Protein AF-0000000066258026 (afdb_homodimer)

Solvent-accessible surface area (backbone atoms only — not comparable to full-atom values): 32951 Å² total; per-residue (Å²): 127,83,75,47,35,45,45,51,45,41,36,28,50,53,69,73,43,85,79,54,66,68,37,47,35,41,23,44,43,34,43,47,69,53,72,54,52,56,29,54,51,23,18,41,41,31,28,38,39,44,68,56,76,50,34,69,56,48,38,34,44,19,55,42,50,44,67,63,24,54,70,44,91,62,90,72,83,29,31,25,46,28,41,42,50,78,59,93,63,43,44,46,59,45,51,56,52,14,42,42,30,30,13,36,54,69,40,45,25,52,34,43,39,40,70,48,66,80,76,39,44,23,54,45,44,28,41,42,69,67,54,32,52,62,87,57,47,69,67,16,35,51,48,12,30,71,74,25,17,29,27,69,42,41,41,72,81,29,39,59,36,46,69,56,46,47,65,57,45,61,67,51,64,54,81,36,69,70,47,61,32,56,58,62,40,46,46,58,62,48,28,22,33,38,30,13,27,55,44,73,83,45,36,60,38,49,37,52,22,40,40,74,72,61,30,61,20,30,37,22,22,20,9,72,82,60,37,36,35,63,34,33,58,37,48,16,45,34,30,37,26,29,79,85,46,78,46,80,51,72,46,40,26,61,70,36,75,40,75,72,40,66,69,77,68,41,56,40,36,52,38,70,57,34,35,50,52,47,52,41,34,29,69,46,46,81,55,63,59,40,50,34,23,27,53,44,20,3,48,45,35,28,52,66,66,74,31,91,39,43,42,57,14,26,51,44,30,47,48,14,23,66,71,37,39,17,40,50,24,50,51,43,26,25,50,35,36,59,65,56,90,127,83,75,49,35,44,45,50,45,40,35,29,50,54,68,73,43,84,78,52,68,68,38,46,35,41,22,44,44,35,44,48,69,54,71,52,52,56,30,54,51,24,18,41,42,32,26,39,40,45,68,55,76,50,34,68,56,49,38,34,43,18,54,42,50,46,69,63,25,53,70,43,93,62,91,76,82,28,31,24,46,27,39,42,49,77,58,94,61,44,44,46,58,45,51,57,52,14,41,42,30,30,13,36,53,69,40,44,26,50,36,42,38,40,72,48,68,82,77,38,43,23,53,44,43,29,40,42,69,68,54,33,51,61,88,58,49,67,66,18,36,51,47,12,30,70,74,25,17,29,25,70,43,42,40,72,80,30,40,59,35,47,68,58,45,48,66,56,46,61,67,51,63,53,81,36,68,69,48,62,32,57,58,62,40,46,46,60,62,50,28,22,33,38,31,12,28,50,44,71,82,43,34,60,36,51,33,50,23,41,39,74,73,61,31,60,19,28,36,24,22,21,8,72,86,56,37,37,36,63,33,33,58,39,49,15,46,34,28,39,27,30,77,85,46,76,47,79,49,73,48,40,26,62,72,38,75,39,74,72,39,66,69,76,68,41,56,40,36,52,36,68,56,34,36,50,52,48,53,42,34,29,71,46,46,80,54,62,60,42,50,34,24,27,54,44,21,4,49,44,34,27,51,68,66,74,30,90,38,42,43,56,13,24,52,46,31,46,48,13,22,67,71,37,40,18,41,49,22,52,52,44,25,26,50,36,36,59,65,56,92

Structure (mmCIF, N/CA/C/O backbone):
data_AF-0000000066258026-model_v1
#
loop_
_entity.id
_entity.type
_entity.pdbx_description
1 polymer 'Anthranilate phosphoribosyltransferase'
#
loop_
_atom_site.group_PDB
_atom_site.id
_atom_site.type_symbol
_atom_site.label_atom_id
_atom_site.label_alt_id
_atom_site.label_comp_id
_atom_site.label_asym_id
_atom_site.label_entity_id
_atom_site.label_seq_id
_atom_site.pdbx_PDB_ins_code
_atom_site.Cartn_x
_atom_site.Cartn_y
_atom_site.Cartn_z
_atom_site.occupancy
_atom_site.B_iso_or_equiv
_atom_site.auth_seq_id
_atom_site.auth_comp_id
_atom_site.auth_asym_id
_atom_site.auth_atom_id
_atom_site.pdbx_PDB_model_num
ATOM 1 N N . MET A 1 1 ? 5.965 3.125 -23.891 1 42.94 1 MET A N 1
ATOM 2 C CA . MET A 1 1 ? 5.695 4.453 -23.359 1 42.94 1 MET A CA 1
ATOM 3 C C . MET A 1 1 ? 6.422 4.66 -22.031 1 42.94 1 MET A C 1
ATOM 5 O O . MET A 1 1 ? 6.609 3.711 -21.266 1 42.94 1 MET A O 1
ATOM 9 N N . SER A 1 2 ? 7.102 5.648 -21.922 1 58.78 2 SER A N 1
ATOM 10 C CA . SER A 1 2 ? 7.949 5.922 -20.766 1 58.78 2 SER A CA 1
ATOM 11 C C . SER A 1 2 ? 7.156 5.836 -19.469 1 58.78 2 SER A C 1
ATOM 13 O O 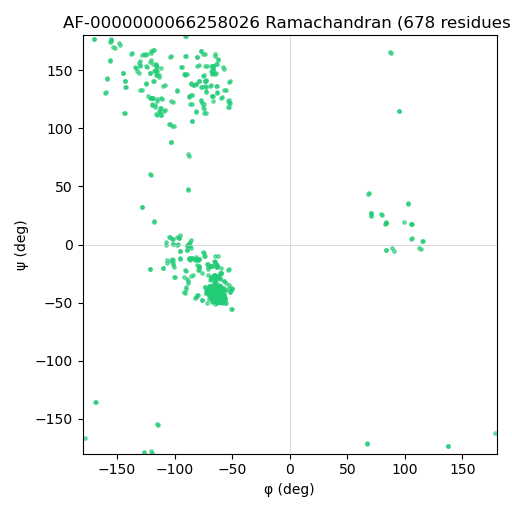. SER A 1 2 ? 6.051 6.375 -19.375 1 58.78 2 SER A O 1
ATOM 15 N N . GLU A 1 3 ? 7.504 4.949 -18.609 1 79.62 3 GLU A N 1
ATOM 16 C CA . GLU A 1 3 ? 6.859 4.746 -17.312 1 79.62 3 GLU A CA 1
ATOM 17 C C . GLU A 1 3 ? 6.773 6.055 -16.531 1 79.62 3 GLU A C 1
ATOM 19 O O . GLU A 1 3 ? 7.742 6.816 -16.484 1 79.62 3 GLU A O 1
ATOM 24 N N . SER A 1 4 ? 5.59 6.387 -16.219 1 91.75 4 SER A N 1
ATOM 25 C CA . SER A 1 4 ? 5.387 7.602 -15.438 1 91.75 4 SER A CA 1
ATOM 26 C C . SER A 1 4 ? 6.148 7.543 -14.117 1 91.75 4 SER A C 1
ATOM 28 O O . SER A 1 4 ? 6.535 6.461 -13.664 1 91.75 4 SER A O 1
ATOM 30 N N . ALA A 1 5 ? 6.508 8.656 -13.602 1 97 5 ALA A N 1
ATOM 31 C CA . ALA A 1 5 ? 7.176 8.734 -12.305 1 97 5 ALA A CA 1
ATOM 32 C C . ALA A 1 5 ? 6.375 7.992 -11.234 1 97 5 ALA A C 1
ATOM 34 O O . ALA A 1 5 ? 6.953 7.324 -10.375 1 97 5 ALA A O 1
ATOM 35 N N . LEU A 1 6 ? 5.062 8.117 -11.352 1 98.25 6 LEU A N 1
ATOM 36 C CA . LEU A 1 6 ? 4.191 7.457 -10.383 1 98.25 6 LEU A CA 1
ATOM 37 C C . LEU A 1 6 ? 4.324 5.938 -10.492 1 98.25 6 LEU A C 1
ATOM 39 O O . LEU A 1 6 ? 4.461 5.254 -9.477 1 98.25 6 LEU A O 1
ATOM 43 N N . ASN A 1 7 ? 4.289 5.418 -11.68 1 97.81 7 ASN A N 1
ATOM 44 C CA . ASN A 1 7 ? 4.457 3.982 -11.883 1 97.81 7 ASN A CA 1
ATOM 45 C C . ASN A 1 7 ? 5.824 3.504 -11.406 1 97.81 7 ASN A C 1
ATOM 47 O O . ASN A 1 7 ? 5.926 2.469 -10.742 1 97.81 7 ASN A O 1
ATOM 51 N N . THR A 1 8 ? 6.824 4.258 -11.727 1 97.88 8 THR A N 1
ATOM 52 C CA . THR A 1 8 ? 8.172 3.941 -11.266 1 97.88 8 THR A CA 1
ATOM 53 C C . THR A 1 8 ? 8.227 3.885 -9.742 1 97.88 8 THR A C 1
ATOM 55 O O . THR A 1 8 ? 8.852 2.99 -9.172 1 97.88 8 THR A O 1
ATOM 58 N N . ALA A 1 9 ? 7.586 4.809 -9.086 1 98.62 9 ALA A N 1
ATOM 59 C CA . ALA A 1 9 ? 7.547 4.848 -7.621 1 98.62 9 ALA A CA 1
ATOM 60 C C . ALA A 1 9 ? 6.844 3.615 -7.062 1 98.62 9 ALA A C 1
ATOM 62 O O . ALA A 1 9 ? 7.328 2.994 -6.113 1 98.62 9 ALA A O 1
ATOM 63 N N . ILE A 1 10 ? 5.695 3.264 -7.668 1 98.69 10 ILE A N 1
ATOM 64 C CA . ILE A 1 10 ? 4.934 2.104 -7.215 1 98.69 10 ILE A CA 1
ATOM 65 C C . ILE A 1 10 ? 5.797 0.849 -7.316 1 98.69 10 ILE A C 1
ATOM 67 O O . ILE A 1 10 ? 5.852 0.049 -6.379 1 98.69 10 ILE A O 1
ATOM 71 N N . GLN A 1 11 ? 6.5 0.714 -8.398 1 98.06 11 GLN A N 1
ATOM 72 C CA . GLN A 1 11 ? 7.336 -0.461 -8.617 1 98.06 11 GLN A CA 1
ATOM 73 C C . GLN A 1 11 ? 8.492 -0.508 -7.617 1 98.06 11 GLN A C 1
ATOM 75 O O . GLN A 1 11 ? 8.812 -1.571 -7.086 1 98.06 11 GLN A O 1
ATOM 80 N N . ALA A 1 12 ? 9.094 0.605 -7.375 1 97.88 12 ALA A N 1
ATOM 81 C CA . ALA A 1 12 ? 10.188 0.679 -6.41 1 97.88 12 ALA A CA 1
ATOM 82 C C . ALA A 1 12 ? 9.703 0.333 -5.004 1 97.88 12 ALA A C 1
ATOM 84 O O . ALA A 1 12 ? 10.359 -0.417 -4.281 1 97.88 12 ALA A O 1
ATOM 85 N N . ILE A 1 13 ? 8.539 0.869 -4.598 1 98.25 13 ILE A N 1
ATOM 86 C CA . ILE A 1 13 ? 7.965 0.603 -3.283 1 98.25 13 ILE A CA 1
ATOM 87 C C . ILE A 1 13 ? 7.684 -0.891 -3.137 1 98.25 13 ILE A C 1
ATOM 89 O O . ILE A 1 13 ? 8.016 -1.494 -2.113 1 98.25 13 ILE A O 1
ATOM 93 N N . ALA A 1 14 ? 7.121 -1.499 -4.176 1 97.62 14 ALA A N 1
ATOM 94 C CA . ALA A 1 14 ? 6.762 -2.914 -4.168 1 97.62 14 ALA A CA 1
ATOM 95 C C . ALA A 1 14 ? 8 -3.793 -4 1 97.62 14 ALA A C 1
ATOM 97 O O . ALA A 1 14 ? 7.922 -4.887 -3.432 1 97.62 14 ALA A O 1
ATOM 98 N N . ARG A 1 15 ? 9.148 -3.273 -4.441 1 95.19 15 ARG A N 1
ATOM 99 C CA . ARG A 1 15 ? 10.383 -4.059 -4.418 1 95.19 15 ARG A CA 1
ATOM 100 C C . ARG A 1 15 ? 11.258 -3.666 -3.236 1 95.19 15 ARG A C 1
ATOM 102 O O . ARG A 1 15 ? 12.375 -4.168 -3.094 1 95.19 15 ARG A O 1
ATOM 109 N N . GLY A 1 16 ? 10.828 -2.711 -2.395 1 95.38 16 GLY A N 1
ATOM 110 C CA . GLY A 1 16 ? 11.594 -2.252 -1.243 1 95.38 16 GLY A CA 1
ATOM 111 C C . GLY A 1 16 ? 12.82 -1.443 -1.623 1 95.38 16 GLY A C 1
ATOM 112 O O . GLY A 1 16 ? 13.82 -1.458 -0.909 1 95.38 16 GLY A O 1
ATOM 113 N N . LEU A 1 17 ? 12.75 -0.812 -2.752 1 94.81 17 LEU A N 1
ATOM 114 C CA . LEU A 1 17 ? 13.875 -0.021 -3.244 1 94.81 17 LEU A CA 1
ATOM 115 C C . LEU A 1 17 ? 13.719 1.442 -2.844 1 94.81 17 LEU A C 1
ATOM 117 O O . LEU A 1 17 ? 12.602 1.93 -2.662 1 94.81 17 LEU A O 1
ATOM 121 N N . PRO A 1 18 ? 14.828 2.123 -2.719 1 93.19 18 PRO A N 1
ATOM 122 C CA . PRO A 1 18 ? 14.742 3.553 -2.406 1 93.19 18 PRO A CA 1
ATOM 123 C C . PRO A 1 18 ? 14.133 4.371 -3.543 1 93.19 18 PRO A C 1
ATOM 125 O O . PRO A 1 18 ? 14.211 3.969 -4.707 1 93.19 18 PRO A O 1
ATOM 128 N N . LEU A 1 19 ? 13.516 5.434 -3.139 1 95.31 19 LEU A N 1
ATOM 129 C CA . LEU A 1 19 ? 12.938 6.34 -4.121 1 95.31 19 LEU A CA 1
ATOM 130 C C . LEU A 1 19 ? 13.805 7.578 -4.309 1 95.31 19 LEU A C 1
ATOM 132 O O . LEU A 1 19 ? 14.109 8.281 -3.344 1 95.31 19 LEU A O 1
ATOM 136 N N . GLU A 1 20 ? 14.203 7.809 -5.586 1 95.44 20 GLU A N 1
ATOM 137 C CA . GLU A 1 20 ? 14.914 9.047 -5.898 1 95.44 20 GLU A CA 1
ATOM 138 C C . GLU A 1 20 ? 13.992 10.258 -5.758 1 95.44 20 GLU A C 1
ATOM 140 O O . GLU A 1 20 ? 12.789 10.156 -6 1 95.44 20 GLU A O 1
ATOM 145 N N . GLU A 1 21 ? 14.656 11.398 -5.48 1 96.06 21 GLU A N 1
ATOM 146 C CA . GLU A 1 21 ? 13.891 12.617 -5.246 1 96.06 21 GLU A CA 1
ATOM 147 C C . GLU A 1 21 ? 13.078 13.008 -6.477 1 96.06 21 GLU A C 1
ATOM 149 O O . GLU A 1 21 ? 11.914 13.398 -6.359 1 96.06 21 GLU A O 1
ATOM 154 N N . SER A 1 22 ? 13.656 12.898 -7.617 1 96.88 22 SER A N 1
ATOM 155 C CA . SER A 1 22 ? 12.969 13.289 -8.844 1 96.88 22 SER A CA 1
ATOM 156 C C . SER A 1 22 ? 11.766 12.391 -9.109 1 96.88 22 SER A C 1
ATOM 158 O O . SER A 1 22 ? 10.727 12.867 -9.586 1 96.88 22 SER A O 1
ATOM 160 N N . VAL A 1 23 ? 11.906 11.125 -8.82 1 97.69 23 VAL A N 1
ATOM 161 C CA . VAL A 1 23 ? 10.805 10.172 -8.984 1 97.69 23 VAL A CA 1
ATOM 162 C C . VAL A 1 23 ? 9.68 10.508 -8.016 1 97.69 23 VAL A C 1
ATOM 164 O O . VAL A 1 23 ? 8.508 10.523 -8.398 1 97.69 23 VAL A O 1
ATOM 167 N N . LEU A 1 24 ? 10.086 10.867 -6.82 1 97.88 24 LEU A N 1
ATOM 168 C CA . LEU A 1 24 ? 9.102 11.188 -5.789 1 97.88 24 LEU A CA 1
ATOM 169 C C . LEU A 1 24 ? 8.328 12.453 -6.152 1 97.88 24 LEU A C 1
ATOM 171 O O . LEU A 1 24 ? 7.102 12.477 -6.078 1 97.88 24 LEU A O 1
ATOM 175 N N . GLU A 1 25 ? 9.055 13.461 -6.523 1 98.06 25 GLU A N 1
ATOM 176 C CA . GLU A 1 25 ? 8.406 14.711 -6.895 1 98.06 25 GLU A CA 1
ATOM 177 C C . GLU A 1 25 ? 7.484 14.523 -8.094 1 98.06 25 GLU A C 1
ATOM 179 O O . GLU A 1 25 ? 6.371 15.055 -8.117 1 98.06 25 GLU A O 1
ATOM 184 N N . GLY A 1 26 ? 7.992 13.773 -9.078 1 98.38 26 GLY A N 1
ATOM 185 C CA . GLY A 1 26 ? 7.156 13.469 -10.234 1 98.38 26 GLY A CA 1
ATOM 186 C C . GLY A 1 26 ? 5.898 12.703 -9.875 1 98.38 26 GLY A C 1
ATOM 187 O O . GLY A 1 26 ? 4.836 12.938 -10.445 1 98.38 26 GLY A O 1
ATOM 188 N N . ALA A 1 27 ? 6.023 11.758 -8.938 1 98.62 27 ALA A N 1
ATOM 189 C CA . ALA A 1 27 ? 4.871 10.977 -8.5 1 98.62 27 ALA A CA 1
ATOM 190 C C . ALA A 1 27 ? 3.812 11.867 -7.855 1 98.62 27 ALA A C 1
ATOM 192 O O . ALA A 1 27 ? 2.639 11.82 -8.227 1 98.62 27 ALA A O 1
ATOM 193 N N . PHE A 1 28 ? 4.219 12.727 -6.938 1 98.75 28 PHE A N 1
ATOM 194 C CA . PHE A 1 28 ? 3.279 13.617 -6.27 1 98.75 28 PHE A CA 1
ATOM 195 C C . PHE A 1 28 ? 2.674 14.609 -7.258 1 98.75 28 PHE A C 1
ATOM 197 O O . PHE A 1 28 ? 1.494 14.945 -7.156 1 98.75 28 PHE A O 1
ATOM 204 N N . ASP A 1 29 ? 3.514 15.07 -8.164 1 98.69 29 ASP A N 1
ATOM 205 C CA . ASP A 1 29 ? 3.006 15.969 -9.195 1 98.69 29 ASP A CA 1
ATOM 206 C C . ASP A 1 29 ? 1.907 15.297 -10.016 1 98.69 29 ASP A C 1
ATOM 208 O O . ASP A 1 29 ? 0.889 15.922 -10.328 1 98.69 29 ASP A O 1
ATOM 212 N N . THR A 1 30 ? 2.086 14.023 -10.367 1 98.56 30 THR A N 1
ATOM 213 C CA . THR A 1 30 ? 1.105 13.258 -11.125 1 98.56 30 THR A CA 1
ATOM 214 C C . THR A 1 30 ? -0.199 13.117 -10.352 1 98.56 30 THR A C 1
ATOM 216 O O . THR A 1 30 ? -1.285 13.234 -10.922 1 98.56 30 THR A O 1
ATOM 219 N N . LEU A 1 31 ? -0.129 12.859 -9.031 1 98.62 31 LEU A N 1
ATOM 220 C CA . LEU A 1 31 ? -1.311 12.742 -8.188 1 98.62 31 LEU A CA 1
ATOM 221 C C . LEU A 1 31 ? -2.098 14.055 -8.164 1 98.62 31 LEU A C 1
ATOM 223 O O . LEU A 1 31 ? -3.307 14.055 -8.398 1 98.62 31 LEU A O 1
ATOM 227 N N . LEU A 1 32 ? -1.367 15.133 -7.969 1 98.5 32 LEU A N 1
ATOM 228 C CA . LEU A 1 32 ? -2.025 16.406 -7.664 1 98.5 32 LEU A CA 1
ATOM 229 C C . LEU A 1 32 ? -2.408 17.141 -8.945 1 98.5 32 LEU A C 1
ATOM 231 O O . LEU A 1 32 ? -3.195 18.094 -8.906 1 98.5 32 LEU A O 1
ATOM 235 N N . SER A 1 33 ? -1.911 16.703 -10.109 1 97.94 33 SER A N 1
ATOM 236 C CA . SER A 1 33 ? -2.332 17.25 -11.391 1 97.94 33 SER A CA 1
ATOM 237 C C . SER A 1 33 ? -3.598 16.562 -11.898 1 97.94 33 SER A C 1
ATOM 239 O O . SER A 1 33 ? -4.207 17.016 -12.867 1 97.94 33 SER A O 1
ATOM 241 N N . GLY A 1 34 ? -3.945 15.477 -11.266 1 97.44 34 GLY A N 1
ATOM 242 C CA . GLY A 1 34 ? -5.141 14.758 -11.68 1 97.44 34 GLY A CA 1
ATOM 243 C C . GLY A 1 34 ? -4.898 13.812 -12.844 1 97.44 34 GLY A C 1
ATOM 244 O O . GLY A 1 34 ? -5.844 13.336 -13.469 1 97.44 34 GLY A O 1
ATOM 245 N N . GLU A 1 35 ? -3.68 13.469 -13.094 1 97.44 35 GLU A N 1
ATOM 246 C CA . GLU A 1 35 ? -3.318 12.648 -14.25 1 97.44 35 GLU A CA 1
ATOM 247 C C . GLU A 1 35 ? -3.225 11.172 -13.875 1 97.44 35 GLU A C 1
ATOM 249 O O . GLU A 1 35 ? -3.121 10.312 -14.75 1 97.44 35 GLU A O 1
ATOM 254 N N . ALA A 1 36 ? -3.23 10.883 -12.602 1 97.88 36 ALA A N 1
ATOM 255 C CA . ALA A 1 36 ? -3.025 9.516 -12.148 1 97.88 36 ALA A CA 1
ATOM 256 C C . ALA A 1 36 ? -4.32 8.711 -12.227 1 97.88 36 ALA A C 1
ATOM 258 O O . ALA A 1 36 ? -5.398 9.219 -11.914 1 97.88 36 ALA A O 1
ATOM 259 N N . ALA A 1 37 ? -4.242 7.469 -12.688 1 97.88 37 ALA A N 1
ATOM 260 C CA . ALA A 1 37 ? -5.383 6.555 -12.602 1 97.88 37 ALA A CA 1
ATOM 261 C C . ALA A 1 37 ? -5.68 6.184 -11.156 1 97.88 37 ALA A C 1
ATOM 263 O O . ALA A 1 37 ? -4.762 6.059 -10.336 1 97.88 37 ALA A O 1
ATOM 264 N N . PRO A 1 38 ? -7.012 5.957 -10.836 1 98.38 38 PRO A N 1
ATOM 265 C CA . PRO A 1 38 ? -7.379 5.672 -9.445 1 98.38 38 PRO A CA 1
ATOM 266 C C . PRO A 1 38 ? -6.621 4.477 -8.867 1 98.38 38 PRO A C 1
ATOM 268 O O . PRO A 1 38 ? -6.215 4.504 -7.699 1 98.38 38 PRO A O 1
ATOM 271 N N . GLU A 1 39 ? -6.41 3.406 -9.664 1 98.62 39 GLU A N 1
ATOM 272 C CA . GLU A 1 39 ? -5.73 2.209 -9.18 1 98.62 39 GLU A CA 1
ATOM 273 C C . GLU A 1 39 ? -4.277 2.502 -8.828 1 98.62 39 GLU A C 1
ATOM 275 O O . GLU A 1 39 ? -3.719 1.897 -7.906 1 98.62 39 GLU A O 1
ATOM 280 N N . GLU A 1 40 ? -3.656 3.453 -9.555 1 98.69 40 GLU A N 1
ATOM 281 C CA . GLU A 1 40 ? -2.285 3.848 -9.25 1 98.69 40 GLU A CA 1
ATOM 282 C C . GLU A 1 40 ? -2.221 4.668 -7.965 1 98.69 40 GLU A C 1
ATOM 284 O O . GLU A 1 40 ? -1.304 4.504 -7.16 1 98.69 40 GLU A O 1
ATOM 289 N N . VAL A 1 41 ? -3.221 5.598 -7.805 1 98.75 41 VAL A N 1
ATOM 290 C CA . VAL A 1 41 ? -3.273 6.41 -6.594 1 98.75 41 VAL A CA 1
ATOM 291 C C . VAL A 1 41 ? -3.438 5.508 -5.375 1 98.75 41 VAL A C 1
ATOM 293 O O . VAL A 1 41 ? -2.697 5.633 -4.395 1 98.75 41 VAL A O 1
ATOM 296 N N . GLY A 1 42 ? -4.387 4.559 -5.484 1 98.81 42 GLY A N 1
ATOM 297 C CA . GLY A 1 42 ? -4.598 3.617 -4.395 1 98.81 42 GLY A CA 1
ATOM 298 C C . GLY A 1 42 ? -3.357 2.811 -4.055 1 98.81 42 GLY A C 1
ATOM 299 O O . GLY A 1 42 ? -3 2.676 -2.883 1 98.81 42 GLY A O 1
ATOM 300 N N . ALA A 1 43 ? -2.678 2.324 -5.086 1 98.88 43 ALA A N 1
ATOM 301 C CA . ALA A 1 43 ? -1.484 1.503 -4.898 1 98.88 43 ALA A CA 1
ATOM 302 C C . ALA A 1 43 ? -0.363 2.305 -4.246 1 98.88 43 ALA A C 1
ATOM 304 O O . ALA A 1 43 ? 0.295 1.824 -3.318 1 98.88 43 ALA A O 1
ATOM 305 N N . PHE A 1 44 ? -0.163 3.514 -4.738 1 98.81 44 PHE A N 1
ATOM 306 C CA . PHE A 1 44 ? 0.91 4.367 -4.246 1 98.81 44 PHE A CA 1
ATOM 307 C C . PHE A 1 44 ? 0.688 4.723 -2.779 1 98.81 44 PHE A C 1
ATOM 309 O O . PHE A 1 44 ? 1.581 4.547 -1.95 1 98.81 44 PHE A O 1
ATOM 316 N N . LEU A 1 45 ? -0.498 5.145 -2.434 1 98.81 45 LEU A N 1
ATOM 317 C CA . LEU A 1 45 ? -0.802 5.578 -1.074 1 98.81 45 LEU A CA 1
ATOM 318 C C . LEU A 1 45 ? -0.761 4.402 -0.106 1 98.81 45 LEU A C 1
ATOM 320 O O . LEU A 1 45 ? -0.146 4.488 0.959 1 98.81 45 LEU A O 1
ATOM 324 N N . ALA A 1 46 ? -1.39 3.277 -0.484 1 98.81 46 ALA A N 1
ATOM 325 C CA . ALA A 1 46 ? -1.376 2.1 0.378 1 98.81 46 ALA A CA 1
ATOM 326 C C . ALA A 1 46 ? 0.04 1.555 0.542 1 98.81 46 ALA A C 1
ATOM 328 O O . ALA A 1 46 ? 0.437 1.159 1.64 1 98.81 46 ALA A O 1
ATOM 329 N N . GLY A 1 47 ? 0.79 1.529 -0.597 1 98.69 47 GLY A N 1
ATOM 330 C CA . GLY A 1 47 ? 2.164 1.059 -0.533 1 98.69 47 GLY A CA 1
ATOM 331 C C . GLY A 1 47 ? 3.018 1.838 0.449 1 98.69 47 GLY A C 1
ATOM 332 O O . GLY A 1 47 ? 3.736 1.249 1.26 1 98.69 47 GLY A O 1
ATOM 333 N N . LEU A 1 48 ? 2.93 3.156 0.406 1 98.56 48 LEU A N 1
ATOM 334 C CA . LEU A 1 48 ? 3.689 4 1.32 1 98.56 48 LEU A CA 1
ATOM 335 C C . LEU A 1 48 ? 3.281 3.742 2.768 1 98.56 48 LEU A C 1
ATOM 337 O O . LEU A 1 48 ? 4.137 3.629 3.648 1 98.56 48 LEU A O 1
ATOM 341 N N . THR A 1 49 ? 1.993 3.668 2.973 1 98.44 49 THR A N 1
ATOM 342 C CA . THR A 1 49 ? 1.46 3.49 4.32 1 98.44 49 THR A CA 1
ATOM 343 C C . THR A 1 49 ? 1.943 2.174 4.922 1 98.44 49 THR A C 1
ATOM 345 O O . THR A 1 49 ? 2.402 2.141 6.066 1 98.44 49 THR A O 1
ATOM 348 N N . VAL A 1 50 ? 1.881 1.11 4.18 1 98.25 50 VAL A N 1
ATOM 349 C CA . VAL A 1 50 ? 2.238 -0.217 4.668 1 98.25 50 VAL A CA 1
ATOM 350 C C . VAL A 1 50 ? 3.744 -0.29 4.91 1 98.25 50 VAL A C 1
ATOM 352 O O . VAL A 1 50 ? 4.191 -0.862 5.91 1 98.25 50 VAL A O 1
ATOM 355 N N . ARG A 1 51 ? 4.535 0.259 4.012 1 96.94 51 ARG A N 1
ATOM 356 C CA . ARG A 1 51 ? 5.988 0.232 4.125 1 96.94 51 ARG A CA 1
ATOM 357 C C . ARG A 1 51 ? 6.465 1.101 5.285 1 96.94 51 ARG A C 1
ATOM 359 O O . ARG A 1 51 ? 7.461 0.785 5.938 1 96.94 51 ARG A O 1
ATOM 366 N N . GLY A 1 52 ? 5.641 2.209 5.594 1 96.25 52 GLY A N 1
ATOM 367 C CA . GLY A 1 52 ? 6.082 3.273 6.477 1 96.25 52 GLY A CA 1
ATOM 368 C C . GLY A 1 52 ? 6.688 4.453 5.738 1 96.25 52 GLY A C 1
ATOM 369 O O . GLY A 1 52 ? 7.742 4.328 5.113 1 96.25 52 GLY A O 1
ATOM 370 N N . GLU A 1 53 ? 6.07 5.637 5.777 1 97.25 53 GLU A N 1
ATOM 371 C CA . GLU A 1 53 ? 6.512 6.836 5.07 1 97.25 53 GLU A CA 1
ATOM 372 C C . GLU A 1 53 ? 7.84 7.344 5.621 1 97.25 53 GLU A C 1
ATOM 374 O O . GLU A 1 53 ? 8.164 7.117 6.789 1 97.25 53 GLU A O 1
ATOM 379 N N . THR A 1 54 ? 8.602 8.031 4.812 1 97.19 54 THR A N 1
ATOM 380 C CA . THR A 1 54 ? 9.922 8.523 5.207 1 97.19 54 THR A CA 1
ATOM 381 C C . THR A 1 54 ? 9.961 10.047 5.141 1 97.19 54 THR A C 1
ATOM 383 O O . THR A 1 54 ? 9.086 10.68 4.543 1 97.19 54 THR A O 1
ATOM 386 N N . ALA A 1 55 ? 11.031 10.641 5.734 1 97.94 55 ALA A N 1
ATOM 387 C CA . ALA A 1 55 ? 11.234 12.094 5.711 1 97.94 55 ALA A CA 1
ATOM 388 C C . ALA A 1 55 ? 11.375 12.602 4.281 1 97.94 55 ALA A C 1
ATOM 390 O O . ALA A 1 55 ? 10.82 13.641 3.928 1 97.94 55 ALA A O 1
ATOM 391 N N . ASN A 1 56 ? 12.094 11.836 3.434 1 97.88 56 ASN A N 1
ATOM 392 C CA . ASN A 1 56 ? 12.289 12.234 2.045 1 97.88 56 ASN A CA 1
ATOM 393 C C . ASN A 1 56 ? 10.961 12.312 1.295 1 97.88 56 ASN A C 1
ATOM 395 O O . ASN A 1 56 ? 10.766 13.211 0.47 1 97.88 56 ASN A O 1
ATOM 399 N N . GLU A 1 57 ? 10.141 11.367 1.569 1 98.44 57 GLU A N 1
ATOM 400 C CA . GLU A 1 57 ? 8.82 11.367 0.932 1 98.44 57 GLU A CA 1
ATOM 401 C C . GLU A 1 57 ? 7.965 12.523 1.437 1 98.44 57 GLU A C 1
ATOM 403 O O . GLU A 1 57 ? 7.238 13.141 0.661 1 98.44 57 GLU A O 1
ATOM 408 N N . LEU A 1 58 ? 8.055 12.844 2.752 1 98.5 58 LEU A N 1
ATOM 409 C CA . LEU A 1 58 ? 7.344 13.984 3.322 1 98.5 58 LEU A CA 1
ATOM 410 C C . LEU A 1 58 ? 7.832 15.289 2.703 1 98.5 58 LEU A C 1
ATOM 412 O O . LEU A 1 58 ? 7.027 16.156 2.354 1 98.5 58 LEU A O 1
ATOM 416 N N . ILE A 1 59 ? 9.172 15.438 2.555 1 98.5 59 ILE A N 1
ATOM 417 C CA . ILE A 1 59 ? 9.773 16.641 1.983 1 98.5 59 ILE A CA 1
ATOM 418 C C . ILE A 1 59 ? 9.281 16.828 0.55 1 98.5 59 ILE A C 1
ATOM 420 O O . ILE A 1 59 ? 8.781 17.906 0.198 1 98.5 59 ILE A O 1
ATOM 424 N N . ALA A 1 60 ? 9.352 15.766 -0.265 1 98.56 60 ALA A N 1
ATOM 425 C CA . ALA A 1 60 ? 8.922 15.836 -1.659 1 98.56 60 ALA A CA 1
ATOM 426 C C . ALA A 1 60 ? 7.434 16.141 -1.761 1 98.56 60 ALA A C 1
ATOM 428 O O . ALA A 1 60 ? 7.016 17 -2.529 1 98.56 60 ALA A O 1
ATOM 429 N N . GLY A 1 61 ? 6.652 15.438 -0.97 1 98.56 61 GLY A N 1
ATOM 430 C CA . GLY A 1 61 ? 5.215 15.648 -0.975 1 98.56 61 GLY A CA 1
ATOM 431 C C . GLY A 1 61 ? 4.82 17.062 -0.582 1 98.56 61 GLY A C 1
ATOM 432 O O . GLY A 1 61 ? 3.965 17.672 -1.223 1 98.56 61 GLY A O 1
ATOM 433 N N . ALA A 1 62 ? 5.461 17.562 0.437 1 98.44 62 ALA A N 1
ATOM 434 C CA . ALA A 1 62 ? 5.168 18.922 0.908 1 98.44 62 ALA A CA 1
ATOM 435 C C . ALA A 1 62 ? 5.523 19.953 -0.151 1 98.44 62 ALA A C 1
ATOM 437 O O . ALA A 1 62 ? 4.746 20.875 -0.41 1 98.44 62 ALA A O 1
ATOM 438 N N . ARG A 1 63 ? 6.719 19.828 -0.753 1 98.31 63 ARG A N 1
ATOM 439 C CA . ARG A 1 63 ? 7.148 20.766 -1.79 1 98.31 63 ARG A CA 1
ATOM 440 C C . ARG A 1 63 ? 6.148 20.797 -2.943 1 98.31 63 ARG A C 1
ATOM 442 O O . ARG A 1 63 ? 5.766 21.875 -3.408 1 98.31 63 ARG A O 1
ATOM 449 N N . ILE A 1 64 ? 5.684 19.625 -3.383 1 98.75 64 ILE A N 1
ATOM 450 C CA . ILE A 1 64 ? 4.789 19.547 -4.531 1 98.75 64 ILE A CA 1
ATOM 451 C C . ILE A 1 64 ? 3.398 20.031 -4.137 1 98.75 64 ILE A C 1
ATOM 453 O O . ILE A 1 64 ? 2.721 20.703 -4.922 1 98.75 64 ILE A O 1
ATOM 457 N N . MET A 1 65 ? 2.973 19.734 -2.914 1 98.25 65 MET A N 1
ATOM 458 C CA . MET A 1 65 ? 1.684 20.234 -2.441 1 98.25 65 MET A CA 1
ATOM 459 C C . MET A 1 65 ? 1.679 21.75 -2.371 1 98.25 65 MET A C 1
ATOM 461 O O . MET A 1 65 ? 0.701 22.391 -2.76 1 98.25 65 MET A O 1
ATOM 465 N N . ARG A 1 66 ? 2.793 22.359 -1.897 1 97.94 66 ARG A N 1
ATOM 466 C CA . ARG A 1 66 ? 2.922 23.812 -1.864 1 97.94 66 ARG A CA 1
ATOM 467 C C . ARG A 1 66 ? 2.881 24.406 -3.271 1 97.94 66 ARG A C 1
ATOM 469 O O . ARG A 1 66 ? 2.281 25.453 -3.496 1 97.94 66 ARG A O 1
ATOM 476 N N . ARG A 1 67 ? 3.459 23.688 -4.211 1 97.88 67 ARG A N 1
ATOM 477 C CA . ARG A 1 67 ? 3.512 24.156 -5.59 1 97.88 67 ARG A CA 1
ATOM 478 C C . ARG A 1 67 ? 2.125 24.141 -6.227 1 97.88 67 ARG A C 1
ATOM 480 O O . ARG A 1 67 ? 1.803 25 -7.051 1 97.88 67 ARG A O 1
ATOM 487 N N . HIS A 1 68 ? 1.345 23.188 -5.875 1 98.19 68 HIS A N 1
ATOM 488 C CA . HIS A 1 68 ? 0.021 23.047 -6.473 1 98.19 68 HIS A CA 1
ATOM 489 C C . HIS A 1 68 ? -1.015 23.875 -5.723 1 98.19 68 HIS A C 1
ATOM 491 O O . HIS A 1 68 ? -2.152 24.016 -6.176 1 98.19 68 HIS A O 1
ATOM 497 N N . GLY A 1 69 ? -0.662 24.391 -4.496 1 97.56 69 GLY A N 1
ATOM 498 C CA . GLY A 1 69 ? -1.569 25.203 -3.693 1 97.56 69 GLY A CA 1
ATOM 499 C C . GLY A 1 69 ? -1.453 26.688 -3.973 1 97.56 69 GLY A C 1
ATOM 500 O O . GLY A 1 69 ? -0.49 27.125 -4.602 1 97.56 69 GLY A O 1
ATOM 501 N N . ARG A 1 70 ? -2.498 27.422 -3.541 1 96.56 70 ARG A N 1
ATOM 502 C CA . ARG A 1 70 ? -2.408 28.875 -3.525 1 96.56 70 ARG A CA 1
ATOM 503 C C . ARG A 1 70 ? -1.62 29.359 -2.314 1 96.56 70 ARG A C 1
ATOM 505 O O . ARG A 1 70 ? -1.764 28.828 -1.216 1 96.56 70 ARG A O 1
ATOM 512 N N . SER A 1 71 ? -0.836 30.344 -2.516 1 97 71 SER A N 1
ATOM 513 C CA . SER A 1 71 ? -0.089 30.938 -1.41 1 97 71 SER A CA 1
ATOM 514 C C . SER A 1 71 ? -0.503 32.375 -1.173 1 97 71 SER A C 1
ATOM 516 O O . SER A 1 71 ? -1.082 33.031 -2.055 1 97 71 SER A O 1
ATOM 518 N N . VAL A 1 72 ? -0.305 32.781 0.019 1 97.12 72 VAL A N 1
ATOM 519 C CA . VAL A 1 72 ? -0.512 34.188 0.369 1 97.12 72 VAL A CA 1
ATOM 520 C C . VAL A 1 72 ? 0.773 34.75 0.956 1 97.12 72 VAL A C 1
ATOM 522 O O . VAL A 1 72 ? 1.358 34.188 1.876 1 97.12 72 VAL A O 1
ATOM 525 N N . SER A 1 73 ? 1.185 35.844 0.396 1 95.75 73 SER A N 1
ATOM 526 C CA . SER A 1 73 ? 2.406 36.5 0.858 1 95.75 73 SER A CA 1
ATOM 527 C C . SER A 1 73 ? 2.125 37.438 2.018 1 95.75 73 SER A C 1
ATOM 529 O O . SER A 1 73 ? 1.278 38.344 1.905 1 95.75 73 SER A O 1
ATOM 531 N N . VAL A 1 74 ? 2.738 37.188 3.076 1 95.94 74 VAL A N 1
ATOM 532 C CA . VAL A 1 74 ? 2.607 38.031 4.266 1 95.94 74 VAL A CA 1
ATOM 533 C C . VAL A 1 74 ? 3.988 38.5 4.723 1 95.94 74 VAL A C 1
ATOM 535 O O . VAL A 1 74 ? 4.957 37.719 4.664 1 95.94 74 VAL A O 1
ATOM 538 N N . GLU A 1 75 ? 4.039 39.75 5.105 1 93.88 75 GLU A N 1
ATOM 539 C CA . GLU A 1 75 ? 5.301 40.281 5.613 1 93.88 75 GLU A CA 1
ATOM 540 C C . GLU A 1 75 ? 5.555 39.812 7.043 1 93.88 75 GLU A C 1
ATOM 542 O O . GLU A 1 75 ? 4.648 39.844 7.879 1 93.88 75 GLU A O 1
ATOM 547 N N . GLY A 1 76 ? 6.855 39.375 7.332 1 94.12 76 GLY A N 1
ATOM 548 C CA . GLY A 1 76 ? 7.258 39 8.68 1 94.12 76 GLY A CA 1
ATOM 549 C C . GLY A 1 76 ? 6.969 37.531 8.992 1 94.12 76 GLY A C 1
ATOM 550 O O . GLY A 1 76 ? 6.207 36.875 8.281 1 94.12 76 GLY A O 1
ATOM 551 N N . PRO A 1 77 ? 7.578 37.031 10.078 1 95.5 77 PRO A N 1
ATOM 552 C CA . PRO A 1 77 ? 7.434 35.594 10.438 1 95.5 77 PRO A CA 1
ATOM 553 C C . PRO A 1 77 ? 6.07 35.281 11.039 1 95.5 77 PRO A C 1
ATOM 555 O O . PRO A 1 77 ? 5.469 36.125 11.703 1 95.5 77 PRO A O 1
ATOM 558 N N . LEU A 1 78 ? 5.59 34.125 10.742 1 98.56 78 LEU A N 1
ATOM 559 C CA . LEU A 1 78 ? 4.293 33.656 11.219 1 98.56 78 LEU A CA 1
ATOM 560 C C . LEU A 1 78 ? 4.438 32.312 11.969 1 98.56 78 LEU A C 1
ATOM 562 O O . LEU A 1 78 ? 5.395 31.578 11.742 1 98.56 78 LEU A O 1
ATOM 566 N N . LEU A 1 79 ? 3.531 32.125 12.852 1 98.75 79 LEU A N 1
ATOM 567 C CA . LEU A 1 79 ? 3.424 30.859 13.594 1 98.75 79 LEU A CA 1
ATOM 568 C C . LEU A 1 79 ? 2.203 30.062 13.141 1 98.75 79 LEU A C 1
ATOM 570 O O . LEU A 1 79 ? 1.136 30.641 12.906 1 98.75 79 LEU A O 1
ATOM 574 N N . ASP A 1 80 ? 2.387 28.781 12.977 1 98.62 80 ASP A N 1
ATOM 575 C CA . ASP A 1 80 ? 1.266 27.859 12.773 1 98.62 80 ASP A CA 1
ATOM 576 C C . ASP A 1 80 ? 1.123 26.891 13.945 1 98.62 80 ASP A C 1
ATOM 578 O O . ASP A 1 80 ? 2.121 26.453 14.523 1 98.62 80 ASP A O 1
ATOM 582 N N . THR A 1 81 ? -0.057 26.516 14.32 1 96.94 81 THR A N 1
ATOM 583 C CA . THR A 1 81 ? -0.329 25.562 15.391 1 96.94 81 THR A CA 1
ATOM 584 C C . THR A 1 81 ? -1.042 24.328 14.852 1 96.94 81 THR A C 1
ATOM 586 O O . THR A 1 81 ? -1.713 23.625 15.602 1 96.94 81 THR A O 1
ATOM 589 N N . CYS A 1 82 ? -0.947 24.094 13.617 1 90.94 82 CYS A N 1
ATOM 590 C CA . CYS A 1 82 ? -1.637 22.984 12.953 1 90.94 82 CYS A CA 1
ATOM 591 C C . CYS A 1 82 ? -0.993 21.656 13.297 1 90.94 82 CYS A C 1
ATOM 593 O O . CYS A 1 82 ? 0.234 21.547 13.344 1 90.94 82 CYS A O 1
ATOM 595 N N . GLY A 1 83 ? -1.776 20.656 13.492 1 93.88 83 GLY A N 1
ATOM 596 C CA . GLY A 1 83 ? -1.344 19.281 13.711 1 93.88 83 GLY A CA 1
ATOM 597 C C . GLY A 1 83 ? -1.867 18.312 12.656 1 93.88 83 GLY A C 1
ATOM 598 O O . GLY A 1 83 ? -2.525 18.734 11.703 1 93.88 83 GLY A O 1
ATOM 599 N N . THR A 1 84 ? -1.501 17.078 12.828 1 93.88 84 THR A N 1
ATOM 600 C CA . THR A 1 84 ? -1.91 16.047 11.875 1 93.88 84 THR A CA 1
ATOM 601 C C . THR A 1 84 ? -3.354 15.625 12.125 1 93.88 84 THR A C 1
ATOM 603 O O . THR A 1 84 ? -3.982 15.016 11.266 1 93.88 84 THR A O 1
ATOM 606 N N . GLY A 1 85 ? -3.807 15.938 13.281 1 89.5 85 GLY A N 1
ATOM 607 C CA . GLY A 1 85 ? -5.094 15.391 13.672 1 89.5 85 GLY A CA 1
ATOM 608 C C . GLY A 1 85 ? -5.07 13.883 13.867 1 89.5 85 GLY A C 1
ATOM 609 O O . GLY A 1 85 ? -4.012 13.305 14.109 1 89.5 85 GLY A O 1
ATOM 610 N N . GLY A 1 86 ? -6.336 13.305 14.047 1 78.25 86 GLY A N 1
ATOM 611 C CA . GLY A 1 86 ? -6.477 11.852 14.031 1 78.25 86 GLY A CA 1
ATOM 612 C C . GLY A 1 86 ? -6.684 11.266 15.406 1 78.25 86 GLY A C 1
ATOM 613 O O . GLY A 1 86 ? -6.418 10.078 15.633 1 78.25 86 GLY A O 1
ATOM 614 N N . LEU A 1 87 ? -7.055 12.141 16.297 1 83.81 87 LEU A N 1
ATOM 615 C CA . LEU A 1 87 ? -7.406 11.578 17.594 1 83.81 87 LEU A CA 1
ATOM 616 C C . LEU A 1 87 ? -8.625 10.672 17.484 1 83.81 87 LEU A C 1
ATOM 618 O O . LEU A 1 87 ? -9.57 10.984 16.75 1 83.81 87 LEU A O 1
ATOM 622 N N . PRO A 1 88 ? -8.578 9.57 18.109 1 80.62 88 PRO A N 1
ATOM 623 C CA . PRO A 1 88 ? -9.688 8.617 17.969 1 80.62 88 PRO A CA 1
ATOM 624 C C . PRO A 1 88 ? -10.93 9.055 18.75 1 80.62 88 PRO A C 1
ATOM 626 O O . PRO A 1 88 ? -11.977 8.406 18.656 1 80.62 88 PRO A O 1
ATOM 629 N N . TRP A 1 89 ? -10.789 10.125 19.625 1 86.31 89 TRP A N 1
ATOM 630 C CA . TRP A 1 89 ? -11.93 10.609 20.391 1 86.31 89 TRP A CA 1
ATOM 631 C C . TRP A 1 89 ? -12.219 12.078 20.062 1 86.31 89 TRP A C 1
ATOM 633 O O . TRP A 1 89 ? -11.445 12.727 19.359 1 86.31 89 TRP A O 1
ATOM 643 N N . LYS A 1 90 ? -13.469 12.453 20.5 1 93 90 LYS A N 1
ATOM 644 C CA . LYS A 1 90 ? -13.867 13.844 20.328 1 93 90 LYS A CA 1
ATOM 645 C C . LYS A 1 90 ? -13.156 14.75 21.328 1 93 90 LYS A C 1
ATOM 647 O O . LYS A 1 90 ? -13.312 14.602 22.531 1 93 90 LYS A O 1
ATOM 652 N N . SER A 1 91 ? -12.344 15.664 20.781 1 93.81 91 SER A N 1
ATOM 653 C CA . SER A 1 91 ? -11.602 16.547 21.672 1 93.81 91 SER A CA 1
ATOM 654 C C . SER A 1 91 ? -12.016 18 21.484 1 93.81 91 SER A C 1
ATOM 656 O O . SER A 1 91 ? -12.547 18.375 20.438 1 93.81 91 SER A O 1
ATOM 658 N N . LEU A 1 92 ? -11.836 18.781 22.484 1 96.94 92 LEU A N 1
ATOM 659 C CA . LEU A 1 92 ? -11.906 20.234 22.359 1 96.94 92 LEU A CA 1
ATOM 660 C C . LEU A 1 92 ? -10.805 20.75 21.438 1 96.94 92 LEU A C 1
ATOM 662 O O . LEU A 1 92 ? -9.789 20.078 21.234 1 96.94 92 LEU A O 1
ATOM 666 N N . ASN A 1 93 ? -11.016 21.875 20.859 1 97.19 93 ASN A N 1
ATOM 667 C CA . ASN A 1 93 ? -10.102 22.406 19.859 1 97.19 93 ASN A CA 1
ATOM 668 C C . ASN A 1 93 ? -8.992 23.234 20.5 1 97.19 93 ASN A C 1
ATOM 670 O O . ASN A 1 93 ? -8.953 24.453 20.344 1 97.19 93 ASN A O 1
ATOM 674 N N . THR A 1 94 ? -8.102 22.531 21.016 1 97.31 94 THR A N 1
ATOM 675 C CA . THR A 1 94 ? -7 23.109 21.797 1 97.31 94 THR A CA 1
ATOM 676 C C . THR A 1 94 ? -6.129 23.984 20.906 1 97.31 94 THR A C 1
ATOM 678 O O . THR A 1 94 ? -5.82 25.125 21.266 1 97.31 94 THR A O 1
ATOM 681 N N . SER A 1 95 ? -5.676 23.5 19.766 1 97.75 95 SER A N 1
ATOM 682 C CA . SER A 1 95 ? -4.754 24.25 18.922 1 97.75 95 SER A CA 1
ATOM 683 C C . SER A 1 95 ? -5.398 25.531 18.406 1 97.75 95 SER A C 1
ATOM 685 O O . SER A 1 95 ? -4.723 26.547 18.234 1 97.75 95 SER A O 1
ATOM 687 N N . THR A 1 96 ? -6.699 25.484 18.125 1 98.38 96 THR A N 1
ATOM 688 C CA . THR A 1 96 ? -7.426 26.656 17.672 1 98.38 96 THR A CA 1
ATOM 689 C C . THR A 1 96 ? -7.496 27.719 18.781 1 98.38 96 THR A C 1
ATOM 691 O O . THR A 1 96 ? -7.223 28.891 18.531 1 98.38 96 THR A O 1
ATOM 694 N N . ALA A 1 97 ? -7.875 27.281 19.984 1 98.81 97 ALA A N 1
ATOM 695 C CA . ALA A 1 97 ? -7.91 28.188 21.125 1 98.81 97 ALA A CA 1
ATOM 696 C C . ALA A 1 97 ? -6.523 28.766 21.406 1 98.81 97 ALA A C 1
ATOM 698 O O . ALA A 1 97 ? -6.391 29.969 21.688 1 98.81 97 ALA A O 1
ATOM 699 N N . SER A 1 98 ? -5.531 27.875 21.344 1 98.88 98 SER A N 1
ATOM 700 C CA . SER A 1 98 ? -4.16 28.328 21.562 1 98.88 98 SER A CA 1
ATOM 701 C C . SER A 1 98 ? -3.748 29.391 20.562 1 98.88 98 SER A C 1
ATOM 703 O O . SER A 1 98 ? -3.031 30.344 20.906 1 98.88 98 SER A O 1
ATOM 705 N N . ALA A 1 99 ? -4.141 29.266 19.328 1 98.88 99 ALA A N 1
ATOM 706 C CA . ALA A 1 99 ? -3.828 30.25 18.297 1 98.88 99 ALA A CA 1
ATOM 707 C C . ALA A 1 99 ? -4.355 31.641 18.672 1 98.88 99 ALA A C 1
ATOM 709 O O . ALA A 1 99 ? -3.65 32.625 18.531 1 98.88 99 ALA A O 1
ATOM 710 N N . ILE A 1 100 ? -5.586 31.688 19.156 1 98.94 100 ILE A N 1
ATOM 711 C CA . ILE A 1 100 ? -6.227 32.938 19.547 1 98.94 100 ILE A CA 1
ATOM 712 C C . ILE A 1 100 ? -5.477 33.531 20.734 1 98.94 100 ILE A C 1
ATOM 714 O O . ILE A 1 100 ? -5.188 34.75 20.75 1 98.94 100 ILE A O 1
ATOM 718 N N . VAL A 1 101 ? -5.133 32.719 21.703 1 98.94 101 VAL A N 1
ATOM 719 C CA . VAL A 1 101 ? -4.457 33.156 22.922 1 98.94 101 VAL A CA 1
ATOM 720 C C . VAL A 1 101 ? -3.055 33.656 22.578 1 98.94 101 VAL A C 1
ATOM 722 O O . VAL A 1 101 ? -2.605 34.688 23.109 1 98.94 101 VAL A O 1
ATOM 725 N N . ILE A 1 102 ? -2.334 32.969 21.719 1 98.94 102 ILE A N 1
ATOM 726 C CA . ILE A 1 102 ? -0.999 33.375 21.297 1 98.94 102 ILE A CA 1
ATOM 727 C C . ILE A 1 102 ? -1.064 34.75 20.641 1 98.94 102 ILE A C 1
ATOM 729 O O . ILE A 1 102 ? -0.248 35.625 20.938 1 98.94 102 ILE A O 1
ATOM 733 N N . ALA A 1 103 ? -2.035 34.938 19.75 1 98.94 103 ALA A N 1
ATOM 734 C CA . ALA A 1 103 ? -2.209 36.219 19.078 1 98.94 103 ALA A CA 1
ATOM 735 C C . ALA A 1 103 ? -2.471 37.344 20.094 1 98.94 103 ALA A C 1
ATOM 737 O O . ALA A 1 103 ? -1.876 38.438 20.016 1 98.94 103 ALA A O 1
ATOM 738 N N . ALA A 1 104 ? -3.346 37.094 21.047 1 98.88 104 ALA A N 1
ATOM 739 C CA . ALA A 1 104 ? -3.676 38.031 22.094 1 98.88 104 ALA A CA 1
ATOM 740 C C . ALA A 1 104 ? -2.449 38.375 22.938 1 98.88 104 ALA A C 1
ATOM 742 O O . ALA A 1 104 ? -2.359 39.469 23.5 1 98.88 104 ALA A O 1
ATOM 743 N N . ALA A 1 105 ? -1.554 37.469 23.016 1 98.81 105 ALA A N 1
ATOM 744 C CA . ALA A 1 105 ? -0.336 37.625 23.812 1 98.81 105 ALA A CA 1
ATOM 745 C C . ALA A 1 105 ? 0.76 38.312 22.984 1 98.81 105 ALA A C 1
ATOM 747 O O . ALA A 1 105 ? 1.896 38.438 23.438 1 98.81 105 ALA A O 1
ATOM 748 N N . GLY A 1 106 ? 0.469 38.625 21.766 1 98.31 106 GLY A N 1
ATOM 749 C CA . GLY A 1 106 ? 1.401 39.406 20.969 1 98.31 106 GLY A CA 1
ATOM 750 C C . GLY A 1 106 ? 1.979 38.656 19.797 1 98.31 106 GLY A C 1
ATOM 751 O O . GLY A 1 106 ? 2.766 39.188 19.016 1 98.31 106 GLY A O 1
ATOM 752 N N . GLY A 1 107 ? 1.66 37.406 19.656 1 98.44 107 GLY A N 1
ATOM 753 C CA . GLY A 1 107 ? 2.139 36.625 18.547 1 98.44 107 GLY A CA 1
ATOM 754 C C . GLY A 1 107 ? 1.416 36.906 17.25 1 98.44 107 GLY A C 1
ATOM 755 O O . GLY A 1 107 ? 0.395 37.594 17.234 1 98.44 107 GLY A O 1
ATOM 756 N N . ARG A 1 108 ? 1.922 36.469 16.125 1 98.56 108 ARG A N 1
ATOM 757 C CA . ARG A 1 108 ? 1.315 36.5 14.797 1 98.56 108 ARG A CA 1
ATOM 758 C C . ARG A 1 108 ? 1.054 35.094 14.273 1 98.56 108 ARG A C 1
ATOM 760 O O . ARG A 1 108 ? 1.99 34.375 13.938 1 98.56 108 ARG A O 1
ATOM 767 N N . VAL A 1 109 ? -0.203 34.75 14.164 1 98.88 109 VAL A N 1
ATOM 768 C CA . VAL A 1 109 ? -0.534 33.344 13.93 1 98.88 109 VAL A CA 1
ATOM 769 C C . VAL A 1 109 ? -1.291 33.219 12.609 1 98.88 109 VAL A C 1
ATOM 771 O O . VAL A 1 109 ? -2.307 33.875 12.398 1 98.88 109 VAL A O 1
ATOM 774 N N . ALA A 1 110 ? -0.801 32.469 11.656 1 98.75 110 ALA A N 1
ATOM 775 C CA . ALA A 1 110 ? -1.514 31.984 10.477 1 98.75 110 ALA A CA 1
ATOM 776 C C . ALA A 1 110 ? -1.898 30.516 10.633 1 98.75 110 ALA A C 1
ATOM 778 O O . ALA A 1 110 ? -1.157 29.625 10.211 1 98.75 110 ALA A O 1
ATOM 779 N N . LYS A 1 111 ? -3.045 30.234 11.211 1 98.5 111 LYS A N 1
ATOM 780 C CA . LYS A 1 111 ? -3.438 28.859 11.523 1 98.5 111 LYS A CA 1
ATOM 781 C C . LYS A 1 111 ? -4.012 28.156 10.297 1 98.5 111 LYS A C 1
ATOM 783 O O . LYS A 1 111 ? -5.02 28.594 9.742 1 98.5 111 LYS A O 1
ATOM 788 N N . HIS A 1 112 ? -3.318 27.203 9.883 1 98.25 112 HIS A N 1
ATOM 789 C CA . HIS A 1 112 ? -3.805 26.328 8.828 1 98.25 112 HIS A CA 1
ATOM 790 C C . HIS A 1 112 ? -4.719 25.234 9.391 1 98.25 112 HIS A C 1
ATOM 792 O O . HIS A 1 112 ? -4.473 24.719 10.477 1 98.25 112 HIS A O 1
ATOM 798 N N . GLY A 1 113 ? -5.82 24.953 8.719 1 97.06 113 GLY A N 1
ATOM 799 C CA . GLY A 1 113 ? -6.707 23.938 9.258 1 97.06 113 GLY A CA 1
ATOM 800 C C . GLY A 1 113 ? -7.805 23.531 8.289 1 97.06 113 GLY A C 1
ATOM 801 O O . GLY A 1 113 ? -7.879 24.047 7.172 1 97.06 113 GLY A O 1
ATOM 802 N N . ASN A 1 114 ? -8.594 22.562 8.719 1 95.88 114 ASN A N 1
ATOM 803 C CA . ASN A 1 114 ? -9.633 21.969 7.895 1 95.88 114 ASN A CA 1
ATOM 804 C C . ASN A 1 114 ? -10.828 21.516 8.734 1 95.88 114 ASN A C 1
ATOM 806 O O . ASN A 1 114 ? -10.828 21.688 9.953 1 95.88 114 ASN A O 1
ATOM 810 N N . ARG A 1 115 ? -11.828 21.109 8.031 1 94.88 115 ARG A N 1
ATOM 811 C CA . ARG A 1 115 ? -12.953 20.453 8.68 1 94.88 115 ARG A CA 1
ATOM 812 C C . ARG A 1 115 ? -12.586 19.031 9.117 1 94.88 115 ARG A C 1
ATOM 814 O O . ARG A 1 115 ? -11.617 18.453 8.609 1 94.88 115 ARG A O 1
ATOM 821 N N . SER A 1 116 ? -13.273 18.547 10.148 1 92.12 116 SER A N 1
ATOM 822 C CA . SER A 1 116 ? -13.125 17.141 10.539 1 92.12 116 SER A CA 1
ATOM 823 C C . SER A 1 116 ? -14.32 16.312 10.086 1 92.12 116 SER A C 1
ATOM 825 O O . SER A 1 116 ? -15.359 16.859 9.703 1 92.12 116 SER A O 1
ATOM 827 N N . VAL A 1 117 ? -14.117 15.031 10.047 1 84.62 117 VAL A N 1
ATOM 828 C CA . VAL A 1 117 ? -15.227 14.125 9.734 1 84.62 117 VAL A CA 1
ATOM 829 C C . VAL A 1 117 ? -16.125 13.977 10.961 1 84.62 117 VAL A C 1
ATOM 831 O O . VAL A 1 117 ? -15.656 13.625 12.047 1 84.62 117 VAL A O 1
ATOM 834 N N . PRO A 1 118 ? -17.422 14.297 10.703 1 86.69 118 PRO A N 1
ATOM 835 C CA . PRO A 1 118 ? -18.312 14.062 11.836 1 86.69 118 PRO A CA 1
ATOM 836 C C . PRO A 1 118 ? -18.203 12.641 12.391 1 86.69 118 PRO A C 1
ATOM 838 O O . PRO A 1 118 ? -17.984 11.695 11.625 1 86.69 118 PRO A O 1
ATOM 841 N N . PRO A 1 119 ? -18.25 12.602 13.773 1 87.31 119 PRO A N 1
ATOM 842 C CA . PRO A 1 119 ? -18.766 13.531 14.781 1 87.31 119 PRO A CA 1
ATOM 843 C C . PRO A 1 119 ? -17.672 14.414 15.383 1 87.31 119 PRO A C 1
ATOM 845 O O . PRO A 1 119 ? -17.938 15.18 16.312 1 87.31 119 PRO A O 1
ATOM 848 N N . LYS A 1 120 ? -16.516 14.391 14.922 1 92.19 120 LYS A N 1
ATOM 849 C CA . LYS A 1 120 ? -15.445 15.234 15.445 1 92.19 120 LYS A CA 1
ATOM 850 C C . LYS A 1 120 ? -15.555 16.656 14.922 1 92.19 120 LYS A C 1
ATOM 852 O O . LYS A 1 120 ? -16.125 16.891 13.859 1 92.19 120 LYS A O 1
ATOM 857 N N . THR A 1 121 ? -15.055 17.547 15.633 1 96.12 121 THR A N 1
ATOM 858 C CA . THR A 1 121 ? -15.078 18.969 15.289 1 96.12 121 THR A CA 1
ATOM 859 C C . THR A 1 121 ? -13.672 19.469 14.984 1 96.12 121 THR A C 1
ATOM 861 O O . THR A 1 121 ? -12.797 19.438 15.852 1 96.12 121 THR A O 1
ATOM 864 N N . GLY A 1 122 ? -13.484 19.922 13.742 1 96.12 122 GLY A N 1
ATOM 865 C CA . GLY A 1 122 ? -12.195 20.469 13.359 1 96.12 122 GLY A CA 1
ATOM 866 C C . GLY A 1 122 ? -12.086 21.953 13.594 1 96.12 122 GLY A C 1
ATOM 867 O O . GLY A 1 122 ? -13.008 22.578 14.125 1 96.12 122 GLY A O 1
ATOM 868 N N . SER A 1 123 ? -10.945 22.5 13.273 1 97.38 123 SER A N 1
ATOM 869 C CA . SER A 1 123 ? -10.695 23.938 13.484 1 97.38 123 SER A CA 1
ATOM 870 C C . SER A 1 123 ? -11.648 24.781 12.656 1 97.38 123 SER A C 1
ATOM 872 O O . SER A 1 123 ? -12.18 25.781 13.148 1 97.38 123 SER A O 1
ATOM 874 N N . ALA A 1 124 ? -11.891 24.344 11.383 1 97.88 124 ALA A N 1
ATOM 875 C CA . ALA A 1 124 ? -12.812 25.094 10.531 1 97.88 124 ALA A CA 1
ATOM 876 C C . ALA A 1 124 ? -14.234 25.062 11.094 1 97.88 124 ALA A C 1
ATOM 878 O O . ALA A 1 124 ? -14.945 26.062 11.062 1 97.88 124 ALA A O 1
ATOM 879 N N . ASP A 1 125 ? -14.664 23.938 11.609 1 98 125 ASP A N 1
ATOM 880 C CA . ASP A 1 125 ? -16.016 23.766 12.148 1 98 125 ASP A CA 1
ATOM 881 C C . ASP A 1 125 ? -16.234 24.688 13.344 1 98 125 ASP A C 1
ATOM 883 O O . ASP A 1 125 ? -17.25 25.391 13.414 1 98 125 ASP A O 1
ATOM 887 N N . VAL A 1 126 ? -15.328 24.688 14.258 1 98.31 126 VAL A N 1
ATOM 888 C CA . VAL A 1 126 ? -15.508 25.438 15.492 1 98.31 126 VAL A CA 1
ATOM 889 C C . VAL A 1 126 ? -15.375 26.938 15.211 1 98.31 126 VAL A C 1
ATOM 891 O O . VAL A 1 126 ? -16.094 27.75 15.797 1 98.31 126 VAL A O 1
ATOM 894 N N . LEU A 1 127 ? -14.422 27.312 14.32 1 98.62 127 LEU A N 1
ATOM 895 C CA . LEU A 1 127 ? -14.25 28.734 13.992 1 98.62 127 LEU A CA 1
ATOM 896 C C . LEU A 1 127 ? -15.477 29.266 13.258 1 98.62 127 LEU A C 1
ATOM 898 O O . LEU A 1 127 ? -15.898 30.406 13.508 1 98.62 127 LEU A O 1
ATOM 902 N N . GLU A 1 128 ? -15.984 28.453 12.344 1 98.44 128 GLU A N 1
ATOM 903 C CA . GLU A 1 128 ? -17.219 28.844 11.672 1 98.44 128 GLU A CA 1
ATOM 904 C C . GLU A 1 128 ? -18.359 29.016 12.68 1 98.44 128 GLU A C 1
ATOM 906 O O . GLU A 1 128 ? -19.125 29.984 12.586 1 98.44 128 GLU A O 1
ATOM 911 N N . ALA A 1 129 ? -18.5 28.141 13.617 1 98.31 129 ALA A N 1
ATOM 912 C CA . ALA A 1 129 ? -19.531 28.203 14.648 1 98.31 129 ALA A CA 1
ATOM 913 C C . ALA A 1 129 ? -19.328 29.422 15.547 1 98.31 129 ALA A C 1
ATOM 915 O O . ALA A 1 129 ? -20.281 29.953 16.109 1 98.31 129 ALA A O 1
ATOM 916 N N . LEU A 1 130 ? -18.078 29.875 15.695 1 98.56 130 LEU A N 1
ATOM 917 C CA . LEU A 1 130 ? -17.75 31.047 16.484 1 98.56 130 LEU A CA 1
ATOM 918 C C . LEU A 1 130 ? -18.047 32.312 15.703 1 98.56 130 LEU A C 1
ATOM 920 O O . LEU A 1 130 ? -17.953 33.438 16.25 1 98.56 130 LEU A O 1
ATOM 924 N N . GLY A 1 131 ? -18.297 32.156 14.406 1 97.81 131 GLY A N 1
ATOM 925 C CA . GLY A 1 131 ? -18.734 33.281 13.609 1 97.81 131 GLY A CA 1
ATOM 926 C C . GLY A 1 131 ? -17.734 33.688 12.531 1 97.81 131 GLY A C 1
ATOM 927 O O . GLY A 1 131 ? -17.984 34.625 11.773 1 97.81 131 GLY A O 1
ATOM 928 N N . LEU A 1 132 ? -16.703 32.969 12.422 1 98.31 132 LEU A N 1
ATOM 929 C CA . LEU A 1 132 ? -15.656 33.312 11.461 1 98.31 132 LEU A CA 1
ATOM 930 C C . LEU A 1 132 ? -16.109 33 10.039 1 98.31 132 LEU A C 1
ATOM 932 O O . LEU A 1 132 ? -16.703 31.938 9.789 1 98.31 132 LEU A O 1
ATOM 936 N N . GLN A 1 133 ? -15.852 33.906 9.094 1 97.69 133 GLN A N 1
ATOM 937 C CA . GLN A 1 133 ? -15.93 33.562 7.676 1 97.69 133 GLN A CA 1
ATOM 938 C C . GLN A 1 133 ? -14.719 32.75 7.238 1 97.69 133 GLN A C 1
ATOM 940 O O . GLN A 1 133 ? -13.578 33.188 7.355 1 97.69 133 GLN A O 1
ATOM 945 N N . LEU A 1 134 ? -14.922 31.562 6.73 1 96.69 134 LEU A N 1
ATOM 946 C CA . LEU A 1 134 ? -13.836 30.641 6.43 1 96.69 134 LEU A CA 1
ATOM 947 C C . LEU A 1 134 ? -13.164 31 5.109 1 96.69 134 LEU A C 1
ATOM 949 O O . LEU A 1 134 ? -11.93 30.969 5.004 1 96.69 134 LEU A O 1
ATOM 953 N N . GLU A 1 135 ? -13.992 31.312 4.133 1 95.94 135 GLU A N 1
ATOM 954 C CA . GLU A 1 135 ? -13.453 31.656 2.824 1 95.94 135 GLU A CA 1
ATOM 955 C C . GLU A 1 135 ? -13.078 33.125 2.75 1 95.94 135 GLU A C 1
ATOM 957 O O . GLU A 1 135 ? -13.953 34 2.602 1 95.94 135 GLU A O 1
ATOM 962 N N . LEU A 1 136 ? -11.836 33.375 2.771 1 95.69 136 LEU A N 1
ATOM 963 C CA . LEU A 1 136 ? -11.32 34.75 2.783 1 95.69 136 LEU A CA 1
ATOM 964 C C . LEU A 1 136 ? -10.477 35 1.542 1 95.69 136 LEU A C 1
ATOM 966 O O . LEU A 1 136 ? -9.734 34.156 1.087 1 95.69 136 LEU A O 1
ATOM 970 N N . SER A 1 137 ? -10.625 36.219 0.993 1 95.44 137 SER A N 1
ATOM 971 C CA . SER A 1 137 ? -9.617 36.688 0.045 1 95.44 137 SER A CA 1
ATOM 972 C C . SER A 1 137 ? -8.266 36.875 0.721 1 95.44 137 SER A C 1
ATOM 974 O O . SER A 1 137 ? -8.172 36.875 1.95 1 95.44 137 SER A O 1
ATOM 976 N N . ASP A 1 138 ? -7.238 36.938 -0.071 1 95.56 138 ASP A N 1
ATOM 977 C CA . ASP A 1 138 ? -5.906 37.188 0.473 1 95.56 138 ASP A CA 1
ATOM 978 C C . ASP A 1 138 ? -5.875 38.5 1.277 1 95.56 138 ASP A C 1
ATOM 980 O O . ASP A 1 138 ? -5.242 38.562 2.336 1 95.56 138 ASP A O 1
ATOM 984 N N . THR A 1 139 ? -6.594 39.469 0.792 1 95.56 139 THR A N 1
ATOM 985 C CA . THR A 1 139 ? -6.648 40.75 1.456 1 95.56 139 THR A CA 1
ATOM 986 C C . THR A 1 139 ? -7.332 40.656 2.816 1 95.56 139 THR A C 1
ATOM 988 O O . THR A 1 139 ? -6.855 41.219 3.805 1 95.56 139 THR A O 1
ATOM 991 N N . ALA A 1 140 ? -8.406 39.969 2.84 1 96.69 140 ALA A N 1
ATOM 992 C CA . ALA A 1 140 ? -9.125 39.781 4.094 1 96.69 140 ALA A CA 1
ATOM 993 C C . ALA A 1 140 ? -8.289 39 5.105 1 96.69 140 ALA A C 1
ATOM 995 O O . ALA A 1 140 ? -8.289 39.312 6.297 1 96.69 140 ALA A O 1
ATOM 996 N N . PHE A 1 141 ? -7.633 38 4.633 1 97.44 141 PHE A N 1
ATOM 997 C CA . PHE A 1 141 ? -6.754 37.219 5.5 1 97.44 141 PHE A CA 1
ATOM 998 C C . PHE A 1 141 ? -5.672 38.094 6.105 1 97.44 141 PHE A C 1
ATOM 1000 O O . PHE A 1 141 ? -5.441 38.062 7.316 1 97.44 141 PHE A O 1
ATOM 1007 N N . LYS A 1 142 ? -5.016 38.875 5.262 1 97.44 142 LYS A N 1
ATOM 1008 C CA . LYS A 1 142 ? -3.959 39.781 5.723 1 97.44 142 LYS A CA 1
ATOM 1009 C C . LYS A 1 142 ? -4.496 40.812 6.73 1 97.44 142 LYS A C 1
ATOM 1011 O O . LYS A 1 142 ? -3.818 41.125 7.703 1 97.44 142 LYS A O 1
ATOM 1016 N N . SER A 1 143 ? -5.703 41.25 6.473 1 97.56 143 SER A N 1
ATOM 1017 C CA . SER A 1 143 ? -6.324 42.188 7.41 1 97.56 143 SER A CA 1
ATOM 1018 C C . SER A 1 143 ? -6.539 41.531 8.773 1 97.56 143 SER A C 1
ATOM 1020 O O . SER A 1 143 ? -6.289 42.156 9.812 1 97.56 143 SER A O 1
ATOM 1022 N N . CYS A 1 144 ? -7.035 40.312 8.789 1 98.38 144 CYS A N 1
ATOM 1023 C CA . CYS A 1 144 ? -7.215 39.594 10.039 1 98.38 144 CYS A CA 1
ATOM 1024 C C . CYS A 1 144 ? -5.898 39.469 10.797 1 98.38 144 CYS A C 1
ATOM 1026 O O . CYS A 1 144 ? -5.848 39.719 12 1 98.38 144 CYS A O 1
ATOM 1028 N N . LEU A 1 145 ? -4.891 39.125 10.039 1 98 145 LEU A N 1
ATOM 1029 C CA . LEU A 1 145 ? -3.574 38.938 10.648 1 98 145 LEU A CA 1
ATOM 1030 C C . LEU A 1 145 ? -3.068 40.281 11.219 1 98 145 LEU A C 1
ATOM 1032 O O . LEU A 1 145 ? -2.512 40.312 12.32 1 98 145 LEU A O 1
ATOM 1036 N N . GLU A 1 146 ? -3.26 41.344 10.477 1 97 146 GLU A N 1
ATOM 1037 C CA . GLU A 1 146 ? -2.744 42.656 10.875 1 97 146 GLU A CA 1
ATOM 1038 C C . GLU A 1 146 ? -3.529 43.219 12.062 1 97 146 GLU A C 1
ATOM 1040 O O . GLU A 1 146 ? -2.951 43.812 12.969 1 97 146 GLU A O 1
ATOM 1045 N N . ILE A 1 147 ? -4.785 43.031 12.07 1 98.06 147 ILE A N 1
ATOM 1046 C CA . ILE A 1 147 ? -5.637 43.719 13.039 1 98.06 147 ILE A CA 1
ATOM 1047 C C . ILE A 1 147 ? -5.812 42.844 14.281 1 98.06 147 ILE A C 1
ATOM 1049 O O . ILE A 1 147 ? -5.746 43.344 15.406 1 98.06 147 ILE A O 1
ATOM 1053 N N . ALA A 1 148 ? -5.996 41.531 14.102 1 98.38 148 ALA A N 1
ATOM 1054 C CA . ALA A 1 148 ? -6.309 40.625 15.211 1 98.38 148 ALA A CA 1
ATOM 1055 C C . ALA A 1 148 ? -5.078 39.844 15.648 1 98.38 148 ALA A C 1
ATOM 1057 O O . ALA A 1 148 ? -5.062 39.25 16.734 1 98.38 148 ALA A O 1
ATOM 1058 N N . GLY A 1 149 ? -4.023 39.844 14.773 1 98.56 149 GLY A N 1
ATOM 1059 C CA . GLY A 1 149 ? -2.826 39.062 15.086 1 98.56 149 GLY A CA 1
ATOM 1060 C C . GLY A 1 149 ? -2.938 37.594 14.695 1 98.56 149 GLY A C 1
ATOM 1061 O O . GLY A 1 149 ? -1.977 36.844 14.836 1 98.56 149 GLY A O 1
ATOM 1062 N N . VAL A 1 150 ? -4.105 37.188 14.227 1 98.75 150 VAL A N 1
ATOM 1063 C CA . VAL A 1 150 ? -4.348 35.812 13.852 1 98.75 150 VAL A CA 1
ATOM 1064 C C . VAL A 1 150 ? -5.246 35.75 12.617 1 98.75 150 VAL A C 1
ATOM 1066 O O . VAL A 1 150 ? -6.156 36.562 12.469 1 98.75 150 VAL A O 1
ATOM 1069 N N . GLY A 1 151 ? -4.918 34.938 11.695 1 98.25 151 GLY A N 1
ATOM 1070 C CA . GLY A 1 151 ? -5.73 34.594 10.539 1 98.25 151 GLY A CA 1
ATOM 1071 C C . GLY A 1 151 ? -5.863 33.094 10.32 1 98.25 151 GLY A C 1
ATOM 1072 O O . GLY A 1 151 ? -4.992 32.312 10.734 1 98.25 151 GLY A O 1
ATOM 1073 N N . PHE A 1 152 ? -6.949 32.656 9.688 1 98.44 152 PHE A N 1
ATOM 1074 C CA . PHE A 1 152 ? -7.219 31.25 9.43 1 98.44 152 PHE A CA 1
ATOM 1075 C C . PHE A 1 152 ? -7.121 30.938 7.938 1 98.44 152 PHE A C 1
ATOM 1077 O O . PHE A 1 152 ? -7.703 31.641 7.113 1 98.44 152 PHE A O 1
ATOM 1084 N N . LEU A 1 153 ? -6.336 30.016 7.652 1 98.31 153 LEU A N 1
ATOM 1085 C CA . LEU A 1 153 ? -6.184 29.5 6.293 1 98.31 153 LEU A CA 1
ATOM 1086 C C . LEU A 1 153 ? -6.953 28.203 6.105 1 98.31 153 LEU A C 1
ATOM 1088 O O . LEU A 1 153 ? -6.473 27.141 6.48 1 98.31 153 LEU A O 1
ATOM 1092 N N . PHE A 1 154 ? -8.086 28.312 5.473 1 98 154 PHE A N 1
ATOM 1093 C CA . PHE A 1 154 ? -8.953 27.156 5.254 1 98 154 PHE A CA 1
ATOM 1094 C C . PHE A 1 154 ? -8.383 26.25 4.176 1 98 154 PHE A C 1
ATOM 1096 O O . PHE A 1 154 ? -8.375 26.594 2.996 1 98 154 PHE A O 1
ATOM 1103 N N . ALA A 1 155 ? -7.996 25.109 4.582 1 97.31 155 ALA A N 1
ATOM 1104 C CA . ALA A 1 155 ? -7.23 24.203 3.732 1 97.31 155 ALA A CA 1
ATOM 1105 C C . ALA A 1 155 ? -7.918 24 2.387 1 97.31 155 ALA A C 1
ATOM 1107 O O . ALA A 1 155 ? -7.266 24 1.341 1 97.31 155 ALA A O 1
ATOM 1108 N N . ARG A 1 156 ? -9.234 23.859 2.301 1 96.12 156 ARG A N 1
ATOM 1109 C CA . ARG A 1 156 ? -9.969 23.562 1.076 1 96.12 156 ARG A CA 1
ATOM 1110 C C . ARG A 1 156 ? -9.844 24.703 0.074 1 96.12 156 ARG A C 1
ATOM 1112 O O . ARG A 1 156 ? -9.867 24.484 -1.138 1 96.12 156 ARG A O 1
ATOM 1119 N N . SER A 1 157 ? -9.664 25.891 0.579 1 96.38 157 SER A N 1
ATOM 1120 C CA . SER A 1 157 ? -9.57 27.062 -0.288 1 96.38 157 SER A CA 1
ATOM 1121 C C . SER A 1 157 ? -8.18 27.172 -0.915 1 96.38 157 SER A C 1
ATOM 1123 O O . SER A 1 157 ? -8.016 27.812 -1.952 1 96.38 157 SER A O 1
ATOM 1125 N N . TYR A 1 158 ? -7.219 26.562 -0.304 1 97.56 158 TYR A N 1
ATOM 1126 C CA . TYR A 1 158 ? -5.844 26.797 -0.726 1 97.56 158 TYR A CA 1
ATOM 1127 C C . TYR A 1 158 ? -5.258 25.578 -1.406 1 97.56 158 TYR A C 1
ATOM 1129 O O . TYR A 1 158 ? -4.242 25.672 -2.104 1 97.56 158 TYR A O 1
ATOM 1137 N N . HIS A 1 159 ? -5.848 24.422 -1.172 1 97.88 159 HIS A N 1
ATOM 1138 C CA . HIS A 1 159 ? -5.324 23.172 -1.708 1 97.88 159 HIS A CA 1
ATOM 1139 C C . HIS A 1 159 ? -6.359 22.469 -2.586 1 97.88 159 HIS A C 1
ATOM 1141 O O . HIS A 1 159 ? -6.691 21.312 -2.355 1 97.88 159 HIS A O 1
ATOM 1147 N N . SER A 1 160 ? -6.77 23.156 -3.67 1 97.31 160 SER A N 1
ATOM 1148 C CA . SER A 1 160 ? -7.824 22.656 -4.547 1 97.31 160 SER A CA 1
ATOM 1149 C C . SER A 1 160 ? -7.395 21.391 -5.273 1 97.31 160 SER A C 1
ATOM 1151 O O . SER A 1 160 ? -8.227 20.547 -5.629 1 97.31 160 SER A O 1
ATOM 1153 N N . ALA A 1 161 ? -6.094 21.188 -5.488 1 98.06 161 ALA A N 1
ATOM 1154 C CA . ALA A 1 161 ? -5.57 20.016 -6.18 1 98.06 161 ALA A CA 1
ATOM 1155 C C . ALA A 1 161 ? -5.883 18.75 -5.402 1 98.06 161 ALA A C 1
ATOM 1157 O O . ALA A 1 161 ? -5.848 17.641 -5.965 1 98.06 161 ALA A O 1
ATOM 1158 N N . MET A 1 162 ? -6.211 18.891 -4.121 1 98 162 MET A N 1
ATOM 1159 C CA . MET A 1 162 ? -6.531 17.734 -3.291 1 98 162 MET A CA 1
ATOM 1160 C C . MET A 1 162 ? -7.793 17.047 -3.791 1 98 162 MET A C 1
ATOM 1162 O O . MET A 1 162 ? -8.062 15.898 -3.432 1 98 162 MET A O 1
ATOM 1166 N N . ARG A 1 163 ? -8.594 17.719 -4.66 1 97.62 163 ARG A N 1
ATOM 1167 C CA . ARG A 1 163 ? -9.812 17.125 -5.219 1 97.62 163 ARG A CA 1
ATOM 1168 C C . ARG A 1 163 ? -9.5 15.859 -6.008 1 97.62 163 ARG A C 1
ATOM 1170 O O . ARG A 1 163 ? -10.359 15 -6.172 1 97.62 163 ARG A O 1
ATOM 1177 N N . HIS A 1 164 ? -8.273 15.742 -6.504 1 98 164 HIS A N 1
ATOM 1178 C CA . HIS A 1 164 ? -7.879 14.625 -7.344 1 98 164 HIS A CA 1
ATOM 1179 C C . HIS A 1 164 ? -7.59 13.383 -6.508 1 98 164 HIS A C 1
ATOM 1181 O O . HIS A 1 164 ? -7.617 12.258 -7.023 1 98 164 HIS A O 1
ATOM 1187 N N . VAL A 1 165 ? -7.328 13.516 -5.168 1 98.31 165 VAL A N 1
ATOM 1188 C CA . VAL A 1 165 ? -6.934 12.359 -4.359 1 98.31 165 VAL A CA 1
ATOM 1189 C C . VAL A 1 165 ? -7.922 12.172 -3.213 1 98.31 165 VAL A C 1
ATOM 1191 O O . VAL A 1 165 ? -8.031 11.078 -2.656 1 98.31 165 VAL A O 1
ATOM 1194 N N . ALA A 1 166 ? -8.648 13.219 -2.865 1 97.44 166 ALA A N 1
ATOM 1195 C CA . ALA A 1 166 ? -9.508 13.211 -1.687 1 97.44 166 ALA A CA 1
ATOM 1196 C C . ALA A 1 166 ? -10.555 12.102 -1.779 1 97.44 166 ALA A C 1
ATOM 1198 O O . ALA A 1 166 ? -10.75 11.336 -0.828 1 97.44 166 ALA A O 1
ATOM 1199 N N . PRO A 1 167 ? -11.266 11.953 -2.961 1 97.56 167 PRO A N 1
ATOM 1200 C CA . PRO A 1 167 ? -12.258 10.875 -3.041 1 97.56 167 PRO A CA 1
ATOM 1201 C C . PRO A 1 167 ? -11.641 9.492 -2.846 1 97.56 167 PRO A C 1
ATOM 1203 O O . PRO A 1 167 ? -12.266 8.617 -2.232 1 97.56 167 PRO A O 1
ATOM 1206 N N . ILE A 1 168 ? -10.43 9.266 -3.322 1 98.38 168 ILE A N 1
ATOM 1207 C CA . ILE A 1 168 ? -9.758 7.977 -3.199 1 98.38 168 ILE A CA 1
ATOM 1208 C C . ILE A 1 168 ? -9.367 7.734 -1.741 1 98.38 168 ILE A C 1
ATOM 1210 O O . ILE A 1 168 ? -9.578 6.645 -1.209 1 98.38 168 ILE A O 1
ATOM 1214 N N . ARG A 1 169 ? -8.844 8.773 -1.11 1 97.75 169 ARG A N 1
ATOM 1215 C CA . ARG A 1 169 ? -8.492 8.664 0.302 1 97.75 169 ARG A CA 1
ATOM 1216 C C . ARG A 1 169 ? -9.711 8.305 1.146 1 97.75 169 ARG A C 1
ATOM 1218 O O . ARG A 1 169 ? -9.625 7.461 2.039 1 97.75 169 ARG A O 1
ATOM 1225 N N . HIS A 1 170 ? -10.773 8.938 0.847 1 95.62 170 HIS A N 1
ATOM 1226 C CA . HIS A 1 170 ? -12.016 8.664 1.57 1 95.62 170 HIS A CA 1
ATOM 1227 C C . HIS A 1 170 ? -12.461 7.219 1.372 1 95.62 170 HIS A C 1
ATOM 1229 O O . HIS A 1 170 ? -12.852 6.551 2.33 1 95.62 170 HIS A O 1
ATOM 1235 N N . LYS A 1 171 ? -12.398 6.797 0.202 1 96.12 171 LYS A N 1
ATOM 1236 C CA . LYS A 1 171 ? -12.812 5.438 -0.126 1 96.12 171 LYS A CA 1
ATOM 1237 C C . LYS A 1 171 ? -11.93 4.406 0.573 1 96.12 171 LYS A C 1
ATOM 1239 O O . LYS A 1 171 ? -12.422 3.387 1.06 1 96.12 171 LYS A O 1
ATOM 1244 N N . LEU A 1 172 ? -10.648 4.578 0.583 1 97.44 172 LEU A N 1
ATOM 1245 C CA . LEU A 1 172 ? -9.719 3.639 1.192 1 97.44 172 LEU A CA 1
ATOM 1246 C C . LEU A 1 172 ? -9.898 3.592 2.705 1 97.44 172 LEU A C 1
ATOM 1248 O O . LEU A 1 172 ? -9.758 2.533 3.32 1 97.44 172 LEU A O 1
ATOM 1252 N N . GLY A 1 173 ? -10.156 4.734 3.297 1 95.69 173 GLY A N 1
ATOM 1253 C CA . GLY A 1 173 ? -10.438 4.797 4.723 1 95.69 173 GLY A CA 1
ATOM 1254 C C . GLY A 1 173 ? -9.227 4.531 5.586 1 95.69 173 GLY A C 1
ATOM 1255 O O . GLY A 1 173 ? -9.344 3.977 6.68 1 95.69 173 GLY A O 1
ATOM 1256 N N . ILE A 1 174 ? -8.031 4.773 5.078 1 96.75 174 ILE A N 1
ATOM 1257 C CA . ILE A 1 174 ? -6.809 4.605 5.852 1 96.75 174 ILE A CA 1
ATOM 1258 C C . ILE A 1 174 ? -6.055 5.93 5.918 1 96.75 174 ILE A C 1
ATOM 1260 O O . ILE A 1 174 ? -6.25 6.809 5.07 1 96.75 174 ILE A O 1
ATOM 1264 N N . ARG A 1 175 ? -5.191 6.098 6.895 1 95.81 175 ARG A N 1
ATOM 1265 C CA . ARG A 1 175 ? -4.262 7.223 6.895 1 95.81 175 ARG A CA 1
ATOM 1266 C C . ARG A 1 175 ? -3.217 7.07 5.793 1 95.81 175 ARG A C 1
ATOM 1268 O O . ARG A 1 175 ? -2.75 5.961 5.523 1 95.81 175 ARG A O 1
ATOM 1275 N N . THR A 1 176 ? -2.969 8.062 5.164 1 97.88 176 THR A N 1
ATOM 1276 C CA . THR A 1 176 ? -1.95 8.109 4.121 1 97.88 176 THR A CA 1
ATOM 1277 C C . THR A 1 176 ? -0.963 9.242 4.379 1 97.88 176 THR A C 1
ATOM 1279 O O . THR A 1 176 ? -1.1 9.984 5.359 1 97.88 176 THR A O 1
ATOM 1282 N N . ILE A 1 177 ? -0.044 9.383 3.518 1 98.5 177 ILE A N 1
ATOM 1283 C CA . ILE A 1 177 ? 0.975 10.414 3.639 1 98.5 177 ILE A CA 1
ATOM 1284 C C . ILE A 1 177 ? 0.312 11.797 3.656 1 98.5 177 ILE A C 1
ATOM 1286 O O . ILE A 1 177 ? 0.844 12.742 4.242 1 98.5 177 ILE A O 1
ATOM 1290 N N . PHE A 1 178 ? -0.861 11.891 3.084 1 98.12 178 PHE A N 1
ATOM 1291 C CA . PHE A 1 178 ? -1.545 13.18 2.996 1 98.12 178 PHE A CA 1
ATOM 1292 C C . PHE A 1 178 ? -2.051 13.617 4.363 1 98.12 178 PHE A C 1
ATOM 1294 O O . PHE A 1 178 ? -2.377 14.789 4.566 1 98.12 178 PHE A O 1
ATOM 1301 N N . ASN A 1 179 ? -2.135 12.711 5.344 1 96.19 179 ASN A N 1
ATOM 1302 C CA . ASN A 1 179 ? -2.443 13.078 6.723 1 96.19 179 ASN A CA 1
ATOM 1303 C C . ASN A 1 179 ? -1.281 13.82 7.375 1 96.19 179 ASN A C 1
ATOM 1305 O O . ASN A 1 179 ? -1.466 14.5 8.383 1 96.19 179 ASN A O 1
ATOM 1309 N N . LEU A 1 180 ? -0.132 13.656 6.832 1 98.06 180 LEU A N 1
ATOM 1310 C CA . LEU A 1 180 ? 1.079 14.234 7.398 1 98.06 180 LEU A CA 1
ATOM 1311 C C . LEU A 1 180 ? 1.472 15.508 6.652 1 98.06 180 LEU A C 1
ATOM 1313 O O . LEU A 1 180 ? 2.217 16.344 7.18 1 98.06 180 LEU A O 1
ATOM 1317 N N . LEU A 1 181 ? 0.953 15.672 5.449 1 98.38 181 LEU A N 1
ATOM 1318 C CA . LEU A 1 181 ? 1.445 16.734 4.578 1 98.38 181 LEU A CA 1
ATOM 1319 C C . LEU A 1 181 ? 0.749 18.062 4.891 1 98.38 181 LEU A C 1
ATOM 1321 O O . LEU A 1 181 ? 1.312 19.125 4.656 1 98.38 181 LEU A O 1
ATOM 1325 N N . GLY A 1 182 ? -0.453 17.984 5.422 1 96.56 182 GLY A N 1
ATOM 1326 C CA . GLY A 1 182 ? -1.202 19.188 5.727 1 96.56 182 GLY A CA 1
ATOM 1327 C C . GLY A 1 182 ? -0.407 20.188 6.539 1 96.56 182 GLY A C 1
ATOM 1328 O O . GLY A 1 182 ? -0.157 21.312 6.078 1 96.56 182 GLY A O 1
ATOM 1329 N N . PRO A 1 183 ? 0.076 19.781 7.613 1 97.12 183 PRO A N 1
ATOM 1330 C CA . PRO A 1 183 ? 0.804 20.688 8.508 1 97.12 183 PRO A CA 1
ATOM 1331 C C . PRO A 1 183 ? 2.102 21.219 7.895 1 97.12 183 PRO A C 1
ATOM 1333 O O . PRO A 1 183 ? 2.691 22.172 8.406 1 97.12 183 PRO A O 1
ATOM 1336 N N . LEU A 1 184 ? 2.553 20.594 6.836 1 98.31 184 LEU A N 1
ATOM 1337 C CA . LEU A 1 184 ? 3.805 20.969 6.191 1 98.31 184 LEU A CA 1
ATOM 1338 C C . LEU A 1 184 ? 3.549 21.906 5.016 1 98.31 184 LEU A C 1
ATOM 1340 O O . LEU A 1 184 ? 4.484 22.312 4.328 1 98.31 184 LEU A O 1
ATOM 1344 N N . SER A 1 185 ? 2.268 22.312 4.848 1 97.75 185 SER A N 1
ATOM 1345 C CA . SER A 1 185 ? 1.928 23.016 3.611 1 97.75 185 SER A CA 1
ATOM 1346 C C . SER A 1 185 ? 1.203 24.328 3.896 1 97.75 185 SER A C 1
ATOM 1348 O O . SER A 1 185 ? 0.33 24.734 3.131 1 97.75 185 SER A O 1
ATOM 1350 N N . ASN A 1 186 ? 1.53 24.953 4.973 1 98.12 186 ASN A N 1
ATOM 1351 C CA . ASN A 1 186 ? 0.903 26.219 5.324 1 98.12 186 ASN A CA 1
ATOM 1352 C C . ASN A 1 186 ? 1.01 27.234 4.191 1 98.12 186 ASN A C 1
ATOM 1354 O O . ASN A 1 186 ? 2.113 27.609 3.791 1 98.12 186 ASN A O 1
ATOM 1358 N N . PRO A 1 187 ? -0.148 27.766 3.721 1 98.12 187 PRO A N 1
ATOM 1359 C CA . PRO A 1 187 ? -0.161 28.625 2.533 1 98.12 187 PRO A CA 1
ATOM 1360 C C . PRO A 1 187 ? 0.542 29.969 2.764 1 98.12 187 PRO A C 1
ATOM 1362 O O . PRO A 1 187 ? 0.885 30.656 1.803 1 98.12 187 PRO A O 1
ATOM 1365 N N . ALA A 1 188 ? 0.74 30.375 3.979 1 98 188 ALA A N 1
ATOM 1366 C CA . ALA A 1 188 ? 1.372 31.656 4.285 1 98 188 ALA A CA 1
ATOM 1367 C C . ALA A 1 188 ? 2.857 31.469 4.59 1 98 188 ALA A C 1
ATOM 1369 O O . ALA A 1 188 ? 3.549 32.438 4.922 1 98 188 ALA A O 1
ATOM 1370 N N . GLY A 1 189 ? 3.35 30.234 4.547 1 97.06 189 GLY A N 1
ATOM 1371 C CA . GLY A 1 189 ? 4.766 29.969 4.746 1 97.06 189 GLY A CA 1
ATOM 1372 C C . GLY A 1 189 ? 5.227 30.219 6.168 1 97.06 189 GLY A C 1
ATOM 1373 O O . GLY A 1 189 ? 6.27 30.844 6.391 1 97.06 189 GLY A O 1
ATOM 1374 N N . ALA A 1 190 ? 4.453 29.766 7.094 1 97.69 190 ALA A N 1
ATOM 1375 C CA . ALA A 1 190 ? 4.812 29.953 8.5 1 97.69 190 ALA A CA 1
ATOM 1376 C C . ALA A 1 190 ? 6.184 29.344 8.789 1 97.69 190 ALA A C 1
ATOM 1378 O O . ALA A 1 190 ? 6.465 28.203 8.414 1 97.69 190 ALA A O 1
ATOM 1379 N N . GLU A 1 191 ? 7.02 30.109 9.484 1 97.12 191 GLU A N 1
ATOM 1380 C CA . GLU A 1 191 ? 8.391 29.672 9.766 1 97.12 191 GLU A CA 1
ATOM 1381 C C . GLU A 1 191 ? 8.523 29.141 11.188 1 97.12 191 GLU A C 1
ATOM 1383 O O . GLU A 1 191 ? 9.57 28.609 11.555 1 97.12 191 GLU A O 1
ATOM 1388 N N . TYR A 1 192 ? 7.555 29.375 12.008 1 98.69 192 TYR A N 1
ATOM 1389 C CA . TYR A 1 192 ? 7.453 28.828 13.352 1 98.69 192 TYR A CA 1
ATOM 1390 C C . TYR A 1 192 ? 6.254 27.891 13.469 1 98.69 192 TYR A C 1
ATOM 1392 O O . TYR A 1 192 ? 5.238 28.094 12.789 1 98.69 192 TYR A O 1
ATOM 1400 N N . SER A 1 193 ? 6.418 26.844 14.281 1 98.56 193 SER A N 1
ATOM 1401 C CA . SER A 1 193 ? 5.258 25.969 14.414 1 98.56 193 SER A CA 1
ATOM 1402 C C . SER A 1 193 ? 5.332 25.156 15.695 1 98.56 193 SER A C 1
ATOM 1404 O O . SER A 1 193 ? 6.422 24.828 16.172 1 98.56 193 SER A O 1
ATOM 1406 N N . VAL A 1 194 ? 4.238 24.953 16.281 1 98.81 194 VAL A N 1
ATOM 1407 C CA . VAL A 1 194 ? 3.979 23.828 17.172 1 98.81 194 VAL A CA 1
ATOM 1408 C C . VAL A 1 194 ? 3.104 22.797 16.469 1 98.81 194 VAL A C 1
ATOM 1410 O O . VAL A 1 194 ? 1.898 23 16.297 1 98.81 194 VAL A O 1
ATOM 1413 N N . LEU A 1 195 ? 3.746 21.75 16.062 1 98.56 195 LEU A N 1
ATOM 1414 C CA . LEU A 1 195 ? 3.105 20.781 15.18 1 98.56 195 LEU A CA 1
ATOM 1415 C C . LEU A 1 195 ? 2.877 19.453 15.914 1 98.56 195 LEU A C 1
ATOM 1417 O O . LEU A 1 195 ? 3.834 18.766 16.25 1 98.56 195 LEU A O 1
ATOM 1421 N N . GLY A 1 196 ? 1.65 19.141 16.156 1 97.88 196 GLY A N 1
ATOM 1422 C CA . GLY A 1 196 ? 1.311 17.891 16.797 1 97.88 196 GLY A CA 1
ATOM 1423 C C . GLY A 1 196 ? 1.173 16.734 15.805 1 97.88 196 GLY A C 1
ATOM 1424 O O . GLY A 1 196 ? 0.59 16.906 14.734 1 97.88 196 GLY A O 1
ATOM 1425 N N . VAL A 1 197 ? 1.712 15.562 16.203 1 97.56 197 VAL A N 1
ATOM 1426 C CA . VAL A 1 197 ? 1.572 14.383 15.359 1 97.56 197 VAL A CA 1
ATOM 1427 C C . VAL A 1 197 ? 0.764 13.312 16.094 1 97.56 197 VAL A C 1
ATOM 1429 O O . VAL A 1 197 ? 0.852 13.188 17.312 1 97.56 197 VAL A O 1
ATOM 1432 N N . TYR A 1 198 ? 0.013 12.469 15.336 1 94.81 198 TYR A N 1
ATOM 1433 C CA . TYR A 1 198 ? -0.934 11.523 15.922 1 94.81 198 TYR A CA 1
ATOM 1434 C C . TYR A 1 198 ? -0.217 10.289 16.438 1 94.81 198 TYR A C 1
ATOM 1436 O O . TYR A 1 198 ? -0.803 9.484 17.172 1 94.81 198 TYR A O 1
ATOM 1444 N N . ASP A 1 199 ? 1.011 10.141 16.062 1 95.56 199 ASP A N 1
ATOM 1445 C CA . ASP A 1 199 ? 1.789 8.977 16.453 1 95.56 199 ASP A CA 1
ATOM 1446 C C . ASP A 1 199 ? 3.248 9.344 16.719 1 95.56 199 ASP A C 1
ATOM 1448 O O . ASP A 1 199 ? 3.824 10.148 15.977 1 95.56 199 ASP A O 1
ATOM 1452 N N . LYS A 1 200 ? 3.797 8.766 17.703 1 95.81 200 LYS A N 1
ATOM 1453 C CA . LYS A 1 200 ? 5.16 9.062 18.125 1 95.81 200 LYS A CA 1
ATOM 1454 C C . LYS A 1 200 ? 6.152 8.836 16.984 1 95.81 200 LYS A C 1
ATOM 1456 O O . LYS A 1 200 ? 7.152 9.555 16.875 1 95.81 200 LYS A O 1
ATOM 1461 N N . GLN A 1 201 ? 5.898 7.906 16.109 1 96 201 GLN A N 1
ATOM 1462 C CA . GLN A 1 201 ? 6.832 7.539 15.055 1 96 201 GLN A CA 1
ATOM 1463 C C . GLN A 1 201 ? 7.051 8.695 14.086 1 96 201 GLN A C 1
ATOM 1465 O O . GLN A 1 201 ? 8.031 8.719 13.344 1 96 201 GLN A O 1
ATOM 1470 N N . TRP A 1 202 ? 6.137 9.68 14.125 1 97.25 202 TRP A N 1
ATOM 1471 C CA . TRP A 1 202 ? 6.195 10.75 13.141 1 97.25 202 TRP A CA 1
ATOM 1472 C C . TRP A 1 202 ? 6.957 11.953 13.695 1 97.25 202 TRP A C 1
ATOM 1474 O O . TRP A 1 202 ? 7.227 12.914 12.969 1 97.25 202 TRP A O 1
ATOM 1484 N N . VAL A 1 203 ? 7.355 11.938 14.953 1 98.06 203 VAL A N 1
ATOM 1485 C CA . VAL A 1 203 ? 8.023 13.078 15.578 1 98.06 203 VAL A CA 1
ATOM 1486 C C . VAL A 1 203 ? 9.312 13.391 14.828 1 98.06 203 VAL A C 1
ATOM 1488 O O . VAL A 1 203 ? 9.492 14.516 14.336 1 98.06 203 VAL A O 1
ATOM 1491 N N . THR A 1 204 ? 10.094 12.445 14.594 1 98.31 204 THR A N 1
ATOM 1492 C CA . THR A 1 204 ? 11.406 12.672 13.992 1 98.31 204 THR A CA 1
ATOM 1493 C C . THR A 1 204 ? 11.281 12.938 12.5 1 98.31 204 THR A C 1
ATOM 1495 O O . THR A 1 204 ? 11.82 13.922 11.984 1 98.31 204 THR A O 1
ATOM 1498 N N . PRO A 1 205 ? 10.492 12.102 11.727 1 98.5 205 PRO A N 1
ATOM 1499 C CA . PRO A 1 205 ? 10.383 12.367 10.289 1 98.5 205 PRO A CA 1
ATOM 1500 C C . PRO A 1 205 ? 9.781 13.742 9.992 1 98.5 205 PRO A C 1
ATOM 1502 O O . PRO A 1 205 ? 10.211 14.414 9.055 1 98.5 205 PRO A O 1
ATOM 1505 N N . MET A 1 206 ? 8.836 14.18 10.812 1 98.69 206 MET A N 1
ATOM 1506 C CA . MET A 1 206 ? 8.227 15.492 10.609 1 98.69 206 MET A CA 1
ATOM 1507 C C . MET A 1 206 ? 9.227 16.609 10.93 1 98.69 206 MET A C 1
ATOM 1509 O O . MET A 1 206 ? 9.242 17.641 10.258 1 98.69 206 MET A O 1
ATOM 1513 N N . ALA A 1 207 ? 10.039 16.359 11.93 1 98.75 207 ALA A N 1
ATOM 1514 C CA . ALA A 1 207 ? 11.078 17.328 12.281 1 98.75 207 ALA A CA 1
ATOM 1515 C C . ALA A 1 207 ? 12.086 17.484 11.148 1 98.75 207 ALA A C 1
ATOM 1517 O O . ALA A 1 207 ? 12.445 18.609 10.781 1 98.75 207 ALA A O 1
ATOM 1518 N N . GLU A 1 208 ? 12.461 16.391 10.617 1 98.62 208 GLU A N 1
ATOM 1519 C CA . GLU A 1 208 ? 13.398 16.406 9.5 1 98.62 208 GLU A CA 1
ATOM 1520 C C . GLU A 1 208 ? 12.805 17.125 8.297 1 98.62 208 GLU A C 1
ATOM 1522 O O . GLU A 1 208 ? 13.508 17.875 7.613 1 98.62 208 GLU A O 1
ATOM 1527 N N . ALA A 1 209 ? 11.57 16.859 8.078 1 98.56 209 ALA A N 1
ATOM 1528 C CA . ALA A 1 209 ? 10.906 17.516 6.957 1 98.56 209 ALA A CA 1
ATOM 1529 C C . ALA A 1 209 ? 10.844 19.031 7.164 1 98.56 209 ALA A C 1
ATOM 1531 O O . ALA A 1 209 ? 11.133 19.797 6.246 1 98.56 209 ALA A O 1
ATOM 1532 N N . LEU A 1 210 ? 10.508 19.438 8.328 1 98.56 210 LEU A N 1
ATOM 1533 C CA . LEU A 1 210 ? 10.438 20.859 8.641 1 98.56 210 LEU A CA 1
ATOM 1534 C C . LEU A 1 210 ? 11.789 21.531 8.453 1 98.56 210 LEU A C 1
ATOM 1536 O O . LEU A 1 210 ? 11.875 22.641 7.914 1 98.56 210 LEU A O 1
ATOM 1540 N N . LYS A 1 211 ? 12.805 20.906 8.945 1 98.38 211 LYS A N 1
ATOM 1541 C CA . LYS A 1 211 ? 14.148 21.438 8.781 1 98.38 211 LYS A CA 1
ATOM 1542 C C . LYS A 1 211 ? 14.484 21.641 7.305 1 98.38 211 LYS A C 1
ATOM 1544 O O . LYS A 1 211 ? 14.961 22.703 6.91 1 98.38 211 LYS A O 1
ATOM 1549 N N . ALA A 1 212 ? 14.18 20.672 6.527 1 97.94 212 ALA A N 1
ATOM 1550 C CA . ALA A 1 212 ? 14.492 20.703 5.098 1 97.94 212 ALA A CA 1
ATOM 1551 C C . ALA A 1 212 ? 13.656 21.75 4.379 1 97.94 212 ALA A C 1
ATOM 1553 O O . ALA A 1 212 ? 14.094 22.328 3.381 1 97.94 212 ALA A O 1
ATOM 1554 N N . LEU A 1 213 ? 12.469 22.047 4.895 1 97.56 213 LEU A N 1
ATOM 1555 C CA . LEU A 1 213 ? 11.531 22.953 4.223 1 97.56 213 LEU A CA 1
ATOM 1556 C C . LEU A 1 213 ? 11.766 24.391 4.648 1 97.56 213 LEU A C 1
ATOM 1558 O O . LEU A 1 213 ? 11.094 25.297 4.156 1 97.56 213 LEU A O 1
ATOM 1562 N N . GLY A 1 214 ? 12.672 24.656 5.605 1 95.5 214 GLY A N 1
ATOM 1563 C CA . GLY A 1 214 ? 13.094 26.016 5.891 1 95.5 214 GLY A CA 1
ATOM 1564 C C . GLY A 1 214 ? 12.453 26.594 7.145 1 95.5 214 GLY A C 1
ATOM 1565 O O . GLY A 1 214 ? 12.258 27.797 7.25 1 95.5 214 GLY A O 1
ATOM 1566 N N . THR A 1 215 ? 12.227 25.859 8.156 1 95.81 215 THR A N 1
ATOM 1567 C CA . THR A 1 215 ? 11.664 26.328 9.422 1 95.81 215 THR A CA 1
ATOM 1568 C C . THR A 1 215 ? 12.695 27.125 10.219 1 95.81 215 THR A C 1
ATOM 1570 O O . THR A 1 215 ? 13.891 26.812 10.172 1 95.81 215 THR A O 1
ATOM 1573 N N . ARG A 1 216 ? 12.273 28.219 10.875 1 98.25 216 ARG A N 1
ATOM 1574 C CA . ARG A 1 216 ? 13.156 28.953 11.773 1 98.25 216 ARG A CA 1
ATOM 1575 C C . ARG A 1 216 ? 13.219 28.297 13.148 1 98.25 216 ARG A C 1
ATOM 1577 O O . ARG A 1 216 ? 14.297 28.156 13.727 1 98.25 216 ARG A O 1
ATOM 1584 N N . CYS A 1 217 ? 12.094 27.953 13.633 1 98.75 217 CYS A N 1
ATOM 1585 C CA . CYS A 1 217 ? 11.992 27.188 14.875 1 98.75 217 CYS A CA 1
ATOM 1586 C C . CYS A 1 217 ? 10.641 26.5 14.984 1 98.75 217 CYS A C 1
ATOM 1588 O O . CYS A 1 217 ? 9.602 27.109 14.719 1 98.75 217 CYS A O 1
ATOM 1590 N N . ALA A 1 218 ? 10.656 25.219 15.281 1 98.81 218 ALA A N 1
ATOM 1591 C CA . ALA A 1 218 ? 9.422 24.453 15.445 1 98.81 218 ALA A CA 1
ATOM 1592 C C . ALA A 1 218 ? 9.562 23.406 16.531 1 98.81 218 ALA A C 1
ATOM 1594 O O . ALA A 1 218 ? 10.664 22.906 16.797 1 98.81 218 ALA A O 1
ATOM 1595 N N . TRP A 1 219 ? 8.508 23.125 17.203 1 98.88 219 TRP A N 1
ATOM 1596 C CA . TRP A 1 219 ? 8.375 21.953 18.047 1 98.88 219 TRP A CA 1
ATOM 1597 C C . TRP A 1 219 ? 7.414 20.938 17.438 1 98.88 219 TRP A C 1
ATOM 1599 O O . TRP A 1 219 ? 6.238 21.25 17.219 1 98.88 219 TRP A O 1
ATOM 1609 N N . VAL A 1 220 ? 7.934 19.781 17.078 1 98.81 220 VAL A N 1
ATOM 1610 C CA . VAL A 1 220 ? 7.066 18.641 16.766 1 98.81 220 VAL A CA 1
ATOM 1611 C C . VAL A 1 220 ? 6.754 17.875 18.047 1 98.81 220 VAL A C 1
ATOM 1613 O O . VAL A 1 220 ? 7.664 17.438 18.75 1 98.81 220 VAL A O 1
ATOM 1616 N N . VAL A 1 221 ? 5.461 17.672 18.266 1 98.62 221 VAL A N 1
ATOM 1617 C CA . VAL A 1 221 ? 5.117 17.188 19.609 1 98.62 221 VAL A CA 1
ATOM 1618 C C . VAL A 1 221 ? 4.16 16 19.484 1 98.62 221 VAL A C 1
ATOM 1620 O O . VAL A 1 221 ? 3.354 15.938 18.562 1 98.62 221 VAL A O 1
ATOM 1623 N N . HIS A 1 222 ? 4.234 15.102 20.406 1 98.06 222 HIS A N 1
ATOM 1624 C CA . HIS A 1 222 ? 3.32 13.984 20.609 1 98.06 222 HIS A CA 1
ATOM 1625 C C . HIS A 1 222 ? 3.121 13.695 22.094 1 98.06 222 HIS A C 1
ATOM 1627 O O . HIS A 1 222 ? 4.059 13.281 22.781 1 98.06 222 HIS A O 1
ATOM 1633 N N . GLY A 1 223 ? 1.883 13.945 22.5 1 96.25 223 GLY A N 1
ATOM 1634 C CA . GLY A 1 223 ? 1.581 13.578 23.875 1 96.25 223 GLY A CA 1
ATOM 1635 C C . GLY A 1 223 ? 1.614 12.078 24.094 1 96.25 223 GLY A C 1
ATOM 1636 O O . GLY A 1 223 ? 0.925 11.32 23.406 1 96.25 223 GLY A O 1
ATOM 1637 N N . LEU A 1 224 ? 2.404 11.609 25 1 86.31 224 LEU A N 1
ATOM 1638 C CA . LEU A 1 224 ? 2.557 10.188 25.266 1 86.31 224 LEU A CA 1
ATOM 1639 C C . LEU A 1 224 ? 1.24 9.578 25.734 1 86.31 224 LEU A C 1
ATOM 1641 O O . LEU A 1 224 ? 1.082 8.352 25.734 1 86.31 224 LEU A O 1
ATOM 1645 N N . ALA A 1 225 ? 0.349 10.461 25.984 1 81.56 225 ALA A N 1
ATOM 1646 C CA . ALA A 1 225 ? -0.987 9.992 26.344 1 81.56 225 ALA A CA 1
ATOM 1647 C C . ALA A 1 225 ? -1.841 9.781 25.094 1 81.56 225 ALA A C 1
ATOM 1649 O O . ALA A 1 225 ? -2.998 9.367 25.188 1 81.56 225 ALA A O 1
ATOM 1650 N N . GLY A 1 226 ? -1.217 10.031 23.922 1 83.06 226 GLY A N 1
ATOM 1651 C CA . GLY A 1 226 ? -1.885 9.609 22.688 1 83.06 226 GLY A CA 1
ATOM 1652 C C . GLY A 1 226 ? -2.496 10.766 21.922 1 83.06 226 GLY A C 1
ATOM 1653 O O . GLY A 1 226 ? -3.398 10.562 21.109 1 83.06 226 GLY A O 1
ATOM 1654 N N . ILE A 1 227 ? -2.061 12.023 22.219 1 91.56 227 ILE A N 1
ATOM 1655 C CA . ILE A 1 227 ? -2.697 13.148 21.547 1 91.56 227 ILE A CA 1
ATOM 1656 C C . ILE A 1 227 ? -1.675 13.867 20.656 1 91.56 227 ILE A C 1
ATOM 1658 O O . ILE A 1 227 ? -0.47 13.789 20.922 1 91.56 227 ILE A O 1
ATOM 1662 N N . ASP A 1 228 ? -2.148 14.492 19.625 1 95.56 228 ASP A N 1
ATOM 1663 C CA . ASP A 1 228 ? -1.305 15.266 18.719 1 95.56 228 ASP A CA 1
ATOM 1664 C C . ASP A 1 228 ? -1.155 16.703 19.203 1 95.56 228 ASP A C 1
ATOM 1666 O O . ASP A 1 228 ? -1.33 17.656 18.422 1 95.56 228 ASP A O 1
ATOM 1670 N N . GLU A 1 229 ? -0.847 16.953 20.484 1 95.94 229 GLU A N 1
ATOM 1671 C CA . GLU A 1 229 ? -0.592 18.203 21.172 1 95.94 229 GLU A CA 1
ATOM 1672 C C . GLU A 1 229 ? 0.317 18 22.391 1 95.94 229 GLU A C 1
ATOM 1674 O O . GLU A 1 229 ? 0.65 16.859 22.734 1 95.94 229 GLU A O 1
ATOM 1679 N N . ILE A 1 230 ? 0.767 19.062 22.953 1 98 230 ILE A N 1
ATOM 1680 C CA . ILE A 1 230 ? 1.398 18.953 24.25 1 98 230 ILE A CA 1
ATOM 1681 C C . ILE A 1 230 ? 0.357 18.562 25.297 1 98 230 ILE A C 1
ATOM 1683 O O . ILE A 1 230 ? -0.694 19.203 25.406 1 98 230 ILE A O 1
ATOM 1687 N N . SER A 1 231 ? 0.598 17.547 26.062 1 96.81 231 SER A N 1
ATOM 1688 C CA . SER A 1 231 ? -0.387 16.922 26.938 1 96.81 231 SER A CA 1
ATOM 1689 C C . SER A 1 231 ? -0.38 17.547 28.328 1 96.81 231 SER A C 1
ATOM 1691 O O . SER A 1 231 ? 0.662 18.016 28.797 1 96.81 231 SER A O 1
ATOM 1693 N N . ILE A 1 232 ? -1.504 17.578 28.891 1 96.44 232 ILE A N 1
ATOM 1694 C CA . ILE A 1 232 ? -1.596 17.969 30.297 1 96.44 232 ILE A CA 1
ATOM 1695 C C . ILE A 1 232 ? -1.786 16.734 31.172 1 96.44 232 ILE A C 1
ATOM 1697 O O . ILE A 1 232 ? -2.062 16.844 32.375 1 96.44 232 ILE A O 1
ATOM 1701 N N . SER A 1 233 ? -1.741 15.578 30.578 1 95.81 233 SER A N 1
ATOM 1702 C CA . SER A 1 233 ? -2.025 14.344 31.297 1 95.81 233 SER A CA 1
ATOM 1703 C C . SER A 1 233 ? -0.748 13.547 31.562 1 95.81 233 SER A C 1
ATOM 1705 O O . SER A 1 233 ? -0.746 12.609 32.375 1 95.81 233 SER A O 1
ATOM 1707 N N . GLY A 1 234 ? 0.265 13.844 30.922 1 94.62 234 GLY A N 1
ATOM 1708 C CA . GLY A 1 234 ? 1.522 13.117 31.031 1 94.62 234 GLY A CA 1
ATOM 1709 C C . GLY A 1 234 ? 2.629 13.711 30.172 1 94.62 234 GLY A C 1
ATOM 1710 O O . GLY A 1 234 ? 2.527 14.859 29.719 1 94.62 234 GLY A O 1
ATOM 1711 N N . PRO A 1 235 ? 3.682 12.992 30 1 97.69 235 PRO A N 1
ATOM 1712 C CA . PRO A 1 235 ? 4.82 13.492 29.234 1 97.69 235 PRO A CA 1
ATOM 1713 C C . PRO A 1 235 ? 4.488 13.688 27.75 1 97.69 235 PRO A C 1
ATOM 1715 O O . PRO A 1 235 ? 3.621 12.992 27.219 1 97.69 235 PRO A O 1
ATOM 1718 N N . THR A 1 236 ? 5.145 14.656 27.125 1 98.44 236 THR A N 1
ATOM 1719 C CA . THR A 1 236 ? 5.086 14.914 25.688 1 98.44 236 THR A CA 1
ATOM 1720 C C . THR A 1 236 ? 6.469 14.789 25.062 1 98.44 236 THR A C 1
ATOM 1722 O O . THR A 1 236 ? 7.438 15.375 25.562 1 98.44 236 THR A O 1
ATOM 1725 N N . ASP A 1 237 ? 6.562 13.961 24.031 1 98.44 237 ASP A N 1
ATOM 1726 C CA . ASP A 1 237 ? 7.777 13.938 23.219 1 98.44 237 ASP A CA 1
ATOM 1727 C C . ASP A 1 237 ? 7.879 15.18 22.344 1 98.44 237 ASP A C 1
ATOM 1729 O O . ASP A 1 237 ? 6.906 15.578 21.703 1 98.44 237 ASP A O 1
ATOM 1733 N N . VAL A 1 238 ? 9.078 15.812 22.375 1 98.62 238 VAL A N 1
ATOM 1734 C CA . VAL A 1 238 ? 9.281 17.031 21.609 1 98.62 238 VAL A CA 1
ATOM 1735 C C . VAL A 1 238 ? 10.555 16.922 20.781 1 98.62 238 VAL A C 1
ATOM 1737 O O . VAL A 1 238 ? 11.586 16.438 21.266 1 98.62 238 VAL A O 1
ATOM 1740 N N . CYS A 1 239 ? 10.445 17.266 19.594 1 98.62 239 CYS A N 1
ATOM 1741 C CA . CYS A 1 239 ? 11.617 17.562 18.766 1 98.62 239 CYS A CA 1
ATOM 1742 C C . CYS A 1 239 ? 11.648 19.047 18.391 1 98.62 239 CYS A C 1
ATOM 1744 O O . CYS A 1 239 ? 10.773 19.531 17.672 1 98.62 239 CYS A O 1
ATOM 1746 N N . GLU A 1 240 ? 12.625 19.688 18.875 1 98.81 240 GLU A N 1
ATOM 1747 C CA . GLU A 1 240 ? 12.852 21.062 18.484 1 98.81 240 GLU A CA 1
ATOM 1748 C C . GLU A 1 240 ? 13.68 21.156 17.203 1 98.81 240 GLU A C 1
ATOM 1750 O O . GLU A 1 240 ? 14.742 20.547 17.109 1 98.81 240 GLU A O 1
ATOM 1755 N N . VAL A 1 241 ? 13.156 21.891 16.328 1 98.81 241 VAL A N 1
ATOM 1756 C CA . VAL A 1 241 ? 13.797 22 15.023 1 98.81 241 VAL A CA 1
ATOM 1757 C C . VAL A 1 241 ? 14.281 23.438 14.805 1 98.81 241 VAL A C 1
ATOM 1759 O O . VAL A 1 241 ? 13.5 24.391 14.922 1 98.81 241 VAL A O 1
ATOM 1762 N N . THR A 1 242 ? 15.5 23.625 14.523 1 98.44 242 THR A N 1
ATOM 1763 C CA . THR A 1 242 ? 16.125 24.859 14.031 1 98.44 242 THR A CA 1
ATOM 1764 C C . THR A 1 242 ? 16.938 24.594 12.781 1 98.44 242 THR A C 1
ATOM 1766 O O . THR A 1 242 ? 17.156 23.438 12.406 1 98.44 242 THR A O 1
ATOM 1769 N N . PRO A 1 243 ? 17.25 25.703 12.047 1 97.62 243 PRO A N 1
ATOM 1770 C CA . PRO A 1 243 ? 18.094 25.469 10.875 1 97.62 243 PRO A CA 1
ATOM 1771 C C . PRO A 1 243 ? 19.375 24.703 11.219 1 97.62 243 PRO A C 1
ATOM 1773 O O . PRO A 1 243 ? 19.891 23.953 10.383 1 97.62 243 PRO A O 1
ATOM 1776 N N . ALA A 1 244 ? 19.797 24.703 12.414 1 97.25 244 ALA A N 1
ATOM 1777 C CA . ALA A 1 244 ? 21.094 24.156 12.805 1 97.25 244 ALA A CA 1
ATOM 1778 C C . ALA A 1 244 ? 20.938 22.766 13.414 1 97.25 244 ALA A C 1
ATOM 1780 O O . ALA A 1 244 ? 21.875 21.953 13.359 1 97.25 244 ALA A O 1
ATOM 1781 N N . SER A 1 245 ? 19.781 22.562 14 1 97.5 245 SER A N 1
ATOM 1782 C CA . SER A 1 245 ? 19.766 21.328 14.781 1 97.5 245 SER A CA 1
ATOM 1783 C C . SER A 1 245 ? 18.344 20.797 14.969 1 97.5 245 SER A C 1
ATOM 1785 O O . SER A 1 245 ? 17.375 21.547 14.781 1 97.5 245 SER A O 1
ATOM 1787 N N . ILE A 1 246 ? 18.266 19.516 15.242 1 98.5 246 ILE A N 1
ATOM 1788 C CA . ILE A 1 246 ? 17.094 18.828 15.758 1 98.5 246 ILE A CA 1
ATOM 1789 C C . ILE A 1 246 ? 17.391 18.25 17.141 1 98.5 246 ILE A C 1
ATOM 1791 O O . ILE A 1 246 ? 18.312 17.438 17.297 1 98.5 246 ILE A O 1
ATOM 1795 N N . ARG A 1 247 ? 16.656 18.719 18.125 1 98.5 247 ARG A N 1
ATOM 1796 C CA . ARG A 1 247 ? 16.891 18.297 19.5 1 98.5 247 ARG A CA 1
ATOM 1797 C C . ARG A 1 247 ? 15.656 17.609 20.078 1 98.5 247 ARG A C 1
ATOM 1799 O O . ARG A 1 247 ? 14.555 18.172 20.047 1 98.5 247 ARG A O 1
ATOM 1806 N N . HIS A 1 248 ? 15.922 16.375 20.594 1 98.38 248 HIS A N 1
ATOM 1807 C CA . HIS A 1 248 ? 14.844 15.602 21.188 1 98.38 248 HIS A CA 1
ATOM 1808 C C . HIS A 1 248 ? 14.836 15.75 22.703 1 98.38 248 HIS A C 1
ATOM 1810 O O . HIS A 1 248 ? 15.883 15.703 23.344 1 98.38 248 HIS A O 1
ATOM 1816 N N . PHE A 1 249 ? 13.672 16.016 23.281 1 98.25 249 PHE A N 1
ATOM 1817 C CA . PHE A 1 249 ? 13.492 16.031 24.734 1 98.25 249 PHE A CA 1
ATOM 1818 C C . PHE A 1 249 ? 12.039 15.766 25.094 1 98.25 249 PHE A C 1
ATOM 1820 O O . PHE A 1 249 ? 11.195 15.57 24.219 1 98.25 249 PHE A O 1
ATOM 1827 N N . GLN A 1 250 ? 11.781 15.656 26.375 1 98.25 250 GLN A N 1
ATOM 1828 C CA . GLN A 1 250 ? 10.43 15.469 26.891 1 98.25 250 GLN A CA 1
ATOM 1829 C C . GLN A 1 250 ? 10.047 16.594 27.859 1 98.25 250 GLN A C 1
ATOM 1831 O O . GLN A 1 250 ? 10.914 17.141 28.547 1 98.25 250 GLN A O 1
ATOM 1836 N N . ILE A 1 251 ? 8.789 16.906 27.844 1 98.31 251 ILE A N 1
ATOM 1837 C CA . ILE A 1 251 ? 8.289 17.859 28.812 1 98.31 251 ILE A CA 1
ATOM 1838 C C . ILE A 1 251 ? 7.047 17.297 29.5 1 98.31 251 ILE A C 1
ATOM 1840 O O . ILE A 1 251 ? 6.391 16.406 28.969 1 98.31 251 ILE A O 1
ATOM 1844 N N . THR A 1 252 ? 6.758 17.797 30.656 1 97.88 252 THR A N 1
ATOM 1845 C CA . THR A 1 252 ? 5.551 17.5 31.422 1 97.88 252 THR A CA 1
ATOM 1846 C C . THR A 1 252 ? 4.816 18.781 31.781 1 97.88 252 THR A C 1
ATOM 1848 O O . THR A 1 252 ? 5.379 19.875 31.688 1 97.88 252 THR A O 1
ATOM 1851 N N . PRO A 1 253 ? 3.561 18.656 32.156 1 98 253 PRO A N 1
ATOM 1852 C CA . PRO A 1 253 ? 2.846 19.859 32.625 1 98 253 PRO A CA 1
ATOM 1853 C C . PRO A 1 253 ? 3.574 20.594 33.719 1 98 253 PRO A C 1
ATOM 1855 O O . PRO A 1 253 ? 3.576 21.828 33.781 1 98 253 PRO A O 1
ATOM 1858 N N . SER A 1 254 ? 4.234 19.875 34.562 1 98.31 254 SER A N 1
ATOM 1859 C CA . SER A 1 254 ? 4.953 20.469 35.688 1 98.31 254 SER A CA 1
ATOM 1860 C C . SER A 1 254 ? 6.09 21.359 35.188 1 98.31 254 SER A C 1
ATOM 1862 O O . SER A 1 254 ? 6.426 22.359 35.844 1 98.31 254 SER A O 1
ATOM 1864 N N . ASP A 1 255 ? 6.68 21.016 34.094 1 98.38 255 ASP A N 1
ATOM 1865 C CA . ASP A 1 255 ? 7.742 21.828 33.5 1 98.38 255 ASP A CA 1
ATOM 1866 C C . ASP A 1 255 ? 7.234 23.234 33.156 1 98.38 255 ASP A C 1
ATOM 1868 O O . ASP A 1 255 ? 8.023 24.156 33 1 98.38 255 ASP A O 1
ATOM 1872 N N . ALA A 1 256 ? 5.93 23.406 33.031 1 98.5 256 ALA A N 1
ATOM 1873 C CA . ALA A 1 256 ? 5.309 24.688 32.688 1 98.5 256 ALA A CA 1
ATOM 1874 C C . ALA A 1 256 ? 4.598 25.281 33.906 1 98.5 256 ALA A C 1
ATOM 1876 O O . ALA A 1 256 ? 3.887 26.281 33.781 1 98.5 256 ALA A O 1
ATOM 1877 N N . GLY A 1 257 ? 4.703 24.578 35 1 98.25 257 GLY A N 1
ATOM 1878 C CA . GLY A 1 257 ? 4.062 25.047 36.219 1 98.25 257 GLY A CA 1
ATOM 1879 C C . GLY A 1 257 ? 2.572 24.766 36.25 1 98.25 257 GLY A C 1
ATOM 1880 O O . GLY A 1 257 ? 1.808 25.484 36.875 1 98.25 257 GLY A O 1
ATOM 1881 N N . LEU A 1 258 ? 2.148 23.781 35.562 1 98.62 258 LEU A N 1
ATOM 1882 C CA . LEU A 1 258 ? 0.729 23.453 35.469 1 98.62 258 LEU A CA 1
ATOM 1883 C C . LEU A 1 258 ? 0.45 22.078 36.094 1 98.62 258 LEU A C 1
ATOM 1885 O O . LEU A 1 258 ? 1.315 21.203 36.062 1 98.62 258 LEU A O 1
ATOM 1889 N N . PRO A 1 259 ? -0.706 21.906 36.625 1 97.88 259 PRO A N 1
ATOM 1890 C CA . PRO A 1 259 ? -1.073 20.562 37.125 1 97.88 259 PRO A CA 1
ATOM 1891 C C . PRO A 1 259 ? -1.407 19.594 36 1 97.88 259 PRO A C 1
ATOM 1893 O O . PRO A 1 259 ? -1.586 20.016 34.844 1 97.88 259 PRO A O 1
ATOM 1896 N N . SER A 1 260 ? -1.405 18.312 36.375 1 97.38 260 SER A N 1
ATOM 1897 C CA . SER A 1 260 ? -1.841 17.281 35.438 1 97.38 260 SER A CA 1
ATOM 1898 C C . SER A 1 260 ? -3.336 17 35.562 1 97.38 260 SER A C 1
ATOM 1900 O O . SER A 1 260 ? -3.91 17.172 36.625 1 97.38 260 SER A O 1
ATOM 1902 N N . HIS A 1 261 ? -3.934 16.688 34.469 1 96.94 261 HIS A N 1
ATOM 1903 C CA . HIS A 1 261 ? -5.348 16.328 34.406 1 96.94 261 HIS A CA 1
ATOM 1904 C C . HIS A 1 261 ? -5.566 15.086 33.562 1 96.94 261 HIS A C 1
ATOM 1906 O O . HIS A 1 261 ? -4.781 14.797 32.656 1 96.94 261 HIS A O 1
ATOM 1912 N N . PRO A 1 262 ? -6.664 14.344 33.906 1 95.62 262 PRO A N 1
ATOM 1913 C CA . PRO A 1 262 ? -6.988 13.227 33 1 95.62 262 PRO A CA 1
ATOM 1914 C C . PRO A 1 262 ? -7.379 13.68 31.594 1 95.62 262 PRO A C 1
ATOM 1916 O O . PRO A 1 262 ? -8.039 14.703 31.438 1 95.62 262 PRO A O 1
ATOM 1919 N N . LEU A 1 263 ? -7.055 12.898 30.625 1 94.06 263 LEU A N 1
ATOM 1920 C CA . LEU A 1 263 ? -7.352 13.211 29.219 1 94.06 263 LEU A CA 1
ATOM 1921 C C . LEU A 1 263 ? -8.852 13.336 29 1 94.06 263 LEU A C 1
ATOM 1923 O O . LEU A 1 263 ? -9.297 14.094 28.125 1 94.06 263 LEU A O 1
ATOM 1927 N N . SER A 1 264 ? -9.617 12.641 29.781 1 94.44 264 SER A N 1
ATOM 1928 C CA . SER A 1 264 ? -11.07 12.625 29.625 1 94.44 264 SER A CA 1
ATOM 1929 C C . SER A 1 264 ? -11.664 14.008 29.875 1 94.44 264 SER A C 1
ATOM 1931 O O . SER A 1 264 ? -12.789 14.289 29.453 1 94.44 264 SER A O 1
ATOM 1933 N N . THR A 1 265 ? -10.93 14.875 30.547 1 95.31 265 THR A N 1
ATOM 1934 C CA . THR A 1 265 ? -11.422 16.219 30.844 1 95.31 265 THR A CA 1
ATOM 1935 C C . THR A 1 265 ? -11.391 17.094 29.594 1 95.31 265 THR A C 1
ATOM 1937 O O . THR A 1 265 ? -11.938 18.203 29.594 1 95.31 265 THR A O 1
ATOM 1940 N N . LEU A 1 266 ? -10.805 16.578 28.531 1 95.38 266 LEU A N 1
ATOM 1941 C CA . LEU A 1 266 ? -10.633 17.359 27.297 1 95.38 266 LEU A CA 1
ATOM 1942 C C . LEU A 1 266 ? -11.648 16.922 26.25 1 95.38 266 LEU A C 1
ATOM 1944 O O . LEU A 1 266 ? -11.555 17.344 25.078 1 95.38 266 LEU A O 1
ATOM 1948 N N . GLU A 1 267 ? -12.57 16.047 26.656 1 95.38 267 GLU A N 1
ATOM 1949 C CA . GLU A 1 267 ? -13.586 15.586 25.719 1 95.38 267 GLU A CA 1
ATOM 1950 C C . GLU A 1 267 ? -14.469 16.734 25.25 1 95.38 267 GLU A C 1
ATOM 1952 O O . GLU A 1 267 ? -14.898 17.562 26.047 1 95.38 267 GLU A O 1
ATOM 1957 N N . GLY A 1 268 ? -14.625 16.797 23.984 1 95.69 268 GLY A N 1
ATOM 1958 C CA . GLY A 1 268 ? -15.523 17.75 23.375 1 95.69 268 GLY A CA 1
ATOM 1959 C C . GLY A 1 268 ? -16.688 17.094 22.656 1 95.69 268 GLY A C 1
ATOM 1960 O O . GLY A 1 268 ? -17.172 16.047 23.078 1 95.69 268 GLY A O 1
ATOM 1961 N N . GLY A 1 269 ? -17.219 17.781 21.688 1 94.19 269 GLY A N 1
ATOM 1962 C CA . GLY A 1 269 ? -18.375 17.281 20.969 1 94.19 269 GLY A CA 1
ATOM 1963 C C . GLY A 1 269 ? -18.688 18.078 19.719 1 94.19 269 GLY A C 1
ATOM 1964 O O . GLY A 1 269 ? -17.797 18.344 18.906 1 94.19 269 GLY A O 1
ATOM 1965 N N . ALA A 1 270 ? -19.953 18.359 19.562 1 95.62 270 ALA A N 1
ATOM 1966 C CA . ALA A 1 270 ? -20.422 19.141 18.422 1 95.62 270 ALA A CA 1
ATOM 1967 C C . ALA A 1 270 ? -19.812 20.547 18.453 1 95.62 270 ALA A C 1
ATOM 1969 O O . ALA A 1 270 ? -19.359 21.016 19.484 1 95.62 270 ALA A O 1
ATOM 1970 N N . PRO A 1 271 ? -19.828 21.141 17.281 1 97.12 271 PRO A N 1
ATOM 1971 C CA . PRO A 1 271 ? -19.234 22.484 17.188 1 97.12 271 PRO A CA 1
ATOM 1972 C C . PRO A 1 271 ? -19.75 23.422 18.266 1 97.12 271 PRO A C 1
ATOM 1974 O O . PRO A 1 271 ? -18.984 24.188 18.844 1 97.12 271 PRO A O 1
ATOM 1977 N N . GLU A 1 272 ? -20.969 23.375 18.609 1 96.88 272 GLU A N 1
ATOM 1978 C CA . GLU A 1 272 ? -21.562 24.281 19.594 1 96.88 272 GLU A CA 1
ATOM 1979 C C . GLU A 1 272 ? -20.969 24.047 20.969 1 96.88 272 GLU A C 1
ATOM 1981 O O . GLU A 1 272 ? -20.734 25.016 21.719 1 96.88 272 GLU A O 1
ATOM 1986 N N . GLU A 1 273 ? -20.797 22.828 21.281 1 97.5 273 GLU A N 1
ATOM 1987 C CA . GLU A 1 273 ? -20.172 22.5 22.562 1 97.5 273 GLU A CA 1
ATOM 1988 C C . GLU A 1 273 ? -18.734 23 22.625 1 97.5 273 GLU A C 1
ATOM 1990 O O . GLU A 1 273 ? -18.312 23.547 23.641 1 97.5 273 GLU A O 1
ATOM 1995 N N . ASN A 1 274 ? -18.031 22.797 21.625 1 98.44 274 ASN A N 1
ATOM 1996 C CA . ASN A 1 274 ? -16.641 23.234 21.578 1 98.44 274 ASN A CA 1
ATOM 1997 C C . ASN A 1 274 ? -16.516 24.75 21.578 1 98.44 274 ASN A C 1
ATOM 1999 O O . ASN A 1 274 ? -15.586 25.297 22.172 1 98.44 274 ASN A O 1
ATOM 2003 N N . THR A 1 275 ? -17.469 25.438 20.922 1 98.31 275 THR A N 1
ATOM 2004 C CA . THR A 1 275 ? -17.484 26.906 20.922 1 98.31 275 THR A CA 1
ATOM 2005 C C . THR A 1 275 ? -17.734 27.438 22.328 1 98.31 275 THR A C 1
ATOM 2007 O O . THR A 1 275 ? -17.109 28.422 22.75 1 98.31 275 THR A O 1
ATOM 2010 N N . ALA A 1 276 ? -18.625 26.812 22.984 1 98.44 276 ALA A N 1
ATOM 2011 C CA . ALA A 1 276 ? -18.922 27.219 24.344 1 98.44 276 ALA A CA 1
ATOM 2012 C C . ALA A 1 276 ? -17.688 27.078 25.234 1 98.44 276 ALA A C 1
ATOM 2014 O O . ALA A 1 276 ? -17.422 27.953 26.078 1 98.44 276 ALA A O 1
ATOM 2015 N N . ALA A 1 277 ? -17.016 25.984 25.078 1 98.56 277 ALA A N 1
ATOM 2016 C CA . ALA A 1 277 ? -15.805 25.75 25.859 1 98.56 277 ALA A CA 1
ATOM 2017 C C . ALA A 1 277 ? -14.758 26.828 25.594 1 98.56 277 ALA A C 1
ATOM 2019 O O . ALA A 1 277 ? -14.109 27.312 26.531 1 98.56 277 ALA A O 1
ATOM 2020 N N . ILE A 1 278 ? -14.602 27.203 24.359 1 98.81 278 ILE A N 1
ATOM 2021 C CA . ILE A 1 278 ? -13.617 28.219 23.984 1 98.81 278 ILE A CA 1
ATOM 2022 C C . ILE A 1 278 ? -14.039 29.578 24.562 1 98.81 278 ILE A C 1
ATOM 2024 O O . ILE A 1 278 ? -13.219 30.297 25.125 1 98.81 278 ILE A O 1
ATOM 2028 N N . ARG A 1 279 ? -15.312 29.891 24.469 1 98.56 279 ARG A N 1
ATOM 2029 C CA . ARG A 1 279 ? -15.805 31.156 25.016 1 98.56 279 ARG A CA 1
ATOM 2030 C C . ARG A 1 279 ? -15.594 31.203 26.516 1 98.56 279 ARG A C 1
ATOM 2032 O O . ARG A 1 279 ? -15.148 32.219 27.062 1 98.56 279 ARG A O 1
ATOM 2039 N N . ASP A 1 280 ? -15.914 30.109 27.172 1 98.5 280 ASP A N 1
ATOM 2040 C CA . ASP A 1 280 ? -15.711 30.031 28.609 1 98.5 280 ASP A CA 1
ATOM 2041 C C . ASP A 1 280 ? -14.25 30.266 28.969 1 98.5 280 ASP A C 1
ATOM 2043 O O . ASP A 1 280 ? -13.945 30.984 29.922 1 98.5 280 ASP A O 1
ATOM 2047 N N . LEU A 1 281 ? -13.422 29.641 28.266 1 98.5 281 LEU A N 1
ATOM 2048 C CA . LEU A 1 281 ? -11.977 29.766 28.469 1 98.5 281 LEU A CA 1
ATOM 2049 C C . LEU A 1 281 ? -11.547 31.219 28.312 1 98.5 281 LEU A C 1
ATOM 2051 O O . LEU A 1 281 ? -10.805 31.75 29.141 1 98.5 281 LEU A O 1
ATOM 2055 N N . LEU A 1 282 ? -11.984 31.875 27.219 1 98.56 282 LEU A N 1
ATOM 2056 C CA . LEU A 1 282 ? -11.578 33.25 26.922 1 98.56 282 LEU A CA 1
ATOM 2057 C C . LEU A 1 282 ? -12.164 34.219 27.922 1 98.56 282 LEU A C 1
ATOM 2059 O O . LEU A 1 282 ? -11.664 35.344 28.078 1 98.56 282 LEU A O 1
ATOM 2063 N N . ASP A 1 283 ? -13.211 33.719 28.609 1 97.88 283 ASP A N 1
ATOM 2064 C CA . ASP A 1 283 ? -13.82 34.531 29.656 1 97.88 283 ASP A CA 1
ATOM 2065 C C . ASP A 1 283 ? -13.141 34.281 31 1 97.88 283 ASP A C 1
ATOM 2067 O O . ASP A 1 283 ? -13.539 34.875 32.031 1 97.88 283 ASP A O 1
ATOM 2071 N N . GLY A 1 284 ? -12.188 33.438 31 1 98 284 GLY A N 1
ATOM 2072 C CA . GLY A 1 284 ? -11.352 33.281 32.188 1 98 284 GLY A CA 1
ATOM 2073 C C . GLY A 1 284 ? -11.633 32.031 32.969 1 98 284 GLY A C 1
ATOM 2074 O O . GLY A 1 284 ? -11.039 31.812 34.031 1 98 284 GLY A O 1
ATOM 2075 N N . ARG A 1 285 ? -12.531 31.156 32.469 1 97.94 285 ARG A N 1
ATOM 2076 C CA . ARG A 1 285 ? -12.836 29.938 33.219 1 97.94 285 ARG A CA 1
ATOM 2077 C C . ARG A 1 285 ? -11.578 29.109 33.438 1 97.94 285 ARG A C 1
ATOM 2079 O O . ARG A 1 285 ? -10.828 28.844 32.5 1 97.94 285 ARG A O 1
ATOM 2086 N N . GLU A 1 286 ? -11.281 28.75 34.656 1 97.81 286 GLU A N 1
ATOM 2087 C CA . GLU A 1 286 ? -10.148 27.875 35 1 97.81 286 GLU A CA 1
ATOM 2088 C C . GLU A 1 286 ? -10.5 26.406 34.781 1 97.81 286 GLU A C 1
ATOM 2090 O O . GLU A 1 286 ? -11.672 26.047 34.688 1 97.81 286 GLU A O 1
ATOM 2095 N N . GLY A 1 287 ? -9.453 25.578 34.688 1 97.94 287 GLY A N 1
ATOM 2096 C CA . GLY A 1 287 ? -9.664 24.141 34.531 1 97.94 287 GLY A CA 1
ATOM 2097 C C . GLY A 1 287 ? -8.734 23.5 33.5 1 97.94 287 GLY A C 1
ATOM 2098 O O . GLY A 1 287 ? -7.812 24.156 33 1 97.94 287 GLY A O 1
ATOM 2099 N N . PRO A 1 288 ? -9.016 22.203 33.25 1 98.19 288 PRO A N 1
ATOM 2100 C CA . PRO A 1 288 ? -8.109 21.422 32.406 1 98.19 288 PRO A CA 1
ATOM 2101 C C . PRO A 1 288 ? -7.992 21.984 30.984 1 98.19 288 PRO A C 1
ATOM 2103 O O . PRO A 1 288 ? -6.898 22 30.422 1 98.19 288 PRO A O 1
ATOM 2106 N N . PHE A 1 289 ? -9.117 22.469 30.406 1 98.56 289 PHE A N 1
ATOM 2107 C CA . PHE A 1 289 ? -9.07 23.016 29.047 1 98.56 289 PHE A CA 1
ATOM 2108 C C . PHE A 1 289 ? -8.211 24.266 29 1 98.56 289 PHE A C 1
ATOM 2110 O O . PHE A 1 289 ? -7.426 24.453 28.062 1 98.56 289 PHE A O 1
ATOM 2117 N N . ARG A 1 290 ? -8.352 25.094 29.984 1 98.75 290 ARG A N 1
ATOM 2118 C CA . ARG A 1 290 ? -7.484 26.266 30.062 1 98.75 290 ARG A CA 1
ATOM 2119 C C . ARG A 1 290 ? -6.02 25.875 30.172 1 98.75 290 ARG A C 1
ATOM 2121 O O . ARG A 1 290 ? -5.16 26.422 29.484 1 98.75 290 ARG A O 1
ATOM 2128 N N . ASP A 1 291 ? -5.766 24.891 30.984 1 98.75 291 ASP A N 1
ATOM 2129 C CA . ASP A 1 291 ? -4.387 24.484 31.234 1 98.75 291 ASP A CA 1
ATOM 2130 C C . ASP A 1 291 ? -3.725 23.953 29.969 1 98.75 291 ASP A C 1
ATOM 2132 O O . ASP A 1 291 ? -2.561 24.25 29.703 1 98.75 291 ASP A O 1
ATOM 2136 N N . ILE A 1 292 ? -4.445 23.141 29.234 1 98.44 292 ILE A N 1
ATOM 2137 C CA . ILE A 1 292 ? -3.828 22.594 28.031 1 98.44 292 ILE A CA 1
ATOM 2138 C C . ILE A 1 292 ? -3.625 23.703 27 1 98.44 292 ILE A C 1
ATOM 2140 O O . ILE A 1 292 ? -2.641 23.703 26.266 1 98.44 292 ILE A O 1
ATOM 2144 N N . VAL A 1 293 ? -4.578 24.625 26.906 1 98.88 293 VAL A N 1
ATOM 2145 C CA . VAL A 1 293 ? -4.43 25.75 26 1 98.88 293 VAL A CA 1
ATOM 2146 C C . VAL A 1 293 ? -3.219 26.594 26.406 1 98.88 293 VAL A C 1
ATOM 2148 O O . VAL A 1 293 ? -2.43 27.016 25.562 1 98.88 293 VAL A O 1
ATOM 2151 N N . LEU A 1 294 ?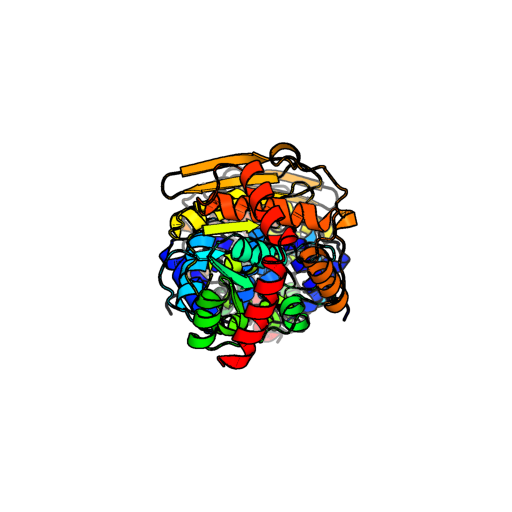 -3.051 26.781 27.703 1 98.88 294 LEU A N 1
ATOM 2152 C CA . LEU A 1 294 ? -1.938 27.562 28.219 1 98.88 294 LEU A CA 1
ATOM 2153 C C . LEU A 1 294 ? -0.602 26.938 27.844 1 98.88 294 LEU A C 1
ATOM 2155 O O . LEU A 1 294 ? 0.307 27.625 27.375 1 98.88 294 LEU A O 1
ATOM 2159 N N . ILE A 1 295 ? -0.457 25.656 28.047 1 98.81 295 ILE A N 1
ATOM 2160 C CA . ILE A 1 295 ? 0.842 25.031 27.812 1 98.81 295 ILE A CA 1
ATOM 2161 C C . ILE A 1 295 ? 1.151 25.016 26.312 1 98.81 295 ILE A C 1
ATOM 2163 O O . ILE A 1 295 ? 2.303 25.203 25.906 1 98.81 295 ILE A O 1
ATOM 2167 N N . ASN A 1 296 ? 0.191 24.734 25.469 1 98.81 296 ASN A N 1
ATOM 2168 C CA . ASN A 1 296 ? 0.42 24.766 24.031 1 98.81 296 ASN A CA 1
ATOM 2169 C C . ASN A 1 296 ? 0.682 26.188 23.531 1 98.81 296 ASN A C 1
ATOM 2171 O O . ASN A 1 296 ? 1.531 26.391 22.672 1 98.81 296 ASN A O 1
ATOM 2175 N N . ALA A 1 297 ? -0.064 27.172 24.078 1 98.94 297 ALA A N 1
ATOM 2176 C CA . ALA A 1 297 ? 0.207 28.578 23.734 1 98.94 297 ALA A CA 1
ATOM 2177 C C . ALA A 1 297 ? 1.607 28.984 24.188 1 98.94 297 ALA A C 1
ATOM 2179 O O . ALA A 1 297 ? 2.311 29.688 23.469 1 98.94 297 ALA A O 1
ATOM 2180 N N . ALA A 1 298 ? 1.999 28.516 25.391 1 98.94 298 ALA A N 1
ATOM 2181 C CA . ALA A 1 298 ? 3.334 28.797 25.922 1 98.94 298 ALA A CA 1
ATOM 2182 C C . ALA A 1 298 ? 4.41 28.281 24.969 1 98.94 298 ALA A C 1
ATOM 2184 O O . ALA A 1 298 ? 5.402 28.969 24.703 1 98.94 298 ALA A O 1
ATOM 2185 N N . ALA A 1 299 ? 4.207 27.109 24.469 1 98.88 299 ALA A N 1
ATOM 2186 C CA . ALA A 1 299 ? 5.145 26.547 23.5 1 98.88 299 ALA A CA 1
ATOM 2187 C C . ALA A 1 299 ? 5.219 27.391 22.234 1 98.88 299 ALA A C 1
ATOM 2189 O O . ALA A 1 299 ? 6.305 27.641 21.719 1 98.88 299 ALA A O 1
ATOM 2190 N N . GLY A 1 300 ? 4.059 27.828 21.734 1 98.81 300 GLY A N 1
ATOM 2191 C CA . GLY A 1 300 ? 4.039 28.688 20.578 1 98.81 300 GLY A CA 1
ATOM 2192 C C . GLY A 1 300 ? 4.793 30 20.781 1 98.81 300 GLY A C 1
ATOM 2193 O O . GLY A 1 300 ? 5.582 30.406 19.938 1 98.81 300 GLY A O 1
ATOM 2194 N N . LEU A 1 301 ? 4.555 30.609 21.938 1 98.88 301 LEU A N 1
ATOM 2195 C CA . LEU A 1 301 ? 5.254 31.844 22.281 1 98.88 301 LEU A CA 1
ATOM 2196 C C . LEU A 1 301 ? 6.754 31.594 22.391 1 98.88 301 LEU A C 1
ATOM 2198 O O . LEU A 1 301 ? 7.559 32.438 21.969 1 98.88 301 LEU A O 1
ATOM 2202 N N . HIS A 1 302 ? 7.102 30.484 22.938 1 98.75 302 HIS A N 1
ATOM 2203 C CA . HIS A 1 302 ? 8.508 30.141 23.141 1 98.75 302 HIS A CA 1
ATOM 2204 C C . HIS A 1 302 ? 9.211 29.922 21.797 1 98.75 302 HIS A C 1
ATOM 2206 O O . HIS A 1 302 ? 10.273 30.484 21.562 1 98.75 302 HIS A O 1
ATOM 2212 N N . VAL A 1 303 ? 8.648 29.141 20.922 1 98.44 303 VAL A N 1
ATOM 2213 C CA . VAL A 1 303 ? 9.281 28.812 19.641 1 98.44 303 VAL A CA 1
ATOM 2214 C C . VAL A 1 303 ? 9.406 30.078 18.797 1 98.44 303 VAL A C 1
ATOM 2216 O O . VAL A 1 303 ? 10.336 30.203 18 1 98.44 303 VAL A O 1
ATOM 2219 N N . SER A 1 304 ? 8.523 31.047 19.016 1 98 304 SER A N 1
ATOM 2220 C CA . SER A 1 304 ? 8.547 32.312 18.266 1 98 304 SER A CA 1
ATOM 2221 C C . SER A 1 304 ? 9.492 33.312 18.906 1 98 304 SER A C 1
ATOM 2223 O O . SER A 1 304 ? 9.578 34.469 18.453 1 98 304 SER A O 1
ATOM 2225 N N . GLY A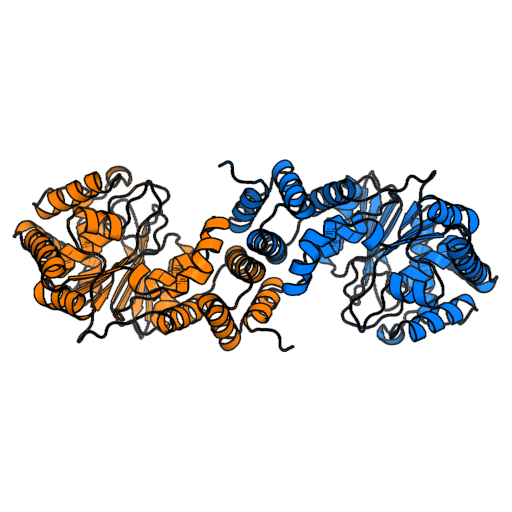 1 305 ? 10.086 32.938 20.031 1 97.94 305 GLY A N 1
ATOM 2226 C CA . GLY A 1 305 ? 11.102 33.75 20.656 1 97.94 305 GLY A CA 1
ATOM 2227 C C . GLY A 1 305 ? 10.516 34.844 21.531 1 97.94 305 GLY A C 1
ATOM 2228 O O . GLY A 1 305 ? 11.203 35.812 21.891 1 97.94 305 GLY A O 1
ATOM 2229 N N . MET A 1 306 ? 9.32 34.719 21.922 1 98.25 306 MET A N 1
ATOM 2230 C CA . MET A 1 306 ? 8.641 35.781 22.656 1 98.25 306 MET A CA 1
ATOM 2231 C C . MET A 1 306 ? 8.812 35.625 24.156 1 98.25 306 MET A C 1
ATOM 2233 O O . MET A 1 306 ? 8.609 36.562 24.922 1 98.25 306 MET A O 1
ATOM 2237 N N . VAL A 1 307 ? 9.117 34.406 24.547 1 98.56 307 VAL A N 1
ATOM 2238 C CA . VAL A 1 307 ? 9.359 34.094 25.953 1 98.56 307 VAL A CA 1
ATOM 2239 C C . VAL A 1 307 ? 10.562 33.188 26.094 1 98.56 307 VAL A C 1
ATOM 2241 O O . VAL A 1 307 ? 10.914 32.469 25.141 1 98.56 307 VAL A O 1
ATOM 2244 N N . ALA A 1 308 ? 11.086 33.062 27.266 1 98.06 308 ALA A N 1
ATOM 2245 C CA . ALA A 1 308 ? 12.336 32.344 27.484 1 98.06 308 ALA A CA 1
ATOM 2246 C C . ALA A 1 308 ? 12.062 30.844 27.734 1 98.06 308 ALA A C 1
ATOM 2248 O O . ALA A 1 308 ? 12.883 30 27.406 1 98.06 308 ALA A O 1
ATOM 2249 N N . ASP A 1 309 ? 10.953 30.625 28.359 1 98.25 309 ASP A N 1
ATOM 2250 C CA . ASP A 1 309 ? 10.648 29.25 28.75 1 98.25 309 ASP A CA 1
ATOM 2251 C C . ASP A 1 309 ? 9.141 29.062 28.906 1 98.25 309 ASP A C 1
ATOM 2253 O O . ASP A 1 309 ? 8.359 30 28.719 1 98.25 309 ASP A O 1
ATOM 2257 N N . LEU A 1 310 ? 8.773 27.844 29.188 1 98.75 310 LEU A N 1
ATOM 2258 C CA . LEU A 1 310 ? 7.363 27.469 29.234 1 98.75 310 LEU A CA 1
ATOM 2259 C C . LEU A 1 310 ? 6.645 28.188 30.375 1 98.75 310 LEU A C 1
ATOM 2261 O O . LEU A 1 310 ? 5.543 28.719 30.188 1 98.75 310 LEU A O 1
ATOM 2265 N N . PRO A 1 311 ? 7.234 28.297 31.562 1 98.81 311 PRO A N 1
ATOM 2266 C CA . PRO A 1 311 ? 6.543 29.031 32.625 1 98.81 311 PRO A CA 1
ATOM 2267 C C . PRO A 1 311 ? 6.258 30.484 32.25 1 98.81 311 PRO A C 1
ATOM 2269 O O . PRO A 1 311 ? 5.16 30.984 32.531 1 98.81 311 PRO A O 1
ATOM 2272 N N . ALA A 1 312 ? 7.227 31.141 31.688 1 98.88 312 ALA A N 1
ATOM 2273 C CA . ALA A 1 312 ? 7.012 32.5 31.234 1 98.88 312 ALA A CA 1
ATOM 2274 C C . ALA A 1 312 ? 5.914 32.594 30.172 1 98.88 312 ALA A C 1
ATOM 2276 O O . ALA A 1 312 ? 5.129 33.531 30.141 1 98.88 312 ALA A O 1
ATOM 2277 N N . GLY A 1 313 ? 5.891 31.625 29.328 1 98.88 313 GLY A N 1
ATOM 2278 C CA . GLY A 1 313 ? 4.848 31.547 28.312 1 98.88 313 GLY A CA 1
ATOM 2279 C C . GLY A 1 313 ? 3.463 31.359 28.891 1 98.88 313 GLY A C 1
ATOM 2280 O O . GLY A 1 313 ? 2.5 31.984 28.438 1 98.88 313 GLY A O 1
ATOM 2281 N N . VAL A 1 314 ? 3.42 30.469 29.906 1 98.88 314 VAL A N 1
ATOM 2282 C CA . VAL A 1 314 ? 2.146 30.219 30.562 1 98.88 314 VAL A CA 1
ATOM 2283 C C . VAL A 1 314 ? 1.649 31.516 31.219 1 98.88 314 VAL A C 1
ATOM 2285 O O . VAL A 1 314 ? 0.465 31.844 31.125 1 98.88 314 VAL A O 1
ATOM 2288 N N . GLN A 1 315 ? 2.498 32.188 31.812 1 98.88 315 GLN A N 1
ATOM 2289 C CA . GLN A 1 315 ? 2.131 33.469 32.469 1 98.88 315 GLN A CA 1
ATOM 2290 C C . GLN A 1 315 ? 1.603 34.469 31.453 1 98.88 315 GLN A C 1
ATOM 2292 O O . GLN A 1 315 ? 0.568 35.094 31.672 1 98.88 315 GLN A O 1
ATOM 2297 N N . ARG A 1 316 ? 2.299 34.656 30.391 1 98.88 316 ARG A N 1
ATOM 2298 C CA . ARG A 1 316 ? 1.901 35.594 29.344 1 98.88 316 ARG A CA 1
ATOM 2299 C C . ARG A 1 316 ? 0.567 35.188 28.734 1 98.88 316 ARG A C 1
ATOM 2301 O O . ARG A 1 316 ? -0.285 36.062 28.469 1 98.88 316 ARG A O 1
ATOM 2308 N N . ALA A 1 317 ? 0.373 33.938 28.469 1 98.94 317 ALA A N 1
ATOM 2309 C CA . ALA A 1 317 ? -0.88 33.406 27.922 1 98.94 317 ALA A CA 1
ATOM 2310 C C . ALA A 1 317 ? -2.033 33.625 28.906 1 98.94 317 ALA A C 1
ATOM 2312 O O . ALA A 1 317 ? -3.129 34.031 28.5 1 98.94 317 ALA A O 1
ATOM 2313 N N . ALA A 1 318 ? -1.741 33.344 30.141 1 98.88 318 ALA A N 1
ATOM 2314 C CA . ALA A 1 318 ? -2.756 33.531 31.188 1 98.88 318 ALA A CA 1
ATOM 2315 C C . ALA A 1 318 ? -3.172 35 31.281 1 98.88 318 ALA A C 1
ATOM 2317 O O . ALA A 1 318 ? -4.355 35.312 31.438 1 98.88 318 ALA A O 1
ATOM 2318 N N . GLN A 1 319 ? -2.24 35.844 31.203 1 98.88 319 GLN A N 1
ATOM 2319 C CA . GLN A 1 319 ? -2.531 37.281 31.234 1 98.88 319 GLN A CA 1
ATOM 2320 C C . GLN A 1 319 ? -3.408 37.688 30.047 1 98.88 319 GLN A C 1
ATOM 2322 O O . GLN A 1 319 ? -4.316 38.5 30.203 1 98.88 319 GLN A O 1
ATOM 2327 N N . ALA A 1 320 ? -3.145 37.188 28.875 1 98.88 320 ALA A N 1
ATOM 2328 C CA . ALA A 1 320 ? -3.939 37.469 27.688 1 98.88 320 ALA A CA 1
ATOM 2329 C C . ALA A 1 320 ? -5.395 37.062 27.875 1 98.88 320 ALA A C 1
ATOM 2331 O O . ALA A 1 320 ? -6.312 37.719 27.422 1 98.88 320 ALA A O 1
ATOM 2332 N N . ILE A 1 321 ? -5.57 35.906 28.562 1 98.88 321 ILE A N 1
ATOM 2333 C CA . ILE A 1 321 ? -6.922 35.406 28.828 1 98.88 321 ILE A CA 1
ATOM 2334 C C . ILE A 1 321 ? -7.578 36.312 29.906 1 98.88 321 ILE A C 1
ATOM 2336 O O . ILE A 1 321 ? -8.672 36.812 29.688 1 98.88 321 ILE A O 1
ATOM 2340 N N . ASP A 1 322 ? -6.898 36.531 30.953 1 98.69 322 ASP A N 1
ATOM 2341 C CA . ASP A 1 322 ? -7.473 37.188 32.125 1 98.69 322 ASP A CA 1
ATOM 2342 C C . ASP A 1 322 ? -7.727 38.656 31.891 1 98.69 322 ASP A C 1
ATOM 2344 O O . ASP A 1 322 ? -8.625 39.25 32.5 1 98.69 322 ASP A O 1
ATOM 2348 N N . SER A 1 323 ? -7.008 39.281 31.016 1 98.62 323 SER A N 1
ATOM 2349 C CA . SER A 1 323 ? -7.176 40.719 30.719 1 98.62 323 SER A CA 1
ATOM 2350 C C . SER A 1 323 ? -8.328 40.938 29.75 1 98.62 323 SER A C 1
ATOM 2352 O O . SER A 1 323 ? -8.75 42.062 29.531 1 98.62 323 SER A O 1
ATOM 2354 N N . GLY A 1 324 ? -8.789 39.812 29.141 1 98.62 324 GLY A N 1
ATOM 2355 C CA . GLY A 1 324 ? -9.828 39.938 28.141 1 98.62 324 GLY A CA 1
ATOM 2356 C C . GLY A 1 324 ? -9.273 40.125 26.734 1 98.62 324 GLY A C 1
ATOM 2357 O O . GLY A 1 324 ? -10.031 40.125 25.75 1 98.62 324 GLY A O 1
ATOM 2358 N N . ALA A 1 325 ? -8.016 40.25 26.641 1 98.81 325 ALA A N 1
ATOM 2359 C CA . ALA A 1 325 ? -7.375 40.469 25.344 1 98.81 325 ALA A CA 1
ATOM 2360 C C . ALA A 1 325 ? -7.684 39.312 24.391 1 98.81 325 ALA A C 1
ATOM 2362 O O . ALA A 1 325 ? -7.875 39.531 23.188 1 98.81 325 ALA A O 1
ATOM 2363 N N . ALA A 1 326 ? -7.723 38.125 24.906 1 98.88 326 ALA A N 1
ATOM 2364 C CA . ALA A 1 326 ? -7.984 36.938 24.062 1 98.88 326 ALA A CA 1
ATOM 2365 C C . ALA A 1 326 ? -9.414 36.969 23.531 1 98.88 326 ALA A C 1
ATOM 2367 O O . ALA A 1 326 ? -9.641 36.688 22.359 1 98.88 326 ALA A O 1
ATOM 2368 N N . ARG A 1 327 ? -10.328 37.25 24.391 1 98.75 327 ARG A N 1
ATOM 2369 C CA . ARG A 1 327 ? -11.711 37.406 23.953 1 98.75 327 ARG A CA 1
ATOM 2370 C C . ARG A 1 327 ? -11.836 38.5 22.891 1 98.75 327 ARG A C 1
ATOM 2372 O O . ARG A 1 327 ? -12.523 38.312 21.875 1 98.75 327 ARG A O 1
ATOM 2379 N N . GLU A 1 328 ? -11.195 39.562 23.109 1 98.75 328 GLU A N 1
ATOM 2380 C CA . GLU A 1 328 ? -11.227 40.656 22.141 1 98.75 328 GLU A CA 1
ATOM 2381 C C . GLU A 1 328 ? -10.586 40.25 20.812 1 98.75 328 GLU A C 1
ATOM 2383 O O . GLU A 1 328 ? -11.031 40.688 19.75 1 98.75 328 GLU A O 1
ATOM 2388 N N . THR A 1 329 ? -9.539 39.562 20.891 1 98.88 329 THR A N 1
ATOM 2389 C CA . THR A 1 329 ? -8.875 39.062 19.703 1 98.88 329 THR A CA 1
ATOM 2390 C C . THR A 1 329 ? -9.836 38.219 18.859 1 98.88 329 THR A C 1
ATOM 2392 O O . THR A 1 329 ? -9.922 38.375 17.641 1 98.88 329 THR A O 1
ATOM 2395 N N . LEU A 1 330 ? -10.586 37.25 19.5 1 98.81 330 LEU A N 1
ATOM 2396 C CA . LEU A 1 330 ? -11.562 36.438 18.781 1 98.81 330 LEU A CA 1
ATOM 2397 C C . LEU A 1 330 ? -12.625 37.344 18.141 1 98.81 330 LEU A C 1
ATOM 2399 O O . LEU A 1 330 ? -12.969 37.156 16.969 1 98.81 330 LEU A O 1
ATOM 2403 N N . ASN A 1 331 ? -13.102 38.281 18.891 1 98.69 331 ASN A N 1
ATOM 2404 C CA . ASN A 1 331 ? -14.125 39.188 18.375 1 98.69 331 ASN A CA 1
ATOM 2405 C C . ASN A 1 331 ? -13.617 39.969 17.172 1 98.69 331 ASN A C 1
ATOM 2407 O O . ASN A 1 331 ? -14.336 40.156 16.188 1 98.69 331 ASN A O 1
ATOM 2411 N N . THR A 1 332 ? -12.445 40.469 17.281 1 98.75 332 THR A N 1
ATOM 2412 C CA . THR A 1 332 ? -11.828 41.25 16.203 1 98.75 332 THR A CA 1
ATOM 2413 C C . THR A 1 332 ? -11.625 40.375 14.977 1 98.75 332 THR A C 1
ATOM 2415 O O . THR A 1 332 ? -11.867 40.844 13.852 1 98.75 332 THR A O 1
ATOM 2418 N N . LEU A 1 333 ? -11.125 39.156 15.211 1 98.69 333 LEU A N 1
ATOM 2419 C CA . LEU A 1 333 ? -10.93 38.219 14.109 1 98.69 333 LEU A CA 1
ATOM 2420 C C . LEU A 1 333 ? -12.242 38 13.359 1 98.69 333 LEU A C 1
ATOM 2422 O O . LEU A 1 333 ? -12.273 38.062 12.133 1 98.69 333 LEU A O 1
ATOM 2426 N N . VAL A 1 334 ? -13.32 37.688 14.109 1 98.38 334 VAL A N 1
ATOM 2427 C CA . VAL A 1 334 ? -14.625 37.406 13.531 1 98.38 334 VAL A CA 1
ATOM 2428 C C . VAL A 1 334 ? -15.133 38.625 12.773 1 98.38 334 VAL A C 1
ATOM 2430 O O . VAL A 1 334 ? -15.555 38.531 11.617 1 98.38 334 VAL A O 1
ATOM 2433 N N . ARG A 1 335 ? -15.016 39.75 13.398 1 98.06 335 ARG A N 1
ATOM 2434 C CA . ARG A 1 335 ? -15.477 41 12.789 1 98.06 335 ARG A CA 1
ATOM 2435 C C . ARG A 1 335 ? -14.703 41.312 11.516 1 98.06 335 ARG A C 1
ATOM 2437 O O . ARG A 1 335 ? -15.297 41.594 10.477 1 98.06 335 ARG A O 1
ATOM 2444 N N . THR A 1 336 ? -13.406 41.25 11.57 1 98.19 336 THR A N 1
ATOM 2445 C CA . THR A 1 336 ? -12.547 41.562 10.445 1 98.19 336 THR A CA 1
ATOM 2446 C C . THR A 1 336 ? -12.773 40.594 9.289 1 98.19 336 THR A C 1
ATOM 2448 O O . THR A 1 336 ? -12.773 41 8.125 1 98.19 336 THR A O 1
ATOM 2451 N N . SER A 1 337 ? -12.969 39.281 9.633 1 97.25 337 SER A N 1
ATOM 2452 C CA . SER A 1 337 ? -13.188 38.281 8.602 1 97.25 337 SER A CA 1
ATOM 2453 C C . SER A 1 337 ? -14.469 38.562 7.816 1 97.25 337 SER A C 1
ATOM 2455 O O . SER A 1 337 ? -14.57 38.188 6.641 1 97.25 337 SER A O 1
ATOM 2457 N N . ARG A 1 338 ? -15.422 39.188 8.406 1 95.06 338 ARG A N 1
ATOM 2458 C CA . ARG A 1 338 ? -16.719 39.469 7.797 1 95.06 338 ARG A CA 1
ATOM 2459 C C . ARG A 1 338 ? -16.719 40.781 7.07 1 95.06 338 ARG A C 1
ATOM 2461 O O . ARG A 1 338 ? -17.469 41 6.105 1 95.06 338 ARG A O 1
ATOM 2468 N N . GLU A 1 339 ? -15.961 41.719 7.465 1 90.44 339 GLU A N 1
ATOM 2469 C CA . GLU A 1 339 ? -15.977 43.062 6.93 1 90.44 339 GLU A CA 1
ATOM 2470 C C . GLU A 1 339 ? -15.023 43.219 5.75 1 90.44 339 GLU A C 1
ATOM 2472 O O . GLU A 1 339 ? -15.219 44.062 4.883 1 90.44 339 GLU A O 1
ATOM 2477 N N . SER A 1 340 ? -13.969 42.594 5.812 1 75.31 340 SER A N 1
ATOM 2478 C CA . SER A 1 340 ? -12.914 42.781 4.824 1 75.31 340 SER A CA 1
ATOM 2479 C C . SER A 1 340 ? -13.172 41.969 3.572 1 75.31 340 SER A C 1
ATOM 2481 O O . SER A 1 340 ? -12.508 42.125 2.551 1 75.31 340 SER A O 1
ATOM 2483 N N . ASP A 1 341 ? -14.109 41 3.59 1 66.31 341 ASP A N 1
ATOM 2484 C CA . ASP A 1 341 ? -14.336 40.188 2.381 1 66.31 341 ASP A CA 1
ATOM 2485 C C . ASP A 1 341 ? -15.438 40.812 1.525 1 66.31 341 ASP A C 1
ATOM 2487 O O . ASP A 1 341 ? -16.375 41.406 2.053 1 66.31 341 ASP A O 1
ATOM 2491 N N . MET B 1 1 ? -22.859 2.697 5.824 1 43.31 1 MET B N 1
ATOM 2492 C CA . MET B 1 1 ? -22.906 1.501 4.988 1 43.31 1 MET B CA 1
ATOM 2493 C C . MET B 1 1 ? -21.828 0.507 5.387 1 43.31 1 MET B C 1
ATOM 2495 O O . MET B 1 1 ? -20.75 0.904 5.824 1 43.31 1 MET B O 1
ATOM 2499 N N . SER B 1 2 ? -22.188 -0.627 5.598 1 58.34 2 SER B N 1
ATOM 2500 C CA . SER B 1 2 ? -21.297 -1.663 6.105 1 58.34 2 SER B CA 1
ATOM 2501 C C . SER B 1 2 ? -20.031 -1.778 5.25 1 58.34 2 SER B C 1
ATOM 2503 O O . SER B 1 2 ? -20.109 -1.801 4.02 1 58.34 2 SER B O 1
ATOM 2505 N N . GLU B 1 3 ? -18.906 -1.544 5.809 1 79.75 3 GLU B N 1
ATOM 2506 C CA . GLU B 1 3 ? -17.609 -1.626 5.129 1 79.75 3 GLU B CA 1
ATOM 2507 C C . GLU B 1 3 ? -17.438 -2.971 4.426 1 79.75 3 GLU B C 1
ATOM 2509 O O . GLU B 1 3 ? -17.766 -4.016 4.992 1 79.75 3 GLU B O 1
ATOM 2514 N N . SER B 1 4 ? -17.234 -2.879 3.168 1 91.88 4 SER B N 1
ATOM 2515 C CA . SER B 1 4 ? -17.016 -4.098 2.396 1 91.88 4 SER B CA 1
ATOM 2516 C C . SER B 1 4 ? -15.844 -4.898 2.943 1 91.88 4 SER B C 1
ATOM 2518 O O . SER B 1 4 ? -15.008 -4.363 3.67 1 91.88 4 SER B O 1
ATOM 2520 N N . ALA B 1 5 ? -15.875 -6.168 2.781 1 97 5 ALA B N 1
ATOM 2521 C CA . ALA B 1 5 ? -14.766 -7.031 3.189 1 97 5 ALA B CA 1
ATOM 2522 C C . ALA B 1 5 ? -13.445 -6.523 2.629 1 97 5 ALA B C 1
ATOM 2524 O O . ALA B 1 5 ? -12.414 -6.562 3.314 1 97 5 ALA B O 1
ATOM 2525 N N . LEU B 1 6 ? -13.523 -6.043 1.382 1 98.25 6 LEU B N 1
ATOM 2526 C CA . LEU B 1 6 ? -12.32 -5.527 0.74 1 98.25 6 LEU B CA 1
ATOM 2527 C C . LEU B 1 6 ? -11.789 -4.305 1.48 1 98.25 6 LEU B C 1
ATOM 2529 O O . LEU B 1 6 ? -10.586 -4.215 1.758 1 98.25 6 LEU B O 1
ATOM 2533 N N . ASN B 1 7 ? -12.633 -3.393 1.81 1 97.81 7 ASN B N 1
ATOM 2534 C CA . ASN B 1 7 ? -12.234 -2.209 2.561 1 97.81 7 ASN B CA 1
ATOM 2535 C C . ASN B 1 7 ? -11.68 -2.578 3.936 1 97.81 7 ASN B C 1
ATOM 2537 O O . ASN B 1 7 ? -10.656 -2.043 4.359 1 97.81 7 ASN B O 1
ATOM 2541 N N . THR B 1 8 ? -12.352 -3.471 4.586 1 97.88 8 THR B N 1
ATOM 2542 C CA . THR B 1 8 ? -11.883 -3.959 5.879 1 97.88 8 THR B CA 1
ATOM 2543 C C . THR B 1 8 ? -10.477 -4.547 5.762 1 97.88 8 THR B C 1
ATOM 2545 O O . THR B 1 8 ? -9.625 -4.305 6.617 1 97.88 8 THR B O 1
ATOM 2548 N N . ALA B 1 9 ? -10.234 -5.305 4.73 1 98.62 9 ALA B N 1
ATOM 2549 C CA . ALA B 1 9 ? -8.922 -5.906 4.504 1 98.62 9 ALA B CA 1
ATOM 2550 C C . ALA B 1 9 ? -7.855 -4.836 4.285 1 98.62 9 ALA B C 1
ATOM 2552 O O . ALA B 1 9 ? -6.766 -4.91 4.855 1 98.62 9 ALA B O 1
ATOM 2553 N N . ILE B 1 10 ? -8.195 -3.838 3.447 1 98.69 10 ILE B N 1
ATOM 2554 C CA . ILE B 1 10 ? -7.258 -2.758 3.164 1 98.69 10 ILE B CA 1
ATOM 2555 C C . ILE B 1 10 ? -6.879 -2.051 4.465 1 98.69 10 ILE B C 1
ATOM 2557 O O . ILE B 1 10 ? -5.695 -1.797 4.719 1 98.69 10 ILE B O 1
ATOM 2561 N N . GLN B 1 11 ? -7.82 -1.792 5.297 1 98.06 11 GLN B N 1
ATOM 2562 C CA . GLN B 1 11 ? -7.582 -1.096 6.559 1 98.06 11 GLN B CA 1
ATOM 2563 C C . GLN B 1 11 ? -6.727 -1.94 7.5 1 98.06 11 GLN B C 1
ATOM 2565 O O . GLN B 1 11 ? -5.82 -1.423 8.156 1 98.06 11 GLN B O 1
ATOM 2570 N N . ALA B 1 12 ? -7.02 -3.197 7.57 1 97.88 12 ALA B N 1
ATOM 2571 C CA . ALA B 1 12 ? -6.242 -4.102 8.414 1 97.88 12 ALA B CA 1
ATOM 2572 C C . ALA B 1 12 ? -4.793 -4.18 7.938 1 97.88 12 ALA B C 1
ATOM 2574 O O . ALA B 1 12 ? -3.863 -4.137 8.75 1 97.88 12 ALA B O 1
ATOM 2575 N N . ILE B 1 13 ? -4.574 -4.293 6.617 1 98.19 13 ILE B N 1
ATOM 2576 C CA . ILE B 1 13 ? -3.236 -4.363 6.039 1 98.19 13 ILE B CA 1
ATOM 2577 C C . ILE B 1 13 ? -2.465 -3.088 6.363 1 98.19 13 ILE B C 1
ATOM 2579 O O . ILE B 1 13 ? -1.306 -3.143 6.777 1 98.19 13 ILE B O 1
ATOM 2583 N N . ALA B 1 14 ? -3.129 -1.959 6.223 1 97.62 14 ALA B N 1
ATOM 2584 C CA . ALA B 1 14 ? -2.506 -0.659 6.465 1 97.62 14 ALA B CA 1
ATOM 2585 C C . ALA B 1 14 ? -2.064 -0.523 7.918 1 97.62 14 ALA B C 1
ATOM 2587 O O . ALA B 1 14 ? -1.087 0.167 8.211 1 97.62 14 ALA B O 1
ATOM 2588 N N . ARG B 1 15 ? -2.729 -1.225 8.805 1 95.12 15 ARG B N 1
ATOM 2589 C CA . ARG B 1 15 ? -2.455 -1.106 10.227 1 95.12 15 ARG B CA 1
ATOM 2590 C C . ARG B 1 15 ? -1.601 -2.27 10.719 1 95.12 15 ARG B C 1
ATOM 2592 O O . ARG B 1 15 ? -1.329 -2.385 11.922 1 95.12 15 ARG B O 1
ATOM 2599 N N . GLY B 1 16 ? -1.216 -3.207 9.852 1 95.31 16 GLY B N 1
ATOM 2600 C CA . GLY B 1 16 ? -0.41 -4.359 10.211 1 95.31 16 GLY B CA 1
ATOM 2601 C C . GLY B 1 16 ? -1.163 -5.375 11.055 1 95.31 16 GLY B C 1
ATOM 2602 O O . GLY B 1 16 ? -0.569 -6.066 11.883 1 95.31 16 GLY B O 1
ATOM 2603 N N . LEU B 1 17 ? -2.445 -5.402 10.883 1 94.81 17 LEU B N 1
ATOM 2604 C CA . LEU B 1 17 ? -3.289 -6.316 11.641 1 94.81 17 LEU B CA 1
ATOM 2605 C C . LEU B 1 17 ? -3.527 -7.609 10.867 1 94.81 17 LEU B C 1
ATOM 2607 O O . LEU B 1 17 ? -3.496 -7.617 9.641 1 94.81 17 LEU B O 1
ATOM 2611 N N . PRO B 1 18 ? -3.758 -8.664 11.602 1 93.12 18 PRO B N 1
ATOM 2612 C CA . PRO B 1 1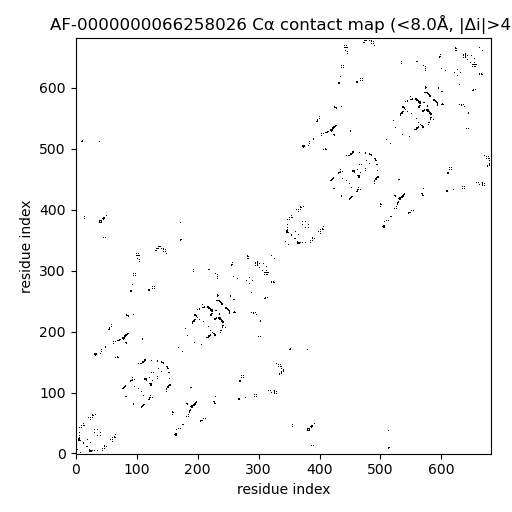8 ? -4.062 -9.922 10.914 1 93.12 18 PRO B CA 1
ATOM 2613 C C . PRO B 1 18 ? -5.398 -9.875 10.172 1 93.12 18 PRO B C 1
ATOM 2615 O O . PRO B 1 18 ? -6.293 -9.109 10.547 1 93.12 18 PRO B O 1
ATOM 2618 N N . LEU B 1 19 ? -5.453 -10.641 9.125 1 95.25 19 LEU B N 1
ATOM 2619 C CA . LEU B 1 19 ? -6.684 -10.742 8.352 1 95.25 19 LEU B CA 1
ATOM 2620 C C . LEU B 1 19 ? -7.43 -12.031 8.68 1 95.25 19 LEU B C 1
ATOM 2622 O O . LEU B 1 19 ? -6.867 -13.125 8.562 1 95.25 19 LEU B O 1
ATOM 2626 N N . GLU B 1 20 ? -8.688 -11.859 9.117 1 95.38 20 GLU B N 1
ATOM 2627 C CA . GLU B 1 20 ? -9.539 -13.031 9.305 1 95.38 20 GLU B CA 1
ATOM 2628 C C . GLU B 1 20 ? -9.859 -13.695 7.973 1 95.38 20 GLU B C 1
ATOM 2630 O O . GLU B 1 20 ? -9.969 -13.023 6.949 1 95.38 20 GLU B O 1
ATOM 2635 N N . GLU B 1 21 ? -10.125 -15.031 8.086 1 96.06 21 GLU B N 1
ATOM 2636 C CA . GLU B 1 21 ? -10.375 -15.805 6.875 1 96.06 21 GLU B CA 1
ATOM 2637 C C . GLU B 1 21 ? -11.602 -15.289 6.137 1 96.06 21 GLU B C 1
ATOM 2639 O O . GLU B 1 21 ? -11.594 -15.18 4.91 1 96.06 21 GLU B O 1
ATOM 2644 N N . SER B 1 22 ? -12.641 -14.977 6.84 1 96.75 22 SER B N 1
ATOM 2645 C CA . SER B 1 22 ? -13.875 -14.508 6.219 1 96.75 22 SER B CA 1
ATOM 2646 C C . SER B 1 22 ? -13.672 -13.172 5.512 1 96.75 22 SER B C 1
ATOM 2648 O O . SER B 1 22 ? -14.242 -12.938 4.445 1 96.75 22 SER B O 1
ATOM 2650 N N . VAL B 1 23 ? -12.891 -12.312 6.121 1 97.62 23 VAL B N 1
ATOM 2651 C CA . VAL B 1 23 ? -12.578 -11.016 5.527 1 97.62 23 VAL B CA 1
ATOM 2652 C C . VAL B 1 23 ? -11.773 -11.211 4.246 1 97.62 23 VAL B C 1
ATOM 2654 O O . VAL B 1 23 ? -12.055 -10.586 3.223 1 97.62 23 VAL B O 1
ATOM 2657 N N . LEU B 1 24 ? -10.852 -12.156 4.32 1 97.81 24 LEU B N 1
ATOM 2658 C CA . LEU B 1 24 ? -9.992 -12.43 3.174 1 97.81 24 LEU B CA 1
ATOM 2659 C C . LEU B 1 24 ? -10.805 -13 2.014 1 97.81 24 LEU B C 1
ATOM 2661 O O . LEU B 1 24 ? -10.672 -12.547 0.875 1 97.81 24 LEU B O 1
ATOM 2665 N N . GLU B 1 25 ? -11.609 -13.969 2.311 1 98 25 GLU B N 1
ATOM 2666 C CA . GLU B 1 25 ? -12.43 -14.578 1.27 1 98 25 GLU B CA 1
ATOM 2667 C C . GLU B 1 25 ? -13.383 -13.555 0.653 1 98 25 GLU B C 1
ATOM 2669 O O . GLU B 1 25 ? -13.562 -13.523 -0.566 1 98 25 GLU B O 1
ATOM 2674 N N . GLY B 1 26 ? -13.992 -12.758 1.538 1 98.31 26 GLY B N 1
ATOM 2675 C CA . GLY B 1 26 ? -14.867 -11.695 1.045 1 98.31 26 GLY B CA 1
ATOM 2676 C C . GLY B 1 26 ? -14.141 -10.695 0.161 1 98.31 26 GLY B C 1
ATOM 2677 O O . GLY B 1 26 ? -14.703 -10.219 -0.828 1 98.31 26 GLY B O 1
ATOM 2678 N N . ALA B 1 27 ? -12.906 -10.352 0.536 1 98.62 27 ALA B N 1
ATOM 2679 C CA . ALA B 1 27 ? -12.117 -9.414 -0.255 1 98.62 27 ALA B CA 1
ATOM 2680 C C . ALA B 1 27 ? -11.844 -9.969 -1.65 1 98.62 27 ALA B C 1
ATOM 2682 O O . ALA B 1 27 ? -12.094 -9.297 -2.652 1 98.62 27 ALA B O 1
ATOM 2683 N N . PHE B 1 28 ? -11.398 -11.211 -1.744 1 98.75 28 PHE B N 1
ATOM 2684 C CA . PHE B 1 28 ? -11.109 -11.82 -3.035 1 98.75 28 PHE B CA 1
ATOM 2685 C C . PHE B 1 28 ? -12.383 -11.977 -3.855 1 98.75 28 PHE B C 1
ATOM 2687 O O . PHE B 1 28 ? -12.367 -11.812 -5.078 1 98.75 28 PHE B O 1
ATOM 2694 N N . ASP B 1 29 ? -13.445 -12.328 -3.156 1 98.62 29 ASP B N 1
ATOM 2695 C CA . ASP B 1 29 ? -14.727 -12.438 -3.846 1 98.62 29 ASP B CA 1
ATOM 2696 C C . ASP B 1 29 ? -15.125 -11.102 -4.477 1 98.62 29 ASP B C 1
ATOM 2698 O O . ASP B 1 29 ? -15.609 -11.062 -5.609 1 98.62 29 ASP B O 1
ATOM 2702 N N . THR B 1 30 ? -14.922 -10 -3.764 1 98.56 30 THR B N 1
ATOM 2703 C CA . THR B 1 30 ? -15.234 -8.664 -4.25 1 98.56 30 THR B CA 1
ATOM 2704 C C . THR B 1 30 ? -14.391 -8.328 -5.477 1 98.56 30 THR B C 1
ATOM 2706 O O . THR B 1 30 ? -14.891 -7.734 -6.438 1 98.56 30 THR B O 1
ATOM 2709 N N . LEU B 1 31 ? -13.094 -8.68 -5.48 1 98.62 31 LEU B N 1
ATOM 2710 C CA . LEU B 1 31 ? -12.203 -8.438 -6.613 1 98.62 31 LEU B CA 1
ATOM 2711 C C . LEU B 1 31 ? -12.688 -9.188 -7.852 1 98.62 31 LEU B C 1
ATOM 2713 O O . LEU B 1 31 ? -12.828 -8.594 -8.922 1 98.62 31 LEU B O 1
ATOM 2717 N N . LEU B 1 32 ? -13.023 -10.445 -7.648 1 98.5 32 LEU B N 1
ATOM 2718 C CA . LEU B 1 32 ? -13.234 -11.328 -8.789 1 98.5 32 LEU B CA 1
ATOM 2719 C C . LEU B 1 32 ? -14.68 -11.25 -9.273 1 98.5 32 LEU B C 1
ATOM 2721 O O . LEU B 1 32 ? -15 -11.719 -10.367 1 98.5 32 LEU B O 1
ATOM 2725 N N . SER B 1 33 ? -15.57 -10.625 -8.492 1 97.94 33 SER B N 1
ATOM 2726 C CA . SER B 1 33 ? -16.938 -10.383 -8.938 1 97.94 33 SER B CA 1
ATOM 2727 C C . SER B 1 33 ? -17.031 -9.102 -9.75 1 97.94 33 SER B C 1
ATOM 2729 O O . SER B 1 33 ? -18.078 -8.82 -10.359 1 97.94 33 SER B O 1
ATOM 2731 N N . GLY B 1 34 ? -15.992 -8.328 -9.719 1 97.44 34 GLY B N 1
ATOM 2732 C CA . GLY B 1 34 ? -15.984 -7.078 -10.469 1 97.44 34 GLY B CA 1
ATOM 2733 C C . GLY B 1 34 ? -16.656 -5.938 -9.727 1 97.44 34 GLY B C 1
ATOM 2734 O O . GLY B 1 34 ? -16.969 -4.906 -10.32 1 97.44 34 GLY B O 1
ATOM 2735 N N . GLU B 1 35 ? -16.812 -6.074 -8.445 1 97.38 35 GLU B N 1
ATOM 2736 C CA . GLU B 1 35 ? -17.547 -5.094 -7.652 1 97.38 35 GLU B CA 1
ATOM 2737 C C . GLU B 1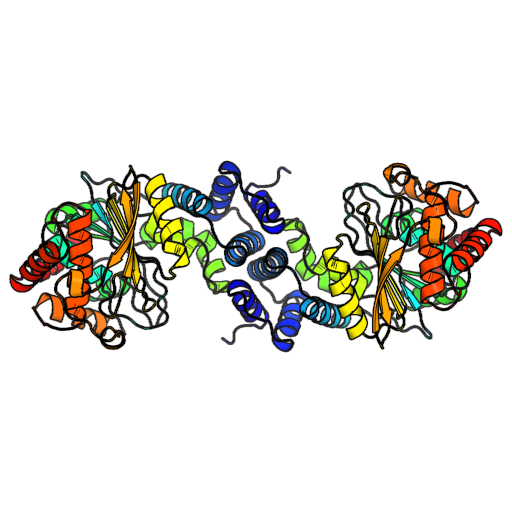 35 ? -16.594 -4.078 -7.023 1 97.38 35 GLU B C 1
ATOM 2739 O O . GLU B 1 35 ? -17.031 -3.068 -6.469 1 97.38 35 GLU B O 1
ATOM 2744 N N . ALA B 1 36 ? -15.32 -4.344 -7.059 1 97.88 36 ALA B N 1
ATOM 2745 C CA . ALA B 1 36 ? -14.344 -3.496 -6.379 1 97.88 36 ALA B CA 1
ATOM 2746 C C . ALA B 1 36 ? -14.008 -2.27 -7.219 1 97.88 36 ALA B C 1
ATOM 2748 O O . ALA B 1 36 ? -13.875 -2.363 -8.445 1 97.88 36 ALA B O 1
ATOM 2749 N N . ALA B 1 37 ? -13.906 -1.111 -6.609 1 97.88 37 ALA B N 1
ATOM 2750 C CA . ALA B 1 37 ? -13.375 0.073 -7.285 1 97.88 37 ALA B CA 1
ATOM 2751 C C . ALA B 1 37 ? -11.891 -0.084 -7.586 1 97.88 37 ALA B C 1
ATOM 2753 O O . ALA B 1 37 ? -11.148 -0.686 -6.801 1 97.88 37 ALA B O 1
ATOM 2754 N N . PRO B 1 38 ? -11.43 0.524 -8.75 1 98.38 38 PRO B N 1
ATOM 2755 C CA . PRO B 1 38 ? -10.031 0.35 -9.141 1 98.38 38 PRO B CA 1
ATOM 2756 C C . PRO B 1 38 ? -9.055 0.778 -8.047 1 98.38 38 PRO B C 1
ATOM 2758 O O . PRO B 1 38 ? -8.031 0.123 -7.836 1 98.38 38 PRO B O 1
ATOM 2761 N N . GLU B 1 39 ? -9.344 1.884 -7.32 1 98.62 39 GLU B N 1
ATOM 2762 C CA . GLU B 1 39 ? -8.445 2.385 -6.289 1 98.62 39 GLU B CA 1
ATOM 2763 C C . GLU B 1 39 ? -8.328 1.401 -5.129 1 98.62 39 GLU B C 1
ATOM 2765 O O . GLU B 1 39 ? -7.273 1.295 -4.5 1 98.62 39 GLU B O 1
ATOM 2770 N N . GLU B 1 40 ? -9.414 0.668 -4.859 1 98.69 40 GLU B N 1
ATOM 2771 C CA . GLU B 1 40 ? -9.383 -0.344 -3.809 1 98.69 40 GLU B CA 1
ATOM 2772 C C . GLU B 1 40 ? -8.562 -1.56 -4.238 1 98.69 40 GLU B C 1
ATOM 2774 O O . GLU B 1 40 ? -7.816 -2.127 -3.439 1 98.69 40 GLU B O 1
ATOM 2779 N N . VAL B 1 41 ? -8.758 -1.973 -5.539 1 98.75 41 VAL B N 1
ATOM 2780 C CA . VAL B 1 41 ? -8 -3.102 -6.062 1 98.75 41 VAL B CA 1
ATOM 2781 C C . VAL B 1 41 ? -6.508 -2.789 -6.004 1 98.75 41 VAL B C 1
ATOM 2783 O O . VAL B 1 41 ? -5.715 -3.594 -5.504 1 98.75 41 VAL B O 1
ATOM 2786 N N . GLY B 1 42 ? -6.145 -1.578 -6.473 1 98.81 42 GLY B N 1
ATOM 2787 C CA . GLY B 1 42 ? -4.754 -1.161 -6.426 1 98.81 42 GLY B CA 1
ATOM 2788 C C . GLY B 1 42 ? -4.18 -1.152 -5.023 1 98.81 42 GLY B C 1
ATOM 2789 O O . GLY B 1 42 ? -3.082 -1.661 -4.793 1 98.81 42 GLY B O 1
ATOM 2790 N N . ALA B 1 43 ? -4.957 -0.629 -4.082 1 98.88 43 ALA B N 1
ATOM 2791 C CA . ALA B 1 43 ? -4.512 -0.528 -2.695 1 98.88 43 ALA B CA 1
ATOM 2792 C C . ALA B 1 43 ? -4.32 -1.911 -2.078 1 98.88 43 ALA B C 1
ATOM 2794 O O . ALA B 1 43 ? -3.314 -2.164 -1.407 1 98.88 43 ALA B O 1
ATOM 2795 N N . PHE B 1 44 ? -5.281 -2.773 -2.318 1 98.81 44 PHE B N 1
ATOM 2796 C CA . PHE B 1 44 ? -5.254 -4.113 -1.748 1 98.81 44 PHE B CA 1
ATOM 2797 C C . PHE B 1 44 ? -4.059 -4.902 -2.275 1 98.81 44 PHE B C 1
ATOM 2799 O O . PHE B 1 44 ? -3.285 -5.465 -1.498 1 98.81 44 PHE B O 1
ATOM 2806 N N . LEU B 1 45 ? -3.857 -4.898 -3.562 1 98.81 45 LEU B N 1
ATOM 2807 C CA . LEU B 1 45 ? -2.791 -5.68 -4.184 1 98.81 45 LEU B CA 1
ATOM 2808 C C . LEU B 1 45 ? -1.423 -5.129 -3.797 1 98.81 45 LEU B C 1
ATOM 2810 O O . LEU B 1 45 ? -0.531 -5.883 -3.406 1 98.81 45 LEU B O 1
ATOM 2814 N N . ALA B 1 46 ? -1.252 -3.781 -3.865 1 98.81 46 ALA B N 1
ATOM 2815 C CA . ALA B 1 46 ? 0.021 -3.172 -3.492 1 98.81 46 ALA B CA 1
ATOM 2816 C C . ALA B 1 46 ? 0.315 -3.381 -2.01 1 98.81 46 ALA B C 1
ATOM 2818 O O . ALA B 1 46 ? 1.453 -3.666 -1.629 1 98.81 46 ALA B O 1
ATOM 2819 N N . GLY B 1 47 ? -0.741 -3.223 -1.188 1 98.69 47 GLY B N 1
ATOM 2820 C CA . GLY B 1 47 ? -0.566 -3.434 0.24 1 98.69 47 GLY B CA 1
ATOM 2821 C C . GLY B 1 47 ? -0.054 -4.82 0.58 1 98.69 47 GLY B C 1
ATOM 2822 O O . GLY B 1 47 ? 0.886 -4.965 1.363 1 98.69 47 GLY B O 1
ATOM 2823 N N . LEU B 1 48 ? -0.651 -5.836 -0.015 1 98.56 48 LEU B N 1
ATOM 2824 C CA . LEU B 1 48 ? -0.22 -7.207 0.222 1 98.56 48 LEU B CA 1
ATOM 2825 C C . LEU B 1 48 ? 1.223 -7.41 -0.23 1 98.56 48 LEU B C 1
ATOM 2827 O O . LEU B 1 48 ? 2.018 -8.031 0.48 1 98.56 48 LEU B O 1
ATOM 2831 N N . THR B 1 49 ? 1.525 -6.906 -1.401 1 98.44 49 THR B N 1
ATOM 2832 C CA . THR B 1 49 ? 2.85 -7.082 -1.985 1 98.44 49 THR B CA 1
ATOM 2833 C C . THR B 1 49 ? 3.922 -6.457 -1.098 1 98.44 49 THR B C 1
ATOM 2835 O O . THR B 1 49 ? 4.941 -7.082 -0.809 1 98.44 49 THR B O 1
ATOM 2838 N N . VAL B 1 50 ? 3.691 -5.254 -0.624 1 98.25 50 VAL B N 1
ATOM 2839 C CA . VAL B 1 50 ? 4.672 -4.52 0.169 1 98.25 50 VAL B CA 1
ATOM 2840 C C . VAL B 1 50 ? 4.836 -5.18 1.534 1 98.25 50 VAL B C 1
ATOM 2842 O O . VAL B 1 50 ? 5.953 -5.301 2.043 1 98.25 50 VAL B O 1
ATOM 2845 N N . ARG B 1 51 ? 3.762 -5.598 2.133 1 96.94 51 ARG B N 1
ATOM 2846 C CA . ARG B 1 51 ? 3.791 -6.223 3.451 1 96.94 51 ARG B CA 1
ATOM 2847 C C . ARG B 1 51 ? 4.449 -7.598 3.387 1 96.94 51 ARG B C 1
ATOM 2849 O O . ARG B 1 51 ? 5.113 -8.023 4.336 1 96.94 51 ARG B O 1
ATOM 2856 N N . GLY B 1 52 ? 4.301 -8.281 2.178 1 96.31 52 GLY B N 1
ATOM 2857 C CA . GLY B 1 52 ? 4.629 -9.695 2.041 1 96.31 52 GLY B CA 1
ATOM 2858 C C . GLY B 1 52 ? 3.432 -10.609 2.219 1 96.31 52 GLY B C 1
ATOM 2859 O O . GLY B 1 52 ? 2.869 -10.695 3.312 1 96.31 52 GLY B O 1
ATOM 2860 N N . GLU B 1 53 ? 3.004 -11.336 1.168 1 97.25 53 GLU B N 1
ATOM 2861 C CA . GLU B 1 53 ? 1.834 -12.211 1.185 1 97.25 53 GLU B CA 1
ATOM 2862 C C . GLU B 1 53 ? 2.049 -13.398 2.113 1 97.25 53 GLU B C 1
ATOM 2864 O O . GLU B 1 53 ? 3.186 -13.82 2.346 1 97.25 53 GLU B O 1
ATOM 2869 N N . THR B 1 54 ? 0.979 -13.945 2.646 1 97.19 54 THR B N 1
ATOM 2870 C CA . THR B 1 54 ? 1.056 -15.055 3.59 1 97.19 54 THR B CA 1
ATOM 2871 C C . THR B 1 54 ? 0.352 -16.297 3.033 1 97.19 54 THR B C 1
ATOM 2873 O O . THR B 1 54 ? -0.406 -16.203 2.064 1 97.19 54 THR B O 1
ATOM 2876 N N . ALA B 1 55 ? 0.581 -17.453 3.682 1 97.94 55 ALA B N 1
ATOM 2877 C CA . ALA B 1 55 ? -0.061 -18.719 3.291 1 97.94 55 ALA B CA 1
ATOM 2878 C C . ALA B 1 55 ? -1.579 -18.609 3.402 1 97.94 55 ALA B C 1
ATOM 2880 O O . ALA B 1 55 ? -2.307 -19.078 2.525 1 97.94 55 ALA B O 1
ATOM 2881 N N . ASN B 1 56 ? -2.057 -17.938 4.469 1 97.88 56 ASN B N 1
ATOM 2882 C CA . ASN B 1 56 ? -3.496 -17.797 4.664 1 97.88 56 ASN B CA 1
ATOM 2883 C C . ASN B 1 56 ? -4.133 -17 3.527 1 97.88 56 ASN B C 1
ATOM 2885 O O . ASN B 1 56 ? -5.246 -17.312 3.098 1 97.88 56 ASN B O 1
ATOM 2889 N N . GLU B 1 57 ? -3.453 -15.992 3.131 1 98.44 57 GLU B N 1
ATOM 2890 C CA . GLU B 1 57 ? -3.957 -15.188 2.023 1 98.44 57 GLU B CA 1
ATOM 2891 C C . GLU B 1 57 ? -3.939 -15.977 0.715 1 98.44 57 GLU B C 1
ATOM 2893 O O . GLU B 1 57 ? -4.863 -15.867 -0.093 1 98.44 57 GLU B O 1
ATOM 2898 N N . LEU B 1 58 ? -2.887 -16.812 0.481 1 98.5 58 LEU B N 1
ATOM 2899 C CA . LEU B 1 58 ? -2.814 -17.688 -0.689 1 98.5 58 LEU B CA 1
ATOM 2900 C C . LEU B 1 58 ? -3.953 -18.703 -0.683 1 98.5 58 LEU B C 1
ATOM 2902 O O . LEU B 1 58 ? -4.59 -18.938 -1.714 1 98.5 58 LEU B O 1
ATOM 2906 N N . ILE B 1 59 ? -4.227 -19.297 0.494 1 98.5 59 ILE B N 1
ATOM 2907 C CA . ILE B 1 59 ? -5.281 -20.297 0.64 1 98.5 59 ILE B CA 1
AT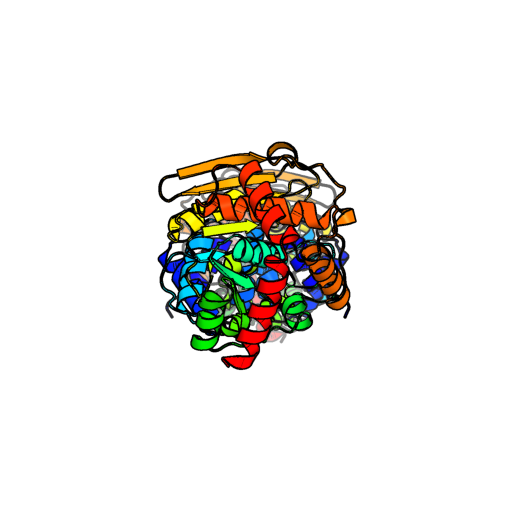OM 2908 C C . ILE B 1 59 ? -6.633 -19.672 0.302 1 98.5 59 ILE B C 1
ATOM 2910 O O . ILE B 1 59 ? -7.375 -20.188 -0.533 1 98.5 59 ILE B O 1
ATOM 2914 N N . ALA B 1 60 ? -6.922 -18.516 0.894 1 98.56 60 ALA B N 1
ATOM 2915 C CA . ALA B 1 60 ? -8.195 -17.828 0.655 1 98.56 60 ALA B CA 1
ATOM 2916 C C . ALA B 1 60 ? -8.328 -17.406 -0.807 1 98.56 60 ALA B C 1
ATOM 2918 O O . ALA B 1 60 ? -9.367 -17.641 -1.432 1 98.56 60 ALA B O 1
ATOM 2919 N N . GLY B 1 61 ? -7.27 -16.828 -1.339 1 98.56 61 GLY B N 1
ATOM 2920 C CA . GLY B 1 61 ? -7.281 -16.422 -2.732 1 98.56 61 GLY B CA 1
ATOM 2921 C C . GLY B 1 61 ? -7.5 -17.562 -3.697 1 98.56 61 GLY B C 1
ATOM 2922 O O . GLY B 1 61 ? -8.289 -17.453 -4.637 1 98.56 61 GLY B O 1
ATOM 2923 N N . ALA B 1 62 ? -6.836 -18.656 -3.447 1 98.38 62 ALA B N 1
ATOM 2924 C CA . ALA B 1 62 ? -6.961 -19.828 -4.309 1 98.38 62 ALA B CA 1
ATOM 2925 C C . ALA B 1 62 ? -8.375 -20.391 -4.262 1 98.38 62 ALA B C 1
ATOM 2927 O O . ALA B 1 62 ? -8.961 -20.719 -5.297 1 98.38 62 ALA B O 1
ATOM 2928 N N . ARG B 1 63 ? -8.93 -20.531 -3.045 1 98.25 63 ARG B N 1
ATOM 2929 C CA . ARG B 1 63 ? -10.289 -21.047 -2.895 1 98.25 63 ARG B CA 1
ATOM 2930 C C . ARG B 1 63 ? -11.289 -20.188 -3.668 1 98.25 63 ARG B C 1
ATOM 2932 O O . ARG B 1 63 ? -12.141 -20.719 -4.383 1 98.25 63 ARG B O 1
ATOM 2939 N N . ILE B 1 64 ? -11.172 -18.875 -3.568 1 98.75 64 ILE B N 1
ATOM 2940 C CA . ILE B 1 64 ? -12.125 -17.969 -4.207 1 98.75 64 ILE B CA 1
ATOM 2941 C C . ILE B 1 64 ? -11.898 -17.953 -5.719 1 98.75 64 ILE B C 1
ATOM 2943 O O . ILE B 1 64 ? -12.852 -17.906 -6.496 1 98.75 64 ILE B O 1
ATOM 2947 N N . MET B 1 65 ? -10.633 -18.031 -6.137 1 98.25 65 MET B N 1
ATOM 2948 C CA . MET B 1 65 ? -10.336 -18.094 -7.566 1 98.25 65 MET B CA 1
ATOM 2949 C C . MET B 1 65 ? -10.914 -19.375 -8.18 1 98.25 65 MET B C 1
ATOM 2951 O O . MET B 1 65 ? -11.477 -19.328 -9.273 1 98.25 65 MET B O 1
ATOM 2955 N N . ARG B 1 66 ? -10.828 -20.5 -7.473 1 97.94 66 ARG B N 1
ATOM 2956 C CA . ARG B 1 66 ? -11.414 -21.75 -7.938 1 97.94 66 ARG B CA 1
ATOM 2957 C C . ARG B 1 66 ? -12.938 -21.641 -8.023 1 97.94 66 ARG B C 1
ATOM 2959 O O . ARG B 1 66 ? -13.547 -22.172 -8.961 1 97.94 66 ARG B O 1
ATOM 2966 N N . ARG B 1 67 ? -13.516 -20.922 -7.098 1 97.81 67 ARG B N 1
ATOM 2967 C CA . ARG B 1 67 ? -14.961 -20.766 -7.062 1 97.81 67 ARG B CA 1
ATOM 2968 C C . ARG B 1 67 ? -15.453 -19.922 -8.234 1 97.81 67 ARG B C 1
ATOM 2970 O O . ARG B 1 67 ? -16.547 -20.156 -8.758 1 97.81 67 ARG B O 1
ATOM 2977 N N . HIS B 1 68 ? -14.688 -18.953 -8.609 1 98.19 68 HIS B N 1
ATOM 2978 C CA . HIS B 1 68 ? -15.094 -18.047 -9.68 1 98.19 68 HIS B CA 1
ATOM 2979 C C . HIS B 1 68 ? -14.711 -18.609 -11.047 1 98.19 68 HIS B C 1
ATOM 2981 O O . HIS B 1 68 ? -15.117 -18.062 -12.078 1 98.19 68 HIS B O 1
ATOM 2987 N N . GLY B 1 69 ? -13.836 -19.672 -11.078 1 97.56 69 GLY B N 1
ATOM 2988 C CA . GLY B 1 69 ? -13.398 -20.281 -12.328 1 97.56 69 GLY B CA 1
ATOM 2989 C C . GLY B 1 69 ? -14.297 -21.422 -12.773 1 97.56 69 GLY B C 1
ATOM 2990 O O . GLY B 1 69 ? -15.109 -21.938 -12 1 97.56 69 GLY B O 1
ATOM 2991 N N . ARG B 1 70 ? -14.172 -21.766 -14.07 1 96.5 70 ARG B N 1
ATOM 2992 C CA . ARG B 1 70 ? -14.781 -23 -14.562 1 96.5 70 ARG B CA 1
ATOM 2993 C C . ARG B 1 70 ? -13.938 -24.203 -14.188 1 96.5 70 ARG B C 1
ATOM 2995 O O . ARG B 1 70 ? -12.711 -24.156 -14.227 1 96.5 70 ARG B O 1
ATOM 3002 N N . SER B 1 71 ? -14.602 -25.25 -13.828 1 97 71 SER B N 1
ATOM 3003 C CA . SER B 1 71 ? -13.891 -26.484 -13.523 1 97 71 SER B CA 1
ATOM 3004 C C . SER B 1 71 ? -14.273 -27.594 -14.5 1 97 71 SER B C 1
ATOM 3006 O O . SER B 1 71 ? -15.305 -27.516 -15.172 1 97 71 SER B O 1
ATOM 3008 N N . VAL B 1 72 ? -13.375 -28.484 -14.648 1 97.19 72 VAL B N 1
ATOM 3009 C CA . VAL B 1 72 ? -13.648 -29.688 -15.43 1 97.19 72 VAL B CA 1
ATOM 3010 C C . VAL B 1 72 ? -13.445 -30.922 -14.562 1 97.19 72 VAL B C 1
ATOM 3012 O O . VAL B 1 72 ? -12.406 -31.078 -13.914 1 97.19 72 VAL B O 1
ATOM 3015 N N . SER B 1 73 ? -14.438 -31.734 -14.508 1 95.69 73 SER B N 1
ATOM 3016 C CA . SER B 1 73 ? -14.375 -32.938 -13.703 1 95.69 73 SER B CA 1
ATOM 3017 C C . SER B 1 73 ? -13.711 -34.094 -14.484 1 95.69 73 SER B C 1
ATOM 3019 O O . SER B 1 73 ? -14.141 -34.406 -15.594 1 95.69 73 SER B O 1
ATOM 3021 N N . VAL B 1 74 ? -12.703 -34.562 -13.961 1 95.81 74 VAL B N 1
ATOM 3022 C CA . VAL B 1 74 ? -11.977 -35.688 -14.562 1 95.81 74 VAL B CA 1
ATOM 3023 C C . VAL B 1 74 ? -11.852 -36.812 -13.547 1 95.81 74 VAL B C 1
ATOM 3025 O O . VAL B 1 74 ? -11.648 -36.562 -12.352 1 95.81 74 VAL B O 1
ATOM 3028 N N . GLU B 1 75 ? -12.055 -38.031 -14.039 1 93.62 75 GLU B N 1
ATOM 3029 C CA . GLU B 1 75 ? -11.898 -39.188 -13.164 1 93.62 75 GLU B CA 1
ATOM 3030 C C . GLU B 1 75 ? -10.422 -39.5 -12.93 1 93.62 75 GLU B C 1
ATOM 3032 O O . GLU B 1 75 ? -9.617 -39.469 -13.867 1 93.62 75 GLU B O 1
ATOM 3037 N N . GLY B 1 76 ? -10.047 -39.781 -11.594 1 93.94 76 GLY B N 1
ATOM 3038 C CA . GLY B 1 76 ? -8.695 -40.188 -11.25 1 93.94 76 GLY B CA 1
ATOM 3039 C C . GLY B 1 76 ? -7.773 -39 -10.984 1 93.94 76 GLY B C 1
ATOM 3040 O O . GLY B 1 76 ? -8.094 -37.875 -11.328 1 93.94 76 GLY B O 1
ATOM 3041 N N . PRO B 1 77 ? -6.605 -39.281 -10.359 1 95.44 77 PRO B N 1
ATOM 3042 C CA . PRO B 1 77 ? -5.672 -38.219 -9.984 1 95.44 77 PRO B CA 1
ATOM 3043 C C . PRO B 1 77 ? -4.906 -37.656 -11.18 1 95.44 77 PRO B C 1
ATOM 3045 O O . PRO B 1 77 ? -4.633 -38.375 -12.141 1 95.44 77 PRO B O 1
ATOM 3048 N N . LEU B 1 78 ? -4.637 -36.406 -11.125 1 98.5 78 LEU B N 1
ATOM 3049 C CA . LEU B 1 78 ? -3.93 -35.688 -12.18 1 98.5 78 LEU B CA 1
ATOM 3050 C C . LEU B 1 78 ? -2.697 -34.969 -11.625 1 98.5 78 LEU B C 1
ATOM 3052 O O . LEU B 1 78 ? -2.637 -34.656 -10.43 1 98.5 78 LEU B O 1
ATOM 3056 N N . LEU B 1 79 ? -1.756 -34.781 -12.484 1 98.75 79 LEU B N 1
ATOM 3057 C CA . LEU B 1 79 ? -0.546 -34.031 -12.188 1 98.75 79 LEU B CA 1
ATOM 3058 C C . LEU B 1 79 ? -0.539 -32.719 -12.93 1 98.75 79 LEU B C 1
ATOM 3060 O O . LEU B 1 79 ? -0.931 -32.656 -14.094 1 98.75 79 LEU B O 1
ATOM 3064 N N . ASP B 1 80 ? -0.141 -31.656 -12.227 1 98.69 80 ASP B N 1
ATOM 3065 C CA . ASP B 1 80 ? 0.131 -30.375 -12.867 1 98.69 80 ASP B CA 1
ATOM 3066 C C . ASP B 1 80 ? 1.612 -30.016 -12.766 1 98.69 80 ASP B C 1
ATOM 3068 O O . ASP B 1 80 ? 2.262 -30.312 -11.758 1 98.69 80 ASP B O 1
ATOM 3072 N N . THR B 1 81 ? 2.172 -29.375 -13.742 1 97.06 81 THR B N 1
ATOM 3073 C CA . THR B 1 81 ? 3.562 -28.938 -13.758 1 97.06 81 THR B CA 1
ATOM 3074 C C . THR B 1 81 ? 3.648 -27.422 -13.852 1 97.06 81 THR B C 1
ATOM 3076 O O . THR B 1 81 ? 4.672 -26.875 -14.266 1 97.06 81 THR B O 1
ATOM 3079 N N . CYS B 1 82 ? 2.625 -26.75 -13.523 1 90.94 82 CYS B N 1
ATOM 3080 C CA . CYS B 1 82 ? 2.541 -25.297 -13.633 1 90.94 82 CYS B CA 1
ATOM 3081 C C . CYS B 1 82 ? 3.387 -24.609 -12.562 1 90.94 82 CYS B C 1
ATOM 3083 O O . CYS B 1 82 ? 3.408 -25.047 -11.414 1 90.94 82 CYS B O 1
ATOM 3085 N N . GLY B 1 83 ? 4.027 -23.547 -12.883 1 94 83 GLY B N 1
ATOM 3086 C CA . GLY B 1 83 ? 4.777 -22.688 -11.969 1 94 83 GLY B CA 1
ATOM 3087 C C . GLY B 1 83 ? 4.277 -21.266 -11.938 1 94 83 GLY B C 1
ATOM 3088 O O . GLY B 1 83 ? 3.277 -20.938 -12.578 1 94 83 GLY B O 1
ATOM 3089 N N . THR B 1 84 ? 4.957 -20.453 -11.156 1 93.81 84 THR B N 1
ATOM 3090 C CA . THR B 1 84 ? 4.559 -19.062 -11 1 93.81 84 THR B CA 1
ATOM 3091 C C . THR B 1 84 ? 5.055 -18.234 -12.18 1 93.81 84 THR B C 1
ATOM 3093 O O . THR B 1 84 ? 4.578 -17.109 -12.398 1 93.81 84 THR B O 1
ATOM 3096 N N . GLY B 1 85 ? 5.984 -18.781 -12.859 1 89.44 85 GLY B N 1
ATOM 3097 C CA . GLY B 1 85 ? 6.645 -17.969 -13.875 1 89.44 85 GLY B CA 1
ATOM 3098 C C . GLY B 1 85 ? 7.465 -16.828 -13.289 1 89.44 85 GLY B C 1
ATOM 3099 O O . GLY B 1 85 ? 7.859 -16.875 -12.125 1 89.44 85 GLY B O 1
ATOM 3100 N N . GLY B 1 86 ? 7.961 -15.938 -14.242 1 78.12 86 GLY B N 1
ATOM 3101 C CA . GLY B 1 86 ? 8.57 -14.688 -13.805 1 78.12 86 GLY B CA 1
ATOM 3102 C C . GLY B 1 86 ? 10.086 -14.688 -13.938 1 78.12 86 GLY B C 1
ATOM 3103 O O . GLY B 1 86 ? 10.773 -13.93 -13.25 1 78.12 86 GLY B O 1
ATOM 3104 N N . LEU B 1 87 ? 10.539 -15.609 -14.727 1 83.38 87 LEU B N 1
ATOM 3105 C CA . LEU B 1 87 ? 11.969 -15.539 -14.992 1 83.38 87 LEU B CA 1
ATOM 3106 C C . LEU B 1 87 ? 12.32 -14.242 -15.719 1 83.38 87 LEU B C 1
ATOM 3108 O O . LEU B 1 87 ? 11.578 -13.805 -16.609 1 83.38 87 LEU B O 1
ATOM 3112 N N . PRO B 1 88 ? 13.336 -13.633 -15.312 1 80.5 88 PRO B N 1
ATOM 3113 C CA . PRO B 1 88 ? 13.68 -12.352 -15.922 1 80.5 88 PRO B CA 1
ATOM 3114 C C . PRO B 1 88 ? 14.258 -12.5 -17.328 1 80.5 88 PRO B C 1
ATOM 3116 O O . PRO B 1 88 ? 14.492 -11.508 -18.016 1 80.5 88 PRO B O 1
ATOM 3119 N N . TRP B 1 89 ? 14.586 -13.781 -17.766 1 86.19 89 TRP B N 1
ATOM 3120 C CA . TRP B 1 89 ? 15.133 -14.023 -19.094 1 86.19 89 TRP B CA 1
ATOM 3121 C C . TRP B 1 89 ? 14.242 -14.969 -19.891 1 86.19 89 TRP B C 1
ATOM 3123 O O . TRP B 1 89 ? 13.281 -15.523 -19.344 1 86.19 89 TRP B O 1
ATOM 3133 N N . LYS B 1 90 ? 14.555 -14.992 -21.219 1 92.69 90 LYS B N 1
ATOM 3134 C CA . LYS B 1 90 ? 13.82 -15.891 -22.109 1 92.69 90 LYS B CA 1
ATOM 3135 C C . LYS B 1 90 ? 14.289 -17.328 -21.922 1 92.69 90 LYS B C 1
ATOM 3137 O O . LYS B 1 90 ? 15.461 -17.641 -22.156 1 92.69 90 LYS B O 1
ATOM 3142 N N . SER B 1 91 ? 13.336 -18.172 -21.5 1 93.69 91 SER B N 1
ATOM 3143 C CA . SER B 1 91 ? 13.734 -19.547 -21.281 1 93.69 91 SER B CA 1
ATOM 3144 C C . SER B 1 91 ? 12.961 -20.5 -22.203 1 93.69 91 SER B C 1
ATOM 3146 O O . SER B 1 91 ? 11.883 -20.156 -22.688 1 93.69 91 SER B O 1
ATOM 3148 N N . LEU B 1 92 ? 13.539 -21.641 -22.469 1 96.88 92 LEU B N 1
ATOM 3149 C CA . LEU B 1 92 ? 12.805 -22.734 -23.078 1 96.88 92 LEU B CA 1
ATOM 3150 C C . LEU B 1 92 ? 11.695 -23.234 -22.172 1 96.88 92 LEU B C 1
ATOM 3152 O O . LEU B 1 92 ? 11.742 -23.016 -20.953 1 96.88 92 LEU B O 1
ATOM 3156 N N . ASN B 1 93 ? 10.688 -23.828 -22.734 1 97.12 93 ASN B N 1
ATOM 3157 C CA . ASN B 1 93 ? 9.5 -24.219 -21.984 1 97.12 93 ASN B CA 1
ATOM 3158 C C . ASN B 1 93 ? 9.656 -25.609 -21.375 1 97.12 93 ASN B C 1
ATOM 3160 O O . ASN B 1 93 ? 9 -26.562 -21.797 1 97.12 93 ASN B O 1
ATOM 3164 N N . THR B 1 94 ? 10.398 -25.625 -20.344 1 97.31 94 THR B N 1
ATOM 3165 C CA . THR B 1 94 ? 10.781 -26.859 -19.672 1 97.31 94 THR B CA 1
ATOM 3166 C C . THR B 1 94 ? 9.555 -27.562 -19.109 1 97.31 94 THR B C 1
ATOM 3168 O O . THR B 1 94 ? 9.375 -28.766 -19.328 1 97.31 94 THR B O 1
ATOM 3171 N N . SER B 1 95 ? 8.703 -26.875 -18.359 1 97.75 95 SER B N 1
ATOM 3172 C CA . SER B 1 95 ? 7.562 -27.516 -17.703 1 97.75 95 SER B CA 1
ATOM 3173 C C . SER B 1 95 ? 6.586 -28.078 -18.734 1 97.75 95 SER B C 1
ATOM 3175 O O . SER B 1 95 ? 5.961 -29.125 -18.5 1 97.75 95 SER B O 1
ATOM 3177 N N . THR B 1 96 ? 6.43 -27.406 -19.859 1 98.38 96 THR B N 1
ATOM 3178 C CA . THR B 1 96 ? 5.555 -27.891 -20.922 1 98.38 96 THR B CA 1
ATOM 3179 C C . THR B 1 96 ? 6.105 -29.172 -21.547 1 98.38 96 THR B C 1
ATOM 3181 O O . THR B 1 96 ? 5.371 -30.141 -21.719 1 98.38 96 THR B O 1
ATOM 3184 N N . ALA B 1 97 ? 7.406 -29.156 -21.875 1 98.81 97 ALA B N 1
ATOM 3185 C CA . ALA B 1 97 ? 8.047 -30.344 -22.406 1 98.81 97 ALA B CA 1
ATOM 3186 C C . ALA B 1 97 ? 7.973 -31.5 -21.406 1 98.81 97 ALA B C 1
ATOM 3188 O O . ALA B 1 97 ? 7.707 -32.656 -21.781 1 98.81 97 ALA B O 1
ATOM 3189 N N . SER B 1 98 ? 8.234 -31.172 -20.141 1 98.88 98 SER B N 1
ATOM 3190 C CA . SER B 1 98 ? 8.172 -32.188 -19.094 1 98.88 98 SER B CA 1
ATOM 3191 C C . SER B 1 98 ? 6.781 -32.812 -19.016 1 98.88 98 SER B C 1
ATOM 3193 O O . SER B 1 98 ? 6.648 -34 -18.766 1 98.88 98 SER B O 1
ATOM 3195 N N . ALA B 1 99 ? 5.734 -32.031 -19.156 1 98.88 99 ALA B N 1
ATOM 3196 C CA . ALA B 1 99 ? 4.367 -32.531 -19.125 1 98.88 99 ALA B CA 1
ATOM 3197 C C . ALA B 1 99 ? 4.145 -33.594 -20.203 1 98.88 99 ALA B C 1
ATOM 3199 O O . ALA B 1 99 ? 3.549 -34.656 -19.922 1 98.88 99 ALA B O 1
ATOM 3200 N N . ILE B 1 100 ? 4.617 -33.344 -21.406 1 98.94 100 ILE B N 1
ATOM 3201 C CA . ILE B 1 100 ? 4.48 -34.25 -22.531 1 98.94 100 ILE B CA 1
ATOM 3202 C C . ILE B 1 100 ? 5.25 -35.531 -22.234 1 98.94 100 ILE B C 1
ATOM 3204 O O . ILE B 1 100 ? 4.734 -36.656 -22.438 1 98.94 100 ILE B O 1
ATOM 3208 N N . VAL B 1 101 ? 6.473 -35.406 -21.719 1 98.94 101 VAL B N 1
ATOM 3209 C CA . VAL B 1 101 ? 7.336 -36.562 -21.422 1 98.94 101 VAL B CA 1
ATOM 3210 C C . VAL B 1 101 ? 6.727 -37.406 -20.297 1 98.94 101 VAL B C 1
ATOM 3212 O O . VAL B 1 101 ? 6.734 -38.625 -20.375 1 98.94 101 VAL B O 1
ATOM 3215 N N . ILE B 1 102 ? 6.207 -36.781 -19.266 1 98.94 102 ILE B N 1
ATOM 3216 C CA . ILE B 1 102 ? 5.574 -37.469 -18.156 1 98.94 102 ILE B CA 1
ATOM 3217 C C . ILE B 1 102 ? 4.391 -38.281 -18.672 1 98.94 102 ILE B C 1
ATOM 3219 O O . ILE B 1 102 ? 4.23 -39.469 -18.297 1 98.94 102 ILE B O 1
ATOM 3223 N N . ALA B 1 103 ? 3.557 -37.688 -19.516 1 98.94 103 ALA B N 1
ATOM 3224 C CA . ALA B 1 103 ? 2.414 -38.406 -20.094 1 98.94 103 ALA B CA 1
ATOM 3225 C C . ALA B 1 103 ? 2.865 -39.625 -20.891 1 98.94 103 ALA B C 1
ATOM 3227 O O . ALA B 1 103 ? 2.295 -40.719 -20.75 1 98.94 103 ALA B O 1
ATOM 3228 N N . ALA B 1 104 ? 3.885 -39.438 -21.719 1 98.88 104 ALA B N 1
ATOM 3229 C CA . ALA B 1 104 ? 4.434 -40.531 -22.531 1 98.88 104 ALA B CA 1
ATOM 3230 C C . ALA B 1 104 ? 4.973 -41.656 -21.656 1 98.88 104 ALA B C 1
ATOM 3232 O O . ALA B 1 104 ? 5.012 -42.812 -22.062 1 98.88 104 ALA B O 1
ATOM 3233 N N . ALA B 1 105 ? 5.402 -41.281 -20.469 1 98.81 105 ALA B N 1
ATOM 3234 C CA . ALA B 1 105 ? 5.965 -42.25 -19.531 1 98.81 105 ALA B CA 1
ATOM 3235 C C . ALA B 1 105 ? 4.871 -42.906 -18.688 1 98.81 105 ALA B C 1
ATOM 3237 O O . ALA B 1 105 ? 5.16 -43.656 -17.766 1 98.81 105 ALA B O 1
ATOM 3238 N N . GLY B 1 106 ? 3.652 -42.562 -18.938 1 98.31 106 GLY B N 1
ATOM 3239 C CA . GLY B 1 106 ? 2.543 -43.25 -18.297 1 98.31 106 GLY B CA 1
ATOM 3240 C C . GLY B 1 106 ? 1.784 -42.375 -17.312 1 98.31 106 GLY B C 1
ATOM 3241 O O . GLY B 1 106 ? 0.806 -42.812 -16.719 1 98.31 106 GLY B O 1
ATOM 3242 N N . GLY B 1 107 ? 2.209 -41.188 -17.109 1 98.44 107 GLY B N 1
ATOM 3243 C CA . GLY B 1 107 ? 1.522 -40.281 -16.219 1 98.44 107 GLY B CA 1
ATOM 3244 C C . GLY B 1 107 ? 0.269 -39.688 -16.828 1 98.44 107 GLY B C 1
ATOM 3245 O O . GLY B 1 107 ? 0.025 -39.812 -18.016 1 98.44 107 GLY B O 1
ATOM 3246 N N . ARG B 1 108 ? -0.58 -39.062 -16.047 1 98.56 108 ARG B N 1
ATOM 3247 C CA . ARG B 1 108 ? -1.756 -38.281 -16.453 1 98.56 108 ARG B CA 1
ATOM 3248 C C . ARG B 1 108 ? -1.612 -36.812 -16.078 1 98.56 108 ARG B C 1
ATOM 3250 O O . ARG B 1 108 ? -1.647 -36.469 -14.891 1 98.56 108 ARG B O 1
ATOM 3257 N N . VAL B 1 109 ? -1.493 -35.969 -17.078 1 98.88 109 VAL B N 1
ATOM 3258 C CA . VAL B 1 109 ? -1.087 -34.594 -16.797 1 98.88 109 VAL B CA 1
ATOM 3259 C C . VAL B 1 109 ? -2.172 -33.625 -17.266 1 98.88 109 VAL B C 1
ATOM 3261 O O . VAL B 1 109 ? -2.584 -33.688 -18.422 1 98.88 109 VAL B O 1
ATOM 3264 N N . ALA B 1 110 ? -2.73 -32.844 -16.406 1 98.69 110 ALA B N 1
ATOM 3265 C CA . ALA B 1 110 ? -3.549 -31.672 -16.719 1 98.69 110 ALA B CA 1
ATOM 3266 C C . ALA B 1 110 ? -2.76 -30.375 -16.516 1 98.69 110 ALA B C 1
ATOM 3268 O O . ALA B 1 110 ? -2.807 -29.781 -15.438 1 98.69 110 ALA B O 1
ATOM 3269 N N . LYS B 1 111 ? -2.047 -29.906 -17.531 1 98.5 111 LYS B N 1
ATOM 3270 C CA . LYS B 1 111 ? -1.154 -28.766 -17.391 1 98.5 111 LYS B CA 1
ATOM 3271 C C . LYS B 1 111 ? -1.926 -27.453 -17.484 1 98.5 111 LYS B C 1
ATOM 3273 O O . LYS B 1 111 ? -2.559 -27.172 -18.5 1 98.5 111 LYS B O 1
ATOM 3278 N N . HIS B 1 112 ? -1.909 -26.781 -16.406 1 98.25 112 HIS B N 1
ATOM 3279 C CA . HIS B 1 112 ? -2.461 -25.422 -16.375 1 98.25 112 HIS B CA 1
ATOM 3280 C C . HIS B 1 112 ? -1.44 -24.391 -16.844 1 98.25 112 HIS B C 1
ATOM 3282 O O . HIS B 1 112 ? -0.248 -24.516 -16.562 1 98.25 112 HIS B O 1
ATOM 3288 N N . GLY B 1 113 ? -1.869 -23.438 -17.656 1 97.06 113 GLY B N 1
ATOM 3289 C CA . GLY B 1 113 ? -0.899 -22.453 -18.141 1 97.06 113 GLY B CA 1
ATOM 3290 C C . GLY B 1 113 ? -1.535 -21.281 -18.859 1 97.06 113 GLY B C 1
ATOM 3291 O O . GLY B 1 113 ? -2.76 -21.219 -18.984 1 97.06 113 GLY B O 1
ATOM 3292 N N . ASN B 1 114 ? -0.686 -20.359 -19.234 1 95.88 114 ASN B N 1
ATOM 3293 C CA . ASN B 1 114 ? -1.112 -19.094 -19.844 1 95.88 114 ASN B CA 1
ATOM 3294 C C . ASN B 1 114 ? -0.09 -18.594 -20.859 1 95.88 114 ASN B C 1
ATOM 3296 O O . ASN B 1 114 ? 0.937 -19.234 -21.094 1 95.88 114 ASN B O 1
ATOM 3300 N N . ARG B 1 115 ? -0.495 -17.562 -21.547 1 94.94 115 ARG B N 1
ATOM 3301 C CA . ARG B 1 115 ? 0.441 -16.828 -22.391 1 94.94 115 ARG B CA 1
ATOM 3302 C C . ARG B 1 115 ? 1.416 -16.016 -21.547 1 94.94 115 ARG B C 1
ATOM 3304 O O . ARG B 1 115 ? 1.147 -15.719 -20.391 1 94.94 115 ARG B O 1
ATOM 3311 N N . SER B 1 116 ? 2.592 -15.75 -22.094 1 92.12 116 SER B N 1
ATOM 3312 C CA . SER B 1 116 ? 3.529 -14.82 -21.469 1 92.12 116 SER B CA 1
ATOM 3313 C C . SER B 1 116 ? 3.535 -13.469 -22.172 1 92.12 116 SER B C 1
ATOM 3315 O O . SER B 1 116 ? 2.994 -13.336 -23.266 1 92.12 116 SER B O 1
ATOM 3317 N N . VAL B 1 117 ? 4.051 -12.484 -21.484 1 84.38 117 VAL B N 1
ATOM 3318 C CA . VAL B 1 117 ? 4.215 -11.172 -22.094 1 84.38 117 VAL B CA 1
ATOM 3319 C C . VAL B 1 117 ? 5.434 -11.18 -23.016 1 84.38 117 VAL B C 1
ATOM 3321 O O . VAL B 1 117 ? 6.535 -11.531 -22.594 1 84.38 117 VAL B O 1
ATOM 3324 N N . PRO B 1 118 ? 5.145 -10.828 -24.281 1 86.25 118 PRO B N 1
ATOM 3325 C CA . PRO B 1 118 ? 6.32 -10.734 -25.156 1 86.25 118 PRO B CA 1
ATOM 3326 C C . PRO B 1 118 ? 7.422 -9.859 -24.562 1 86.25 118 PRO B C 1
ATOM 3328 O O . PRO B 1 118 ? 7.133 -8.867 -23.891 1 86.25 118 PRO B O 1
ATOM 3331 N N . PRO B 1 119 ? 8.711 -10.352 -24.781 1 88.12 119 PRO B N 1
ATOM 3332 C CA . PRO B 1 119 ? 9.242 -11.32 -25.734 1 88.12 119 PRO B CA 1
ATOM 3333 C C . PRO B 1 119 ? 9.344 -12.734 -25.172 1 88.12 119 PRO B C 1
ATOM 3335 O O . PRO B 1 119 ? 9.867 -13.633 -25.828 1 88.12 119 PRO B O 1
ATOM 3338 N N . LYS B 1 120 ? 8.852 -13.008 -24.062 1 91.94 120 LYS B N 1
ATOM 3339 C CA . LYS B 1 120 ? 8.906 -14.352 -23.484 1 91.94 120 LYS B CA 1
ATOM 3340 C C . LYS B 1 120 ? 7.828 -15.25 -24.062 1 91.94 120 LYS B C 1
ATOM 3342 O O . LYS B 1 120 ? 6.805 -14.766 -24.547 1 91.94 120 LYS B O 1
ATOM 3347 N N . THR B 1 121 ? 8.07 -16.469 -24.047 1 96.06 121 THR B N 1
ATOM 3348 C CA . THR B 1 121 ? 7.152 -17.484 -24.578 1 96.06 121 THR B CA 1
ATOM 3349 C C . THR B 1 121 ? 6.586 -18.344 -23.453 1 96.06 121 THR B C 1
ATOM 3351 O O . THR B 1 121 ? 7.332 -19.047 -22.766 1 96.06 121 THR B O 1
ATOM 3354 N N . GLY B 1 122 ? 5.262 -18.281 -23.297 1 96.19 122 GLY B N 1
ATOM 3355 C CA . GLY B 1 122 ? 4.609 -19.094 -22.281 1 96.19 122 GLY B CA 1
ATOM 3356 C C . GLY B 1 122 ? 4.176 -20.453 -22.812 1 96.19 122 GLY B C 1
ATOM 3357 O O . GLY B 1 122 ? 4.441 -20.797 -23.953 1 96.19 122 GLY B O 1
ATOM 3358 N N . SER B 1 123 ? 3.586 -21.234 -21.938 1 97.44 123 SER B N 1
ATOM 3359 C CA . SER B 1 123 ? 3.148 -22.578 -22.297 1 97.44 123 SER B CA 1
ATOM 3360 C C . SER B 1 123 ? 2.094 -22.547 -23.391 1 97.44 123 SER B C 1
ATOM 3362 O O . SER B 1 123 ? 2.139 -23.359 -24.328 1 97.44 123 SER B O 1
ATOM 3364 N N . ALA B 1 124 ? 1.145 -21.578 -23.281 1 97.88 124 ALA B N 1
ATOM 3365 C CA . ALA B 1 124 ? 0.111 -21.453 -24.297 1 97.88 124 ALA B CA 1
ATOM 3366 C C . ALA B 1 124 ? 0.715 -21.078 -25.656 1 97.88 124 ALA B C 1
ATOM 3368 O O . ALA B 1 124 ? 0.299 -21.594 -26.688 1 97.88 124 ALA B O 1
ATOM 3369 N N . ASP B 1 125 ? 1.677 -20.203 -25.656 1 98 125 ASP B N 1
ATOM 3370 C CA . ASP B 1 125 ? 2.316 -19.75 -26.891 1 98 125 ASP B CA 1
ATOM 3371 C C . ASP B 1 125 ? 3.012 -20.906 -27.609 1 98 125 ASP B C 1
ATOM 3373 O O . ASP B 1 125 ? 2.832 -21.094 -28.812 1 98 125 ASP B O 1
ATOM 3377 N N . VAL B 1 126 ? 3.781 -21.641 -26.906 1 98.31 126 VAL B N 1
ATOM 3378 C CA . VAL B 1 126 ? 4.59 -22.688 -27.516 1 98.31 126 VAL B CA 1
ATOM 3379 C C . VAL B 1 126 ? 3.689 -23.844 -27.953 1 98.31 126 VAL B C 1
ATOM 3381 O O . VAL B 1 126 ? 3.918 -24.453 -29 1 98.31 126 VAL B O 1
ATOM 3384 N N . LEU B 1 127 ? 2.662 -24.188 -27.125 1 98.62 127 LEU B N 1
ATOM 3385 C CA . LEU B 1 127 ? 1.752 -25.266 -27.484 1 98.62 127 LEU B CA 1
ATOM 3386 C C . LEU B 1 127 ? 0.933 -24.906 -28.719 1 98.62 127 LEU B C 1
ATOM 3388 O O . LEU B 1 127 ? 0.696 -25.766 -29.578 1 98.62 127 LEU B O 1
ATOM 3392 N N . GLU B 1 128 ? 0.49 -23.672 -28.734 1 98.38 128 GLU B N 1
ATOM 3393 C CA . GLU B 1 128 ? -0.21 -23.203 -29.922 1 98.38 128 GLU B CA 1
ATOM 3394 C C . GLU B 1 128 ? 0.682 -23.297 -31.156 1 98.38 128 GLU B C 1
ATOM 3396 O O . GLU B 1 128 ? 0.233 -23.734 -32.219 1 98.38 128 GLU B O 1
ATOM 3401 N N . ALA B 1 129 ? 1.908 -22.891 -31.047 1 98.38 129 ALA B N 1
ATOM 3402 C CA . ALA B 1 129 ? 2.869 -22.953 -32.156 1 98.38 129 ALA B CA 1
ATOM 3403 C C . ALA B 1 129 ? 3.15 -24.406 -32.562 1 98.38 129 ALA B C 1
ATOM 3405 O O . ALA B 1 129 ? 3.461 -24.672 -33.719 1 98.38 129 ALA B O 1
ATOM 3406 N N . LEU B 1 130 ? 3.025 -25.344 -31.625 1 98.56 130 LEU B N 1
ATOM 3407 C CA . LEU B 1 130 ? 3.213 -26.766 -31.891 1 98.56 130 LEU B CA 1
ATOM 3408 C C . LEU B 1 130 ? 1.98 -27.359 -32.562 1 98.56 130 LEU B C 1
ATOM 3410 O O . LEU B 1 130 ? 1.997 -28.516 -33 1 98.56 130 LEU B O 1
ATOM 3414 N N . GLY B 1 131 ? 0.894 -26.594 -32.562 1 97.81 131 GLY B N 1
ATOM 3415 C CA . GLY B 1 131 ? -0.284 -27 -33.312 1 97.81 131 GLY B CA 1
ATOM 3416 C C . GLY B 1 131 ? -1.484 -27.281 -32.406 1 97.81 131 GLY B C 1
ATOM 3417 O O . GLY B 1 131 ? -2.557 -27.641 -32.906 1 97.81 131 GLY B O 1
ATOM 3418 N N . LEU B 1 132 ? -1.331 -27.078 -31.172 1 98.31 132 LEU B N 1
ATOM 3419 C CA . LEU B 1 132 ? -2.406 -27.375 -30.234 1 98.31 132 LEU B CA 1
ATOM 3420 C C . LEU B 1 132 ? -3.529 -26.359 -30.344 1 98.31 132 LEU B C 1
ATOM 3422 O O . LEU B 1 132 ? -3.268 -25.156 -30.453 1 98.31 132 LEU B O 1
ATOM 3426 N N . GLN B 1 133 ? -4.789 -26.812 -30.359 1 97.62 133 GLN B N 1
ATOM 3427 C CA . GLN B 1 133 ? -5.922 -25.922 -30.109 1 97.62 133 GLN B CA 1
ATOM 3428 C C . GLN B 1 133 ? -6.031 -25.562 -28.641 1 97.62 133 GLN B C 1
ATOM 3430 O O . GLN B 1 133 ? -6.191 -26.453 -27.797 1 97.62 133 GLN B O 1
ATOM 3435 N N . LEU B 1 134 ? -5.969 -24.312 -28.297 1 96.69 134 LEU B N 1
ATOM 3436 C CA . LEU B 1 134 ? -5.906 -23.891 -26.906 1 96.69 134 LEU B CA 1
ATOM 3437 C C . LEU B 1 134 ? -7.293 -23.906 -26.266 1 96.69 134 LEU B C 1
ATOM 3439 O O . LEU B 1 134 ? -7.445 -24.359 -25.125 1 96.69 134 LEU B O 1
ATOM 3443 N N . GLU B 1 135 ? -8.25 -23.406 -27.016 1 95.94 135 GLU B N 1
ATOM 3444 C CA . GLU B 1 135 ? -9.609 -23.359 -26.484 1 95.94 135 GLU B CA 1
ATOM 3445 C C . GLU B 1 135 ? -10.328 -24.688 -26.719 1 95.94 135 GLU B C 1
ATOM 3447 O O . GLU B 1 135 ? -10.781 -24.969 -27.844 1 95.94 135 GLU B O 1
ATOM 3452 N N . LEU B 1 136 ? -10.484 -25.406 -25.703 1 95.69 136 LEU B N 1
ATOM 3453 C CA . LEU B 1 136 ? -11.086 -26.719 -25.766 1 95.69 136 LEU B CA 1
ATOM 3454 C C . LEU B 1 136 ? -12.375 -26.781 -24.938 1 95.69 136 LEU B C 1
ATOM 3456 O O . LEU B 1 136 ? -12.453 -26.188 -23.859 1 95.69 136 LEU B O 1
ATOM 3460 N N . SER B 1 137 ? -13.375 -27.484 -25.469 1 95.44 137 SER B N 1
ATOM 3461 C CA . SER B 1 137 ? -14.492 -27.891 -24.609 1 95.44 137 SER B CA 1
ATOM 3462 C C . SER B 1 137 ? -14.039 -28.859 -23.531 1 95.44 137 SER B C 1
ATOM 3464 O O . SER B 1 137 ? -12.945 -29.438 -23.625 1 95.44 137 SER B O 1
ATOM 3466 N N . ASP B 1 138 ? -14.859 -29.016 -22.547 1 95.56 138 ASP B N 1
ATOM 3467 C CA . ASP B 1 138 ? -14.547 -29.984 -21.5 1 95.56 138 ASP B CA 1
ATOM 3468 C C . ASP B 1 138 ? -14.383 -31.391 -22.078 1 95.56 138 ASP B C 1
ATOM 3470 O O . ASP B 1 138 ? -13.492 -32.125 -21.672 1 95.56 138 ASP B O 1
ATOM 3474 N N . THR B 1 139 ? -15.195 -31.688 -23.047 1 95.56 139 THR B N 1
ATOM 3475 C CA . THR B 1 139 ? -15.148 -33 -23.688 1 95.56 139 THR B CA 1
ATOM 3476 C C . THR B 1 139 ? -13.836 -33.188 -24.438 1 95.56 139 THR B C 1
ATOM 3478 O O . THR B 1 139 ? -13.211 -34.25 -24.359 1 95.56 139 THR B O 1
ATOM 3481 N N . ALA B 1 140 ? -13.461 -32.188 -25.156 1 96.62 140 ALA B N 1
ATOM 3482 C CA . ALA B 1 140 ? -12.203 -32.25 -25.906 1 96.62 140 ALA B CA 1
ATOM 3483 C C . ALA B 1 140 ? -11.016 -32.375 -24.969 1 96.62 140 ALA B C 1
ATOM 3485 O O . ALA B 1 140 ? -10.07 -33.125 -25.234 1 96.62 140 ALA B O 1
ATOM 3486 N N . PHE B 1 141 ? -11.039 -31.641 -23.891 1 97.44 141 PHE B N 1
ATOM 3487 C CA . PHE B 1 141 ? -9.977 -31.719 -22.891 1 97.44 141 PHE B CA 1
ATOM 3488 C C . PHE B 1 141 ? -9.875 -33.125 -22.328 1 97.44 141 PHE B C 1
ATOM 3490 O O . PHE B 1 141 ? -8.781 -33.719 -22.266 1 97.44 141 PHE B O 1
ATOM 3497 N N . LYS B 1 142 ? -11.008 -33.688 -21.969 1 97.38 142 LYS B N 1
ATOM 3498 C CA . LYS B 1 142 ? -11.039 -35.062 -21.406 1 97.38 142 LYS B CA 1
ATOM 3499 C C . LYS B 1 142 ? -10.531 -36.062 -22.422 1 97.38 142 LYS B C 1
ATOM 3501 O O . LYS B 1 142 ? -9.836 -37.031 -22.062 1 97.38 142 LYS B O 1
ATOM 3506 N N . SER B 1 143 ? -10.906 -35.844 -23.656 1 97.5 143 SER B N 1
ATOM 3507 C CA . SER B 1 143 ? -10.422 -36.75 -24.703 1 97.5 143 SER B CA 1
ATOM 3508 C C . SER B 1 143 ? -8.898 -36.688 -24.828 1 97.5 143 SER B C 1
ATOM 3510 O O . SER B 1 143 ? -8.242 -37.719 -24.969 1 97.5 143 SER B O 1
ATOM 3512 N N . CYS B 1 144 ? -8.336 -35.469 -24.781 1 98.38 144 CYS B N 1
ATOM 3513 C CA . CYS B 1 144 ? -6.883 -35.344 -24.828 1 98.38 144 CYS B CA 1
ATOM 3514 C C . CYS B 1 144 ? -6.23 -36.094 -23.672 1 98.38 144 CYS B C 1
ATOM 3516 O O . CYS B 1 144 ? -5.246 -36.812 -23.875 1 98.38 144 CYS B O 1
ATOM 3518 N N . LEU B 1 145 ? -6.816 -35.906 -22.516 1 98 145 LEU B N 1
ATOM 3519 C CA . LEU B 1 145 ? -6.273 -36.562 -21.328 1 98 145 LEU B CA 1
ATOM 3520 C C . LEU B 1 145 ? -6.359 -38.094 -21.469 1 98 145 LEU B C 1
ATOM 3522 O O . LEU B 1 145 ? -5.418 -38.781 -21.109 1 98 145 LEU B O 1
ATOM 3526 N N . GLU B 1 146 ? -7.469 -38.562 -21.969 1 96.94 146 GLU B N 1
ATOM 3527 C CA . GLU B 1 146 ? -7.699 -40 -22.062 1 96.94 146 GLU B CA 1
ATOM 3528 C C . GLU B 1 146 ? -6.832 -40.625 -23.156 1 96.94 146 GLU B C 1
ATOM 3530 O O . GLU B 1 146 ? -6.309 -41.75 -22.969 1 96.94 146 GLU B O 1
ATOM 3535 N N . ILE B 1 147 ? -6.684 -40 -24.219 1 98.06 147 ILE B N 1
ATOM 3536 C CA . ILE B 1 147 ? -6.055 -40.594 -25.391 1 98.06 147 ILE B CA 1
ATOM 3537 C C . ILE B 1 147 ? -4.555 -40.312 -25.359 1 98.06 147 ILE B C 1
ATOM 3539 O O . ILE B 1 147 ? -3.748 -41.219 -25.641 1 98.06 147 ILE B O 1
ATOM 3543 N N . ALA B 1 148 ? -4.133 -39.094 -24.984 1 98.44 148 ALA B N 1
ATOM 3544 C CA . ALA B 1 148 ? -2.729 -38.719 -25.062 1 98.44 148 ALA B CA 1
ATOM 3545 C C . ALA B 1 148 ? -2.07 -38.75 -23.688 1 98.44 148 ALA B C 1
ATOM 3547 O O . ALA B 1 148 ? -0.842 -38.719 -23.578 1 98.44 148 ALA B O 1
ATOM 3548 N N . GLY B 1 149 ? -2.902 -38.812 -22.625 1 98.56 149 GLY B N 1
ATOM 3549 C CA . GLY B 1 149 ? -2.365 -38.812 -21.266 1 98.56 149 GLY B CA 1
ATOM 3550 C C . GLY B 1 149 ? -2.082 -37.406 -20.75 1 98.56 149 GLY B C 1
ATOM 3551 O O . GLY B 1 149 ? -1.697 -37.25 -19.594 1 98.56 149 GLY B O 1
ATOM 3552 N N . VAL B 1 150 ? -2.248 -36.406 -21.594 1 98.75 150 VAL B N 1
ATOM 3553 C CA . VAL B 1 150 ? -1.98 -35 -21.219 1 98.75 150 VAL B CA 1
ATOM 3554 C C . VAL B 1 150 ? -3.016 -34.094 -21.875 1 98.75 150 VAL B C 1
ATOM 3556 O O . VAL B 1 150 ? -3.441 -34.344 -23 1 98.75 150 VAL B O 1
ATOM 3559 N N . GLY B 1 151 ? -3.512 -33.188 -21.125 1 98.25 151 GLY B N 1
ATOM 3560 C CA . GLY B 1 151 ? -4.359 -32.094 -21.594 1 98.25 151 GLY B CA 1
ATOM 3561 C C . GLY B 1 151 ? -3.906 -30.734 -21.094 1 98.25 151 GLY B C 1
ATOM 3562 O O . GLY B 1 151 ? -3.254 -30.625 -20.047 1 98.25 151 GLY B O 1
ATOM 3563 N N . PHE B 1 152 ? -4.23 -29.672 -21.828 1 98.44 152 PHE B N 1
ATOM 3564 C CA . PHE B 1 152 ? -3.846 -28.312 -21.484 1 98.44 152 PHE B CA 1
ATOM 3565 C C . PHE B 1 152 ? -5.062 -27.484 -21.094 1 98.44 152 PHE B C 1
ATOM 3567 O O . PHE B 1 152 ? -6.074 -27.484 -21.797 1 98.44 152 PHE B O 1
ATOM 3574 N N . LEU B 1 153 ? -4.957 -26.922 -19.969 1 98.31 153 LEU B N 1
ATOM 3575 C CA . LEU B 1 153 ? -5.98 -26.016 -19.469 1 98.31 153 LEU B CA 1
ATOM 3576 C C . LEU B 1 153 ? -5.547 -24.562 -19.625 1 98.31 153 LEU B C 1
ATOM 3578 O O . LEU B 1 153 ? -4.777 -24.031 -18.812 1 98.31 153 LEU B O 1
ATOM 3582 N N . PHE B 1 154 ? -6.09 -23.922 -20.641 1 98 154 PHE B N 1
ATOM 3583 C CA . PHE B 1 154 ? -5.746 -22.547 -20.953 1 98 154 PHE B CA 1
ATOM 3584 C C . PHE B 1 154 ? -6.359 -21.594 -19.938 1 98 154 PHE B C 1
ATOM 3586 O O . PHE B 1 154 ? -7.578 -21.391 -19.906 1 98 154 PHE B O 1
ATOM 3593 N N . ALA B 1 155 ? -5.535 -20.969 -19.172 1 97.38 155 ALA B N 1
ATOM 3594 C CA . ALA B 1 155 ? -5.965 -20.188 -18.016 1 97.38 155 ALA B CA 1
ATOM 3595 C C . ALA B 1 155 ? -7.051 -19.188 -18.391 1 97.38 155 ALA B C 1
ATOM 3597 O O . ALA B 1 155 ? -8.039 -19.031 -17.672 1 97.38 155 ALA B O 1
ATOM 3598 N N . ARG B 1 156 ? -6.973 -18.5 -19.531 1 96.12 156 ARG B N 1
ATOM 3599 C CA . ARG B 1 156 ? -7.91 -17.469 -19.938 1 96.12 156 ARG B CA 1
ATOM 3600 C C . ARG B 1 156 ? -9.312 -18.031 -20.141 1 96.12 156 ARG B C 1
ATOM 3602 O O . ARG B 1 156 ? -10.305 -17.344 -19.922 1 96.12 156 ARG B O 1
ATOM 3609 N N . SER B 1 157 ? -9.375 -19.266 -20.5 1 96.44 157 SER B N 1
ATOM 3610 C CA . SER B 1 157 ? -10.664 -19.906 -20.766 1 96.44 157 SER B CA 1
ATOM 3611 C C . SER B 1 157 ? -11.359 -20.312 -19.469 1 96.44 157 SER B C 1
ATOM 3613 O O . SER B 1 157 ? -12.578 -20.469 -19.438 1 96.44 157 SER B O 1
ATOM 3615 N N . TYR B 1 158 ? -10.594 -20.453 -18.438 1 97.56 158 TYR B N 1
ATOM 3616 C CA . TYR B 1 158 ? -11.156 -21.047 -17.234 1 97.56 158 TYR B CA 1
ATOM 3617 C C . TYR B 1 158 ? -11.281 -20 -16.125 1 97.56 158 TYR B C 1
ATOM 3619 O O . TYR B 1 158 ? -12.016 -20.203 -15.156 1 97.56 158 TYR B O 1
ATOM 3627 N N . HIS B 1 159 ? -10.547 -18.938 -16.234 1 97.94 159 HIS B N 1
ATOM 3628 C CA . HIS B 1 159 ? -10.531 -17.906 -15.195 1 97.94 159 HIS B CA 1
ATOM 3629 C C . HIS B 1 159 ? -10.961 -16.547 -15.742 1 97.94 159 HIS B C 1
ATOM 3631 O O . HIS B 1 159 ? -10.234 -15.562 -15.617 1 97.94 159 HIS B O 1
ATOM 3637 N N . SER B 1 160 ? -12.203 -16.484 -16.266 1 97.31 160 SER B N 1
ATOM 3638 C CA . SER B 1 160 ? -12.719 -15.289 -16.922 1 97.31 160 SER B CA 1
ATOM 3639 C C . SER B 1 160 ? -12.867 -14.141 -15.938 1 97.31 160 SER B C 1
ATOM 3641 O O . SER B 1 160 ? -12.781 -12.969 -16.328 1 97.31 160 SER B O 1
ATOM 3643 N N . ALA B 1 161 ? -13.047 -14.438 -14.656 1 98.06 161 ALA B N 1
ATOM 3644 C CA . ALA B 1 161 ? -13.203 -13.414 -13.625 1 98.06 161 ALA B CA 1
ATOM 3645 C C . ALA B 1 161 ? -11.945 -12.562 -13.5 1 98.06 161 ALA B C 1
ATOM 3647 O O . ALA B 1 161 ? -11.992 -11.453 -12.961 1 98.06 161 ALA B O 1
ATOM 3648 N N . MET B 1 162 ? -10.828 -13.07 -14.023 1 98.06 162 MET B N 1
ATOM 3649 C CA . MET B 1 162 ? -9.57 -12.328 -13.953 1 98.06 162 MET B CA 1
ATOM 3650 C C . MET B 1 162 ? -9.656 -11.039 -14.766 1 98.06 162 MET B C 1
ATOM 3652 O O . MET B 1 162 ? -8.828 -10.141 -14.594 1 98.06 162 MET B O 1
ATOM 3656 N N . ARG B 1 163 ? -10.672 -10.906 -15.656 1 97.62 163 ARG B N 1
ATOM 3657 C CA . ARG B 1 163 ? -10.859 -9.703 -16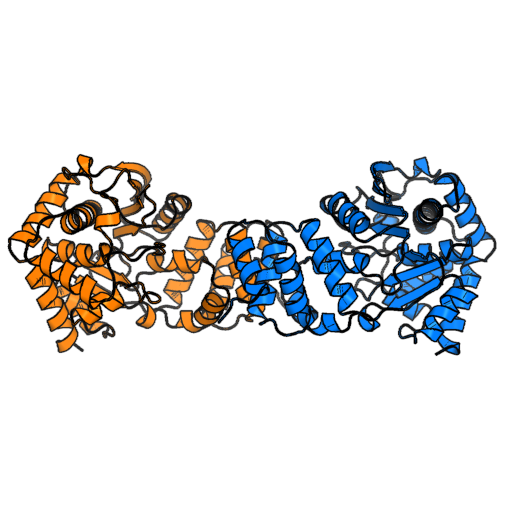.453 1 97.62 163 ARG B CA 1
ATOM 3658 C C . ARG B 1 163 ? -11.062 -8.477 -15.57 1 97.62 163 ARG B C 1
ATOM 3660 O O . ARG B 1 163 ? -10.789 -7.348 -15.992 1 97.62 163 ARG B O 1
ATOM 3667 N N . HIS B 1 164 ? -11.531 -8.688 -14.352 1 98 164 HIS B N 1
ATOM 3668 C CA . HIS B 1 164 ? -11.852 -7.59 -13.438 1 98 164 HIS B CA 1
ATOM 3669 C C . HIS B 1 164 ? -10.586 -7.035 -12.789 1 98 164 HIS B C 1
ATOM 3671 O O . HIS B 1 164 ? -10.578 -5.902 -12.305 1 98 164 HIS B O 1
ATOM 3677 N N . VAL B 1 165 ? -9.438 -7.793 -12.766 1 98.31 165 VAL B N 1
ATOM 3678 C CA . VAL B 1 165 ? -8.25 -7.344 -12.055 1 98.31 165 VAL B CA 1
ATOM 3679 C C . VAL B 1 165 ? -7.07 -7.242 -13.016 1 98.31 165 VAL B C 1
ATOM 3681 O O . VAL B 1 165 ? -6.098 -6.531 -12.75 1 98.31 165 VAL B O 1
ATOM 3684 N N . ALA B 1 166 ? -7.156 -7.938 -14.141 1 97.44 166 ALA B N 1
ATOM 3685 C CA . ALA B 1 166 ? -6.035 -8.047 -15.07 1 97.44 166 ALA B CA 1
ATOM 3686 C C . ALA B 1 166 ? -5.586 -6.672 -15.562 1 97.44 166 ALA B C 1
ATOM 3688 O O . ALA B 1 166 ? -4.395 -6.359 -15.547 1 97.44 166 ALA B O 1
ATOM 3689 N N . PRO B 1 167 ? -6.559 -5.766 -15.984 1 97.56 167 PRO B N 1
ATOM 3690 C CA . PRO B 1 167 ? -6.117 -4.445 -16.453 1 97.56 167 PRO B CA 1
ATOM 3691 C C . PRO B 1 167 ? -5.395 -3.652 -15.359 1 97.56 167 PRO B C 1
ATOM 3693 O O . PRO B 1 167 ? -4.438 -2.932 -15.656 1 97.56 167 PRO B O 1
ATOM 3696 N N . ILE B 1 168 ? -5.793 -3.783 -14.117 1 98.31 168 ILE B N 1
ATOM 3697 C CA . ILE B 1 168 ? -5.18 -3.068 -13 1 98.31 168 ILE B CA 1
ATOM 3698 C C . ILE B 1 168 ? -3.781 -3.623 -12.742 1 98.31 168 ILE B C 1
ATOM 3700 O O . ILE B 1 168 ? -2.828 -2.859 -12.562 1 98.31 168 ILE B O 1
ATOM 3704 N N . ARG B 1 169 ? -3.678 -4.934 -12.75 1 97.75 169 ARG B N 1
ATOM 3705 C CA . ARG B 1 169 ? -2.375 -5.566 -12.57 1 97.75 169 ARG B CA 1
ATOM 3706 C C . ARG B 1 169 ? -1.391 -5.105 -13.641 1 97.75 169 ARG B C 1
ATOM 3708 O O . ARG B 1 169 ? -0.231 -4.816 -13.336 1 97.75 169 ARG B O 1
ATOM 3715 N N . HIS B 1 170 ? -1.847 -5.062 -14.828 1 95.69 170 HIS B N 1
ATOM 3716 C CA . HIS B 1 170 ? -1.007 -4.617 -15.93 1 95.69 170 HIS B CA 1
ATOM 3717 C C . HIS B 1 170 ? -0.554 -3.174 -15.734 1 95.69 170 HIS B C 1
ATOM 3719 O O . HIS B 1 170 ? 0.618 -2.854 -15.945 1 95.69 170 HIS B O 1
ATOM 3725 N N . LYS B 1 171 ? -1.455 -2.367 -15.344 1 96.19 171 LYS B N 1
ATOM 3726 C CA . LYS B 1 171 ? -1.159 -0.953 -15.133 1 96.19 171 LYS B CA 1
ATOM 3727 C C . LYS B 1 171 ? -0.146 -0.763 -14.008 1 96.19 171 LYS B C 1
ATOM 3729 O O . LYS B 1 171 ? 0.754 0.073 -14.117 1 96.19 171 LYS B O 1
ATOM 3734 N N . LEU B 1 172 ? -0.278 -1.445 -12.93 1 97.44 172 LEU B N 1
ATOM 3735 C CA . LEU B 1 172 ? 0.612 -1.312 -11.781 1 97.44 172 LEU B CA 1
ATOM 3736 C C . LEU B 1 172 ? 2.014 -1.809 -12.117 1 97.44 172 LEU B C 1
ATOM 3738 O O . LEU B 1 172 ? 3.006 -1.259 -11.633 1 97.44 172 LEU B O 1
ATOM 3742 N N . GLY B 1 173 ? 2.094 -2.867 -12.883 1 95.69 173 GLY B N 1
ATOM 3743 C CA . GLY B 1 173 ? 3.375 -3.375 -13.344 1 95.69 173 GLY B CA 1
ATOM 3744 C C . GLY B 1 173 ? 4.199 -4.016 -12.25 1 95.69 173 GLY B C 1
ATOM 3745 O O . GLY B 1 173 ? 5.43 -3.957 -12.273 1 95.69 173 GLY B O 1
ATOM 3746 N N . ILE B 1 174 ? 3.551 -4.504 -11.195 1 96.75 174 ILE B N 1
ATOM 3747 C CA . ILE B 1 174 ? 4.25 -5.188 -10.109 1 96.75 174 ILE B CA 1
ATOM 3748 C C . ILE B 1 174 ? 3.709 -6.609 -9.961 1 96.75 174 ILE B C 1
ATOM 3750 O O . ILE B 1 174 ? 2.586 -6.898 -10.383 1 96.75 174 ILE B O 1
ATOM 3754 N N . ARG B 1 175 ? 4.48 -7.504 -9.383 1 95.75 175 ARG B N 1
ATOM 3755 C CA . ARG B 1 175 ? 3.953 -8.805 -8.992 1 95.75 175 ARG B CA 1
ATOM 3756 C C . ARG B 1 175 ? 2.959 -8.672 -7.84 1 95.75 175 ARG B C 1
ATOM 3758 O O . ARG B 1 175 ? 3.152 -7.852 -6.941 1 95.75 175 ARG B O 1
ATOM 3765 N N . THR B 1 176 ? 1.955 -9.328 -7.926 1 97.88 176 THR B N 1
ATOM 3766 C CA . THR B 1 176 ? 0.932 -9.367 -6.887 1 97.88 176 THR B CA 1
ATOM 3767 C C . THR B 1 176 ? 0.632 -10.812 -6.477 1 97.88 176 THR B C 1
ATOM 3769 O O . THR B 1 176 ? 1.218 -11.75 -7.02 1 97.88 176 THR B O 1
ATOM 3772 N N . ILE B 1 177 ? -0.272 -10.953 -5.598 1 98.5 177 ILE B N 1
ATOM 3773 C CA . ILE B 1 177 ? -0.654 -12.273 -5.098 1 98.5 177 ILE B CA 1
ATOM 3774 C C . ILE B 1 177 ? -1.183 -13.125 -6.25 1 98.5 177 ILE B C 1
ATOM 3776 O O . ILE B 1 177 ? -1.083 -14.352 -6.219 1 98.5 177 ILE B O 1
ATOM 3780 N N . PHE B 1 178 ? -1.677 -12.484 -7.281 1 98.12 178 PHE B N 1
ATOM 3781 C CA . PHE B 1 178 ? -2.256 -13.219 -8.406 1 98.12 178 PHE B CA 1
ATOM 3782 C C . PHE B 1 178 ? -1.17 -13.922 -9.211 1 98.12 178 PHE B C 1
ATOM 3784 O O . PHE B 1 178 ? -1.462 -14.828 -9.992 1 98.12 178 PHE B O 1
ATOM 3791 N N . ASN B 1 179 ? 0.11 -13.547 -9.047 1 96.19 179 ASN B N 1
ATOM 3792 C CA . ASN B 1 179 ? 1.218 -14.281 -9.648 1 96.19 179 ASN B CA 1
ATOM 3793 C C . ASN B 1 179 ? 1.427 -15.633 -8.969 1 96.19 179 ASN B C 1
ATOM 3795 O O . ASN B 1 179 ? 2.068 -16.516 -9.539 1 96.19 179 ASN B O 1
ATOM 3799 N N . LEU B 1 180 ? 0.918 -15.766 -7.785 1 98.06 180 LEU B N 1
ATOM 3800 C CA . LEU B 1 180 ? 1.114 -16.969 -6.988 1 98.06 180 LEU B CA 1
ATOM 3801 C C . LEU B 1 180 ? -0.123 -17.859 -7.039 1 98.06 180 LEU B C 1
ATOM 3803 O O . LEU B 1 180 ? -0.043 -19.062 -6.754 1 98.06 180 LEU B O 1
ATOM 3807 N N . LEU B 1 181 ? -1.246 -17.297 -7.438 1 98.38 181 LEU B N 1
ATOM 3808 C CA . LEU B 1 181 ? -2.51 -18.016 -7.297 1 98.38 181 LEU B CA 1
ATOM 3809 C C . LEU B 1 181 ? -2.75 -18.938 -8.492 1 98.38 181 LEU B C 1
ATOM 3811 O O . LEU B 1 181 ? -3.441 -19.953 -8.367 1 98.38 181 LEU B O 1
ATOM 3815 N N . GLY B 1 182 ? -2.186 -18.578 -9.617 1 96.56 182 GLY B N 1
ATOM 3816 C CA . GLY B 1 182 ? -2.381 -19.391 -10.812 1 96.56 182 GLY B CA 1
ATOM 3817 C C . GLY B 1 182 ? -2.115 -20.859 -10.594 1 96.56 182 GLY B C 1
ATOM 3818 O O . GLY B 1 182 ? -3.016 -21.688 -10.742 1 96.56 182 GLY B O 1
ATOM 3819 N N . PRO B 1 183 ? -0.987 -21.172 -10.125 1 97.12 183 PRO B N 1
ATOM 3820 C CA . PRO B 1 183 ? -0.599 -22.562 -9.938 1 97.12 183 PRO B CA 1
ATOM 3821 C C . PRO B 1 183 ? -1.448 -23.281 -8.883 1 97.12 183 PRO B C 1
ATOM 3823 O O . PRO B 1 183 ? -1.417 -24.516 -8.789 1 97.12 183 PRO B O 1
ATOM 3826 N N . LEU B 1 184 ? -2.18 -22.531 -8.094 1 98.31 184 LEU B N 1
ATOM 3827 C CA . LEU B 1 184 ? -2.994 -23.094 -7.023 1 98.31 184 LEU B CA 1
ATOM 3828 C C . LEU B 1 184 ? -4.438 -23.281 -7.477 1 98.31 184 LEU B C 1
ATOM 3830 O O . LEU B 1 184 ? -5.285 -23.719 -6.699 1 98.31 184 LEU B O 1
ATOM 3834 N N . SER B 1 185 ? -4.699 -23.016 -8.773 1 97.75 185 SER B N 1
ATOM 3835 C CA . SER B 1 185 ? -6.094 -22.938 -9.195 1 97.75 185 SER B CA 1
ATOM 3836 C C . SER B 1 185 ? -6.352 -23.828 -10.414 1 97.75 185 SER B C 1
ATOM 3838 O O . SER B 1 185 ? -7.18 -23.484 -11.266 1 97.75 185 SER B O 1
ATOM 3840 N N . ASN B 1 186 ? -5.668 -24.906 -10.508 1 98.12 186 ASN B N 1
ATOM 3841 C CA . ASN B 1 186 ? -5.855 -25.828 -11.625 1 98.12 186 ASN B CA 1
ATOM 3842 C C . ASN B 1 186 ? -7.316 -26.219 -11.781 1 98.12 186 ASN B C 1
ATOM 3844 O O . ASN B 1 186 ? -7.902 -26.828 -10.875 1 98.12 186 ASN B O 1
ATOM 3848 N N . PRO B 1 187 ? -7.914 -26 -12.984 1 98.06 187 PRO B N 1
ATOM 3849 C CA . PRO B 1 187 ? -9.352 -26.203 -13.18 1 98.06 187 PRO B CA 1
ATOM 3850 C C . PRO B 1 187 ? -9.75 -27.672 -13.094 1 98.06 187 PRO B C 1
ATOM 3852 O O . PRO B 1 187 ? -10.938 -27.984 -12.938 1 98.06 187 PRO B O 1
ATOM 3855 N N . ALA B 1 188 ? -8.836 -28.578 -13.234 1 98 188 ALA B N 1
ATOM 3856 C CA . ALA B 1 188 ? -9.141 -30.016 -13.195 1 98 188 ALA B CA 1
ATOM 3857 C C . ALA B 1 188 ? -8.875 -30.594 -11.812 1 98 188 ALA B C 1
ATOM 3859 O O . ALA B 1 188 ? -9.023 -31.797 -11.602 1 98 188 ALA B O 1
ATOM 3860 N N . GLY B 1 189 ? -8.43 -29.766 -10.859 1 97.06 189 GLY B N 1
ATOM 3861 C CA . GLY B 1 189 ? -8.219 -30.203 -9.492 1 97.06 189 GLY B CA 1
ATOM 3862 C C . GLY B 1 189 ? -7.062 -31.188 -9.352 1 97.06 189 GLY B C 1
ATOM 3863 O O . GLY B 1 189 ? -7.184 -32.219 -8.672 1 97.06 189 GLY B O 1
ATOM 3864 N N . ALA B 1 190 ? -5.996 -30.891 -10.008 1 97.69 190 ALA B N 1
ATOM 3865 C CA . ALA B 1 190 ? -4.824 -31.75 -9.93 1 97.69 190 ALA B CA 1
ATOM 3866 C C . ALA B 1 190 ? -4.383 -31.953 -8.477 1 97.69 190 ALA B C 1
ATOM 3868 O O . ALA B 1 190 ? -4.25 -30.984 -7.73 1 97.69 190 ALA B O 1
ATOM 3869 N N . GLU B 1 191 ? -4.125 -33.188 -8.094 1 97.06 191 GLU B N 1
ATOM 3870 C CA . GLU B 1 191 ? -3.771 -33.5 -6.715 1 97.06 191 GLU B CA 1
ATOM 3871 C C . GLU B 1 191 ? -2.268 -33.719 -6.562 1 97.06 191 GLU B C 1
ATOM 3873 O O . GLU B 1 191 ? -1.765 -33.875 -5.449 1 97.06 191 GLU B O 1
ATOM 3878 N N . TYR B 1 192 ? -1.58 -33.844 -7.645 1 98.69 192 TYR B N 1
ATOM 3879 C CA . TYR B 1 192 ? -0.124 -33.906 -7.691 1 98.69 192 TYR B CA 1
ATOM 3880 C C . TYR B 1 192 ? 0.45 -32.719 -8.438 1 98.69 192 TYR B C 1
ATOM 3882 O O . TYR B 1 192 ? -0.181 -32.188 -9.359 1 98.69 192 TYR B O 1
ATOM 3890 N N . SER B 1 193 ? 1.614 -32.281 -7.969 1 98.56 193 SER B N 1
ATOM 3891 C CA . SER B 1 193 ? 2.18 -31.141 -8.695 1 98.56 193 SER B CA 1
ATOM 3892 C C . SER B 1 193 ? 3.684 -31.031 -8.477 1 98.56 193 SER B C 1
ATOM 3894 O O . SER B 1 193 ? 4.184 -31.406 -7.41 1 98.56 193 SER B O 1
ATOM 3896 N N . VAL B 1 194 ? 4.363 -30.672 -9.469 1 98.81 194 VAL B N 1
ATOM 3897 C CA . VAL B 1 194 ? 5.664 -30.016 -9.383 1 98.81 194 VAL B CA 1
ATOM 3898 C C . VAL B 1 194 ? 5.512 -28.531 -9.688 1 98.81 194 VAL B C 1
ATOM 3900 O O . VAL B 1 194 ? 5.34 -28.141 -10.844 1 98.81 194 VAL B O 1
ATOM 3903 N N . LEU B 1 195 ? 5.559 -27.766 -8.633 1 98.56 195 LEU B N 1
ATOM 3904 C CA . LEU B 1 195 ? 5.219 -26.359 -8.719 1 98.56 195 LEU B CA 1
ATOM 3905 C C . LEU B 1 195 ? 6.449 -25.484 -8.5 1 98.56 195 LEU B C 1
ATOM 3907 O O . LEU B 1 195 ? 7 -25.453 -7.398 1 98.56 195 LEU B O 1
ATOM 3911 N N . GLY B 1 196 ? 6.875 -24.828 -9.523 1 97.81 196 GLY B N 1
ATOM 3912 C CA . GLY B 1 196 ? 8.008 -23.922 -9.414 1 97.81 196 GLY B CA 1
ATOM 3913 C C . GLY B 1 196 ? 7.617 -22.516 -8.961 1 97.81 196 GLY B C 1
ATOM 3914 O O . GLY B 1 196 ? 6.609 -21.984 -9.414 1 97.81 196 GLY B O 1
ATOM 3915 N N . VAL B 1 197 ? 8.461 -21.938 -8.062 1 97.56 197 VAL B N 1
ATOM 3916 C CA . VAL B 1 197 ? 8.203 -20.578 -7.617 1 97.56 197 VAL B CA 1
ATOM 3917 C C . VAL B 1 197 ? 9.375 -19.672 -8.023 1 97.56 197 VAL B C 1
ATOM 3919 O O . VAL B 1 197 ? 10.523 -20.125 -8.047 1 97.56 197 VAL B O 1
ATOM 3922 N N . TYR B 1 198 ? 9.094 -18.375 -8.281 1 94.69 198 TYR B N 1
ATOM 3923 C CA . TYR B 1 198 ? 10.078 -17.469 -8.852 1 94.69 198 TYR B CA 1
ATOM 3924 C C . TYR B 1 198 ? 11.047 -16.969 -7.777 1 94.69 198 TYR B C 1
ATOM 3926 O O . TYR B 1 198 ? 12.078 -16.375 -8.094 1 94.69 198 TYR B O 1
ATOM 3934 N N . ASP B 1 199 ? 10.688 -17.188 -6.555 1 95.44 199 ASP B N 1
ATOM 3935 C CA . ASP B 1 199 ? 11.508 -16.719 -5.438 1 95.44 199 ASP B CA 1
ATOM 3936 C C . ASP B 1 199 ? 11.492 -17.719 -4.285 1 95.44 199 ASP B C 1
ATOM 3938 O O . ASP B 1 199 ? 10.453 -18.312 -3.984 1 95.44 199 ASP B O 1
ATOM 3942 N N . LYS B 1 200 ? 12.602 -17.875 -3.689 1 95.75 200 LYS B N 1
ATOM 3943 C CA . LYS B 1 200 ? 12.773 -18.844 -2.619 1 95.75 200 LYS B CA 1
ATOM 3944 C C . LYS B 1 200 ? 11.789 -18.609 -1.481 1 95.75 200 LYS B C 1
ATOM 3946 O O . LYS B 1 200 ? 11.328 -19.547 -0.84 1 95.75 200 LYS B O 1
ATOM 3951 N N . GLN B 1 201 ? 11.414 -17.391 -1.242 1 95.88 201 GLN B N 1
ATOM 3952 C CA . GLN B 1 201 ? 10.562 -17.047 -0.112 1 95.88 201 GLN B CA 1
ATOM 3953 C C . GLN B 1 201 ? 9.18 -17.672 -0.242 1 95.88 201 GLN B C 1
ATOM 3955 O O . GLN B 1 201 ? 8.445 -17.781 0.742 1 95.88 201 GLN B O 1
ATOM 3960 N N . TRP B 1 202 ? 8.852 -18.109 -1.452 1 97.19 202 TRP B N 1
ATOM 3961 C CA . TRP B 1 202 ? 7.504 -18.609 -1.692 1 97.19 202 TRP B CA 1
ATOM 3962 C C . TRP B 1 202 ? 7.441 -20.125 -1.545 1 97.19 202 TRP B C 1
ATOM 3964 O O . TRP B 1 202 ? 6.359 -20.719 -1.586 1 97.19 202 TRP B O 1
ATOM 3974 N N . VAL B 1 203 ? 8.562 -20.781 -1.35 1 98.06 203 VAL B N 1
ATOM 3975 C CA . VAL B 1 203 ? 8.594 -22.234 -1.272 1 98.06 203 VAL B CA 1
ATOM 3976 C C . VAL B 1 203 ? 7.711 -22.719 -0.126 1 98.06 203 VAL B C 1
ATOM 3978 O O . VAL B 1 203 ? 6.781 -23.5 -0.337 1 98.06 203 VAL B O 1
ATOM 3981 N N . THR B 1 204 ? 7.871 -22.172 0.989 1 98.31 204 THR B N 1
ATOM 3982 C CA . THR B 1 204 ? 7.16 -22.656 2.17 1 98.31 204 THR B CA 1
ATOM 3983 C C . THR B 1 204 ? 5.703 -22.203 2.141 1 98.31 204 THR B C 1
ATOM 3985 O O . THR B 1 204 ? 4.793 -23.016 2.309 1 98.31 204 THR B O 1
ATOM 3988 N N . PRO B 1 205 ? 5.402 -20.875 1.855 1 98.5 205 PRO B N 1
ATOM 3989 C CA . PRO B 1 205 ? 4 -20.469 1.832 1 98.5 205 PRO B CA 1
ATOM 3990 C C . PRO B 1 205 ? 3.178 -21.219 0.787 1 98.5 205 PRO B C 1
ATOM 3992 O O . PRO B 1 205 ? 2.018 -21.547 1.036 1 98.5 205 PRO B O 1
ATOM 3995 N N . MET B 1 206 ? 3.773 -21.516 -0.355 1 98.69 206 MET B N 1
ATOM 3996 C CA . MET B 1 206 ? 3.064 -22.25 -1.397 1 98.69 206 MET B CA 1
ATOM 3997 C C . MET B 1 206 ? 2.818 -23.703 -0.973 1 98.69 206 MET B C 1
ATOM 3999 O O . MET B 1 206 ? 1.768 -24.266 -1.273 1 98.69 206 MET B O 1
ATOM 4003 N N . ALA B 1 207 ? 3.805 -24.234 -0.258 1 98.75 207 ALA B N 1
ATOM 4004 C CA . ALA B 1 207 ? 3.648 -25.594 0.26 1 98.75 207 ALA B CA 1
ATOM 4005 C C . ALA B 1 207 ? 2.498 -25.672 1.26 1 98.75 207 ALA B C 1
ATOM 4007 O O . ALA B 1 207 ? 1.669 -26.578 1.192 1 98.75 207 ALA B O 1
ATOM 4008 N N . GLU B 1 208 ? 2.459 -24.734 2.096 1 98.62 208 GLU B N 1
ATOM 4009 C CA . GLU B 1 208 ? 1.391 -24.672 3.088 1 98.62 208 GLU B CA 1
ATOM 4010 C C . GLU B 1 208 ? 0.027 -24.516 2.42 1 98.62 208 GLU B C 1
ATOM 4012 O O . GLU B 1 208 ? -0.95 -25.141 2.844 1 98.62 208 GLU B O 1
ATOM 4017 N N . ALA B 1 209 ? -0.004 -23.703 1.436 1 98.56 209 ALA B N 1
ATOM 4018 C CA . ALA B 1 209 ? -1.256 -23.5 0.709 1 98.56 209 ALA B CA 1
ATOM 4019 C C . ALA B 1 209 ? -1.71 -24.797 0.036 1 98.56 209 ALA B C 1
ATOM 4021 O O . ALA B 1 209 ? -2.885 -25.156 0.118 1 98.56 209 ALA B O 1
ATOM 4022 N N . LEU B 1 210 ? -0.795 -25.484 -0.596 1 98.56 210 LEU B N 1
ATOM 4023 C CA . LEU B 1 210 ? -1.124 -26.734 -1.266 1 98.56 210 LEU B CA 1
ATOM 4024 C C . LEU B 1 210 ? -1.656 -27.75 -0.27 1 98.56 210 LEU B C 1
ATOM 4026 O O . LEU B 1 210 ? -2.623 -28.469 -0.56 1 98.56 210 LEU B O 1
ATOM 4030 N N . LYS B 1 211 ? -1 -27.844 0.856 1 98.38 211 LYS B N 1
ATOM 4031 C CA . LYS B 1 211 ? -1.458 -28.766 1.885 1 98.38 211 LYS B CA 1
ATOM 4032 C C . LYS B 1 211 ? -2.893 -28.469 2.303 1 98.38 211 LYS B C 1
ATOM 4034 O O . LYS B 1 211 ? -3.732 -29.359 2.367 1 98.38 211 LYS B O 1
ATOM 4039 N N . ALA B 1 212 ? -3.17 -27.234 2.502 1 97.94 212 ALA B N 1
ATOM 4040 C CA . ALA B 1 212 ? -4.488 -26.797 2.959 1 97.94 212 ALA B CA 1
ATOM 4041 C C . ALA B 1 212 ? -5.539 -27.016 1.877 1 97.94 212 ALA B C 1
ATOM 4043 O O . ALA B 1 212 ? -6.711 -27.266 2.18 1 97.94 212 ALA B O 1
ATOM 4044 N N . LEU B 1 213 ? -5.137 -26.984 0.613 1 97.56 213 LEU B N 1
ATOM 4045 C CA . LEU B 1 213 ? -6.066 -27.062 -0.507 1 97.56 213 LEU B CA 1
ATOM 4046 C C . LEU B 1 213 ? -6.312 -28.5 -0.919 1 97.56 213 LEU B C 1
ATOM 4048 O O . LEU B 1 213 ? -7.109 -28.766 -1.823 1 97.56 213 LEU B O 1
ATOM 4052 N N . GLY B 1 214 ? -5.617 -29.469 -0.314 1 95.44 214 GLY B N 1
ATOM 4053 C CA . GLY B 1 214 ? -5.969 -30.875 -0.5 1 95.44 214 GLY B CA 1
ATOM 4054 C C . GLY B 1 214 ? -5.047 -31.594 -1.465 1 95.44 214 GLY B C 1
ATOM 4055 O O . GLY B 1 214 ? -5.461 -32.562 -2.129 1 95.44 214 GLY B O 1
ATOM 4056 N N . THR B 1 215 ? -3.816 -31.312 -1.526 1 95.88 215 THR B N 1
ATOM 4057 C CA . THR B 1 215 ? -2.848 -31.984 -2.383 1 95.88 215 THR B CA 1
ATOM 4058 C C . THR B 1 215 ? -2.531 -33.375 -1.853 1 95.88 215 THR B C 1
ATOM 4060 O O . THR B 1 215 ? -2.518 -33.594 -0.64 1 95.88 215 THR B O 1
ATOM 4063 N N . ARG B 1 216 ? -2.371 -34.375 -2.738 1 98.25 216 ARG B N 1
ATOM 4064 C CA . ARG B 1 216 ? -1.932 -35.688 -2.344 1 98.25 216 ARG B CA 1
ATOM 4065 C C . ARG B 1 216 ? -0.415 -35.75 -2.199 1 98.25 216 ARG B C 1
ATOM 4067 O O . ARG B 1 216 ? 0.102 -36.312 -1.235 1 98.25 216 ARG B O 1
ATOM 4074 N N . CYS B 1 217 ? 0.234 -35.219 -3.156 1 98.75 217 CYS B N 1
ATOM 4075 C CA . CYS B 1 217 ? 1.685 -35.062 -3.105 1 98.75 217 CYS B CA 1
ATOM 4076 C C . CYS B 1 217 ? 2.16 -34 -4.078 1 98.75 217 CYS B C 1
ATOM 4078 O O . CYS B 1 217 ? 1.725 -33.969 -5.23 1 98.75 217 CYS B O 1
ATOM 4080 N N . ALA B 1 218 ? 2.982 -33.094 -3.602 1 98.81 218 ALA B N 1
ATOM 4081 C CA . ALA B 1 218 ? 3.523 -32.031 -4.449 1 98.81 218 ALA B CA 1
ATOM 4082 C C . ALA B 1 218 ? 4.953 -31.688 -4.047 1 98.81 218 ALA B C 1
ATOM 4084 O O . ALA B 1 218 ? 5.332 -31.844 -2.883 1 98.81 218 ALA B O 1
ATOM 4085 N N . TRP B 1 219 ? 5.734 -31.312 -4.988 1 98.88 219 TRP B N 1
ATOM 4086 C CA . TRP B 1 219 ? 7.008 -30.641 -4.758 1 98.88 219 TRP B CA 1
ATOM 4087 C C . TRP B 1 219 ? 6.934 -29.172 -5.156 1 98.88 219 TRP B C 1
ATOM 4089 O O . TRP B 1 219 ? 6.684 -28.844 -6.32 1 98.88 219 TRP B O 1
ATOM 4099 N N . VAL B 1 220 ? 7.082 -28.281 -4.164 1 98.88 220 VAL B N 1
ATOM 4100 C CA . VAL B 1 220 ? 7.34 -26.891 -4.469 1 98.88 220 VAL B CA 1
ATOM 4101 C C . VAL B 1 220 ? 8.844 -26.656 -4.613 1 98.88 220 VAL B C 1
ATOM 4103 O O . VAL B 1 220 ? 9.617 -26.969 -3.705 1 98.88 220 VAL B O 1
ATOM 4106 N N . VAL B 1 221 ? 9.211 -26.062 -5.758 1 98.56 221 VAL B N 1
ATOM 4107 C CA . VAL B 1 221 ? 10.641 -26.062 -6.051 1 98.56 221 VAL B CA 1
ATOM 4108 C C . VAL B 1 221 ? 11.102 -24.672 -6.441 1 98.56 221 VAL B C 1
ATOM 4110 O O . VAL B 1 221 ? 10.336 -23.906 -7.035 1 98.56 221 VAL B O 1
ATOM 4113 N N . HIS B 1 222 ? 12.305 -24.344 -6.121 1 98 222 HIS B N 1
ATOM 4114 C CA . HIS B 1 222 ? 13.008 -23.141 -6.543 1 98 222 HIS B CA 1
ATOM 4115 C C . HIS B 1 222 ? 14.484 -23.422 -6.797 1 98 222 HIS B C 1
ATOM 4117 O O . HIS B 1 222 ? 15.234 -23.734 -5.867 1 98 222 HIS B O 1
ATOM 4123 N N . GLY B 1 223 ? 14.828 -23.297 -8.109 1 95.88 223 GLY B N 1
ATOM 4124 C CA . GLY B 1 223 ? 16.25 -23.422 -8.406 1 95.88 223 GLY B CA 1
ATOM 4125 C C . GLY B 1 223 ? 17.078 -22.281 -7.836 1 95.88 223 GLY B C 1
ATOM 4126 O O . GLY B 1 223 ? 16.734 -21.109 -8.023 1 95.88 223 GLY B O 1
ATOM 4127 N N . LEU B 1 224 ? 18.078 -22.562 -7.129 1 83.56 224 LEU B N 1
ATOM 4128 C CA . LEU B 1 224 ? 18.875 -21.547 -6.441 1 83.56 224 LEU B CA 1
ATOM 4129 C C . LEU B 1 224 ? 19.578 -20.641 -7.441 1 83.56 224 LEU B C 1
ATOM 4131 O O . LEU B 1 224 ? 20.062 -19.562 -7.074 1 83.56 224 LEU B O 1
ATOM 4135 N N . ALA B 1 225 ? 19.5 -21.062 -8.641 1 79.62 225 ALA B N 1
ATOM 4136 C CA . ALA B 1 225 ? 20.016 -20.172 -9.68 1 79.62 225 ALA B CA 1
ATOM 4137 C C . ALA B 1 225 ? 18.969 -19.172 -10.117 1 79.62 225 ALA B C 1
ATOM 4139 O O . ALA B 1 225 ? 19.219 -18.328 -10.992 1 79.62 225 ALA B O 1
ATOM 4140 N N . GLY B 1 226 ? 17.781 -19.219 -9.422 1 82.62 226 GLY B N 1
ATOM 4141 C CA . GLY B 1 226 ? 16.797 -18.172 -9.633 1 82.62 226 GLY B CA 1
ATOM 4142 C C . GLY B 1 226 ? 15.688 -18.578 -10.594 1 82.62 226 GLY B C 1
ATOM 4143 O O . GLY B 1 226 ? 15.07 -17.719 -11.227 1 82.62 226 GLY B O 1
ATOM 4144 N N . ILE B 1 227 ? 15.516 -19.906 -10.797 1 91.19 227 ILE B N 1
ATOM 4145 C CA . ILE B 1 227 ? 14.5 -20.312 -11.758 1 91.19 227 ILE B CA 1
ATOM 4146 C C . ILE B 1 227 ? 13.344 -21 -11.016 1 91.19 227 ILE B C 1
ATOM 4148 O O . ILE B 1 227 ? 13.531 -21.547 -9.93 1 91.19 227 ILE B O 1
ATOM 4152 N N . ASP B 1 228 ? 12.172 -20.906 -11.578 1 95.5 228 ASP B N 1
ATOM 4153 C CA . ASP B 1 228 ? 10.977 -21.516 -11.008 1 95.5 228 ASP B CA 1
ATOM 4154 C C . ASP B 1 228 ? 10.797 -22.953 -11.5 1 95.5 228 ASP B C 1
ATOM 4156 O O . ASP B 1 228 ? 9.711 -23.344 -11.938 1 95.5 228 ASP B O 1
ATOM 4160 N N . GLU B 1 229 ? 11.852 -23.781 -11.484 1 95.81 229 GLU B N 1
ATOM 4161 C CA . GLU B 1 229 ? 11.938 -25.188 -11.844 1 95.81 229 GLU B CA 1
ATOM 4162 C C . GLU B 1 229 ? 13.055 -25.891 -11.078 1 95.81 229 GLU B C 1
ATOM 4164 O O . GLU B 1 229 ? 13.836 -25.234 -10.375 1 95.81 229 GLU B O 1
ATOM 4169 N N . ILE B 1 230 ? 13.094 -27.203 -11.156 1 97.81 230 ILE B N 1
ATOM 4170 C CA . ILE B 1 230 ? 14.281 -27.906 -10.703 1 97.81 230 ILE B CA 1
ATOM 4171 C C . ILE B 1 230 ? 15.453 -27.594 -11.633 1 97.81 230 ILE B C 1
ATOM 4173 O O . ILE B 1 230 ? 15.344 -27.734 -12.852 1 97.81 230 ILE B O 1
ATOM 4177 N N . SER B 1 231 ? 16.547 -27.172 -11.086 1 96.62 231 SER B N 1
ATOM 4178 C CA . SER B 1 231 ? 17.656 -26.625 -11.844 1 96.62 231 SER B CA 1
ATOM 4179 C C . SER B 1 231 ? 18.641 -27.719 -12.273 1 96.62 231 SER B C 1
ATOM 4181 O O . SER B 1 231 ? 18.812 -28.703 -11.562 1 96.62 231 SER B O 1
ATOM 4183 N N . ILE B 1 232 ? 19.219 -27.531 -13.414 1 96.12 232 ILE B N 1
ATOM 4184 C CA . ILE B 1 232 ? 20.312 -28.391 -13.836 1 96.12 232 ILE B CA 1
ATOM 4185 C C . ILE B 1 232 ? 21.641 -27.688 -13.633 1 96.12 232 ILE B C 1
ATOM 4187 O O . ILE B 1 232 ? 22.688 -28.156 -14.094 1 96.12 232 ILE B O 1
ATOM 4191 N N . SER B 1 233 ? 21.609 -26.516 -13.039 1 95.5 233 SER B N 1
ATOM 4192 C CA . SER B 1 233 ? 22.812 -25.703 -12.898 1 95.5 233 SER B CA 1
ATOM 4193 C C . SER B 1 233 ? 23.312 -25.703 -11.461 1 95.5 233 SER B C 1
ATOM 4195 O O . SER B 1 233 ? 24.422 -25.25 -11.18 1 95.5 233 SER B O 1
ATOM 4197 N N . GLY B 1 234 ? 22.562 -26.141 -10.586 1 94.44 234 GLY B N 1
ATOM 4198 C CA . GLY B 1 234 ? 22.922 -26.141 -9.172 1 94.44 234 GLY B CA 1
ATOM 4199 C C . GLY B 1 234 ? 21.812 -26.688 -8.289 1 94.44 234 GLY B C 1
ATOM 4200 O O . GLY B 1 234 ? 20.922 -27.406 -8.766 1 94.44 234 GLY B O 1
ATOM 4201 N N . PRO B 1 235 ? 21.891 -26.406 -7.027 1 97.56 235 PRO B N 1
ATOM 4202 C CA . PRO B 1 235 ? 20.906 -26.938 -6.082 1 97.56 235 PRO B CA 1
ATOM 4203 C C . PRO B 1 235 ? 19.516 -26.344 -6.281 1 97.56 235 PRO B C 1
ATOM 4205 O O . PRO B 1 235 ? 19.391 -25.203 -6.742 1 97.56 235 PRO B O 1
ATOM 4208 N N . THR B 1 236 ? 18.5 -27.141 -5.977 1 98.38 236 THR B N 1
ATOM 4209 C CA . THR B 1 236 ? 17.094 -26.734 -5.945 1 98.38 236 THR B CA 1
ATOM 4210 C C . THR B 1 236 ? 16.5 -26.938 -4.555 1 98.38 236 THR B C 1
ATOM 4212 O O . THR B 1 236 ? 16.641 -28.016 -3.967 1 98.38 236 THR B O 1
ATOM 4215 N N . ASP B 1 237 ? 15.914 -25.859 -4.02 1 98.44 237 ASP B N 1
ATOM 4216 C CA . ASP B 1 237 ? 15.125 -26 -2.803 1 98.44 237 ASP B CA 1
ATOM 4217 C C . ASP B 1 237 ? 13.797 -26.703 -3.086 1 98.44 237 ASP B C 1
ATOM 4219 O O . ASP B 1 237 ? 13.109 -26.359 -4.051 1 98.44 237 ASP B O 1
ATOM 4223 N N . VAL B 1 238 ? 13.5 -27.719 -2.248 1 98.62 238 VAL B N 1
ATOM 4224 C CA . VAL B 1 238 ? 12.273 -28.484 -2.445 1 98.62 238 VAL B CA 1
ATOM 4225 C C . VAL B 1 238 ? 11.492 -28.547 -1.133 1 98.62 238 VAL B C 1
ATOM 4227 O O . VAL B 1 238 ? 12.078 -28.797 -0.074 1 98.62 238 VAL B O 1
ATOM 4230 N N . CYS B 1 239 ? 10.258 -28.297 -1.206 1 98.62 239 CYS B N 1
ATOM 4231 C CA . CYS B 1 239 ? 9.32 -28.688 -0.16 1 98.62 239 CYS B CA 1
ATOM 4232 C C . CYS B 1 239 ? 8.359 -29.75 -0.664 1 98.62 239 CYS B C 1
ATOM 4234 O O . CYS B 1 239 ? 7.562 -29.5 -1.569 1 98.62 239 CYS B O 1
ATOM 4236 N N . GLU B 1 240 ? 8.484 -30.875 -0.101 1 98.81 240 GLU B N 1
ATOM 4237 C CA . GLU B 1 240 ? 7.527 -31.938 -0.392 1 98.81 240 GLU B CA 1
ATOM 4238 C C . GLU B 1 240 ? 6.285 -31.812 0.488 1 98.81 240 GLU B C 1
ATOM 4240 O O . GLU B 1 240 ? 6.395 -31.703 1.711 1 98.81 240 GLU B O 1
ATOM 4245 N N . VAL B 1 241 ? 5.199 -31.828 -0.142 1 98.81 241 VAL B N 1
ATOM 4246 C CA . VAL B 1 241 ? 3.932 -31.641 0.56 1 98.81 241 VAL B CA 1
ATOM 4247 C C . VAL B 1 241 ? 3.096 -32.906 0.465 1 98.81 241 VAL B C 1
ATOM 4249 O O . VAL B 1 241 ? 2.83 -33.406 -0.632 1 98.81 241 VAL B O 1
ATOM 4252 N N . THR B 1 242 ? 2.695 -33.469 1.525 1 98.44 242 THR B N 1
ATOM 4253 C CA . THR B 1 242 ? 1.695 -34.5 1.666 1 98.44 242 THR B CA 1
ATOM 4254 C C . THR B 1 242 ? 0.628 -34.094 2.68 1 98.44 242 THR B C 1
ATOM 4256 O O . THR B 1 242 ? 0.776 -33.094 3.381 1 98.44 242 THR B O 1
ATOM 4259 N N . PRO B 1 243 ? -0.534 -34.844 2.633 1 97.62 243 PRO B N 1
ATOM 4260 C CA . PRO B 1 243 ? -1.536 -34.5 3.646 1 97.62 243 PRO B CA 1
ATOM 4261 C C . PRO B 1 243 ? -0.975 -34.531 5.066 1 97.62 243 PRO B C 1
ATOM 4263 O O . PRO B 1 243 ? -1.438 -33.812 5.938 1 97.62 243 PRO B O 1
ATOM 4266 N N . ALA B 1 244 ? 0.085 -35.219 5.293 1 97.25 244 ALA B N 1
ATOM 4267 C CA . ALA B 1 244 ? 0.596 -35.469 6.637 1 97.25 244 ALA B CA 1
ATOM 4268 C C . ALA B 1 244 ? 1.747 -34.531 6.969 1 97.25 244 ALA B C 1
ATOM 4270 O O . ALA B 1 244 ? 1.988 -34.219 8.141 1 97.25 244 ALA B O 1
ATOM 4271 N N . SER B 1 245 ? 2.436 -34.125 5.922 1 97.5 245 SER B N 1
ATOM 4272 C CA . SER B 1 245 ? 3.668 -33.438 6.297 1 97.5 245 SER B CA 1
ATOM 4273 C C . SER B 1 245 ? 4.145 -32.5 5.188 1 97.5 245 SER B C 1
ATOM 4275 O O . SER B 1 245 ? 3.717 -32.625 4.039 1 97.5 245 SER B O 1
ATOM 4277 N N . ILE B 1 246 ? 4.953 -31.547 5.57 1 98.5 246 ILE B N 1
ATOM 4278 C CA . ILE B 1 246 ? 5.781 -30.719 4.703 1 98.5 246 ILE B CA 1
ATOM 4279 C C . ILE B 1 246 ? 7.254 -30.953 5.023 1 98.5 246 ILE B C 1
ATOM 4281 O O . ILE B 1 246 ? 7.691 -30.719 6.156 1 98.5 246 ILE B O 1
ATOM 4285 N N . ARG B 1 247 ? 7.98 -31.406 4.051 1 98.5 247 ARG B N 1
ATOM 4286 C CA . ARG B 1 247 ? 9.391 -31.734 4.258 1 98.5 247 ARG B CA 1
ATOM 4287 C C . ARG B 1 247 ? 10.281 -30.906 3.33 1 98.5 247 ARG B C 1
ATOM 4289 O O . ARG B 1 247 ? 10.078 -30.906 2.113 1 98.5 247 ARG B O 1
ATOM 4296 N N . HIS B 1 248 ? 11.25 -30.234 4.004 1 98.38 248 HIS B N 1
ATOM 4297 C CA . HIS B 1 248 ? 12.188 -29.406 3.244 1 98.38 248 HIS B CA 1
ATOM 4298 C C . HIS B 1 248 ? 13.492 -30.156 2.979 1 98.38 248 HIS B C 1
ATOM 4300 O O . HIS B 1 248 ? 14.031 -30.812 3.873 1 98.38 248 HIS B O 1
ATOM 4306 N N . PHE B 1 249 ? 13.961 -30.125 1.741 1 98.25 249 PHE B N 1
ATOM 4307 C CA . PHE B 1 249 ? 15.266 -30.672 1.385 1 98.25 249 PHE B CA 1
ATOM 4308 C C . PHE B 1 249 ? 15.805 -30.016 0.118 1 98.25 249 PHE B C 1
ATOM 4310 O O . PHE B 1 249 ? 15.148 -29.141 -0.455 1 98.25 249 PHE B O 1
ATOM 4317 N N . GLN B 1 250 ? 17 -30.344 -0.227 1 98.25 250 GLN B N 1
ATOM 4318 C CA . GLN B 1 250 ? 17.625 -29.859 -1.451 1 98.25 250 GLN B CA 1
ATOM 4319 C C . GLN B 1 250 ? 18.031 -31.016 -2.361 1 98.25 250 GLN B C 1
ATOM 4321 O O . GLN B 1 250 ? 18.375 -32.094 -1.882 1 98.25 250 GLN B O 1
ATOM 4326 N N . ILE B 1 251 ? 17.969 -30.75 -3.645 1 98.25 251 ILE B N 1
ATOM 4327 C CA . ILE B 1 251 ? 18.453 -31.734 -4.605 1 98.25 251 ILE B CA 1
ATOM 4328 C C . ILE B 1 251 ? 19.391 -31.047 -5.605 1 98.25 251 ILE B C 1
ATOM 4330 O O . ILE B 1 251 ? 19.328 -29.828 -5.785 1 98.25 251 ILE B O 1
ATOM 4334 N N . THR B 1 252 ? 20.234 -31.812 -6.184 1 97.88 252 THR B N 1
ATOM 4335 C CA . THR B 1 252 ? 21.125 -31.391 -7.27 1 97.88 252 THR B CA 1
ATOM 4336 C C . THR B 1 252 ? 20.938 -32.281 -8.484 1 97.88 252 THR B C 1
ATOM 4338 O O . THR B 1 252 ? 20.344 -33.375 -8.391 1 97.88 252 THR B O 1
ATOM 4341 N N . PRO B 1 253 ? 21.406 -31.844 -9.633 1 97.94 253 PRO B N 1
ATOM 4342 C CA . PRO B 1 253 ? 21.328 -32.719 -10.805 1 97.94 253 PRO B CA 1
ATOM 4343 C C . PRO B 1 253 ? 21.984 -34.062 -10.57 1 97.94 253 PRO B C 1
ATOM 4345 O O . PRO B 1 253 ? 21.484 -35.094 -11.055 1 97.94 253 PRO B O 1
ATOM 4348 N N . SER B 1 254 ? 23.016 -34.094 -9.789 1 98.31 254 SER B N 1
ATOM 4349 C CA . SER B 1 254 ? 23.734 -35.344 -9.508 1 98.31 254 SER B CA 1
ATOM 4350 C C . SER B 1 254 ? 22.844 -36.312 -8.758 1 98.31 254 SER B C 1
ATOM 4352 O O . SER B 1 254 ? 22.984 -37.531 -8.93 1 98.31 254 SER B O 1
ATOM 4354 N N . ASP B 1 255 ? 21.938 -35.844 -7.965 1 98.38 255 ASP B N 1
ATOM 4355 C CA . ASP B 1 255 ? 21.016 -36.688 -7.238 1 98.38 255 ASP B CA 1
ATOM 4356 C C . ASP B 1 255 ? 20.125 -37.469 -8.195 1 98.38 255 ASP B C 1
ATOM 4358 O O . ASP B 1 255 ? 19.547 -38.5 -7.824 1 98.38 255 ASP B O 1
ATOM 4362 N N . ALA B 1 256 ? 20 -37.062 -9.43 1 98.5 256 ALA B N 1
ATOM 4363 C CA . ALA B 1 256 ? 19.188 -37.688 -10.453 1 98.5 256 ALA B CA 1
ATOM 4364 C C . ALA B 1 256 ? 20.062 -38.406 -11.492 1 98.5 256 ALA B C 1
ATOM 4366 O O . ALA B 1 256 ? 19.562 -38.875 -12.516 1 98.5 256 ALA B O 1
ATOM 4367 N N . GLY B 1 257 ? 21.359 -38.312 -11.258 1 98.25 257 GLY B N 1
ATOM 4368 C CA . GLY B 1 257 ? 22.297 -38.938 -12.188 1 98.25 257 GLY B CA 1
ATOM 4369 C C . GLY B 1 257 ? 22.547 -38.125 -13.438 1 98.25 257 GLY B C 1
ATOM 4370 O O . GLY B 1 257 ? 22.844 -38.656 -14.5 1 98.25 257 GLY B O 1
ATOM 4371 N N . LEU B 1 258 ? 22.359 -36.844 -13.352 1 98.56 258 LEU B N 1
ATOM 4372 C CA . LEU B 1 258 ? 22.516 -35.969 -14.508 1 98.56 258 LEU B CA 1
ATOM 4373 C C . LEU B 1 258 ? 23.656 -35 -14.305 1 98.56 258 LEU B C 1
ATOM 4375 O O . LEU B 1 258 ? 23.969 -34.625 -13.172 1 98.56 258 LEU B O 1
ATOM 4379 N N . PRO B 1 259 ? 24.312 -34.594 -15.344 1 97.75 259 PRO B N 1
ATOM 4380 C CA . PRO B 1 259 ? 25.344 -33.562 -15.219 1 97.75 259 PRO B CA 1
ATOM 4381 C C . PRO B 1 259 ? 24.75 -32.188 -15 1 97.75 259 PRO B C 1
ATOM 4383 O O . PRO B 1 259 ? 23.547 -31.969 -15.18 1 97.75 259 PRO B O 1
ATOM 4386 N N . SER B 1 260 ? 25.625 -31.266 -14.547 1 97.12 260 SER B N 1
ATOM 4387 C CA . SER B 1 260 ? 25.25 -29.859 -14.414 1 97.12 260 SER B CA 1
ATOM 4388 C C . SER B 1 260 ? 25.578 -29.078 -15.688 1 97.12 260 SER B C 1
ATOM 4390 O O . SER B 1 260 ? 26.516 -29.422 -16.406 1 97.12 260 SER B O 1
ATOM 4392 N N . HIS B 1 261 ? 24.766 -28.125 -15.961 1 96.69 261 HIS B N 1
ATOM 4393 C CA . HIS B 1 261 ? 24.953 -27.234 -17.094 1 96.69 261 HIS B CA 1
ATOM 4394 C C . HIS B 1 261 ? 24.734 -25.781 -16.703 1 96.69 261 HIS B C 1
ATOM 4396 O O . HIS B 1 261 ? 23.984 -25.5 -15.766 1 96.69 261 HIS B O 1
ATOM 4402 N N . PRO B 1 262 ? 25.406 -24.859 -17.453 1 95.31 262 PRO B N 1
ATOM 4403 C CA . PRO B 1 262 ? 25.094 -23.453 -17.203 1 95.31 262 PRO B CA 1
ATOM 4404 C C . PRO B 1 262 ? 23.656 -23.094 -17.562 1 95.31 262 PRO B C 1
ATOM 4406 O O . PRO B 1 262 ? 23.125 -23.594 -18.562 1 95.31 262 PRO B O 1
ATOM 4409 N N . LEU B 1 263 ? 23.078 -22.172 -16.828 1 93.69 263 LEU B N 1
ATOM 4410 C CA . LEU B 1 263 ? 21.703 -21.734 -17.062 1 93.69 263 LEU B CA 1
ATOM 4411 C C . LEU B 1 263 ? 21.547 -21.141 -18.453 1 93.69 263 LEU B C 1
ATOM 4413 O O . LEU B 1 263 ? 20.469 -21.203 -19.047 1 93.69 263 LEU B O 1
ATOM 4417 N N . SER B 1 264 ? 22.609 -20.578 -18.938 1 94.12 264 SER B N 1
ATOM 4418 C CA . SER B 1 264 ? 22.562 -19.906 -20.234 1 94.12 264 SER B CA 1
ATOM 4419 C C . SER B 1 264 ? 22.234 -20.875 -21.359 1 94.12 264 SER B C 1
ATOM 4421 O O . SER B 1 264 ? 21.812 -20.469 -22.453 1 94.12 264 SER B O 1
ATOM 4423 N N . THR B 1 265 ? 22.422 -22.172 -21.125 1 95.06 265 THR B N 1
ATOM 4424 C CA . THR B 1 265 ? 22.156 -23.172 -22.141 1 95.06 265 THR B CA 1
ATOM 4425 C C . THR B 1 265 ? 20.656 -23.391 -22.297 1 95.06 265 THR B C 1
ATOM 4427 O O . THR B 1 265 ? 20.219 -24.078 -23.234 1 95.06 265 THR B O 1
ATOM 4430 N N . LEU B 1 266 ? 19.859 -22.766 -21.438 1 95.06 266 LEU B N 1
ATOM 4431 C CA . LEU B 1 266 ? 18.422 -22.969 -21.438 1 95.06 266 LEU B CA 1
ATOM 4432 C C . LEU B 1 266 ? 17.703 -21.766 -22.062 1 95.06 266 LEU B C 1
ATOM 4434 O O . LEU B 1 266 ? 16.484 -21.656 -21.984 1 95.06 266 LEU B O 1
ATOM 4438 N N . GLU B 1 267 ? 18.5 -20.859 -22.594 1 95.25 267 GLU B N 1
ATOM 4439 C CA . GLU B 1 267 ? 17.922 -19.672 -23.219 1 95.25 267 GLU B CA 1
ATOM 4440 C C . GLU B 1 267 ? 17.062 -20.062 -24.422 1 95.25 267 GLU B C 1
ATOM 4442 O O . GLU B 1 267 ? 17.453 -20.891 -25.234 1 95.25 267 GLU B O 1
ATOM 4447 N N . GLY B 1 268 ? 15.898 -19.531 -24.422 1 95.62 268 GLY B N 1
ATOM 4448 C CA . GLY B 1 268 ? 14.984 -19.688 -25.531 1 95.62 268 GLY B CA 1
ATOM 4449 C C . GLY B 1 268 ? 14.688 -18.391 -26.25 1 95.62 268 GLY B C 1
ATOM 4450 O O . GLY B 1 268 ? 15.555 -17.516 -26.359 1 95.62 268 GLY B O 1
ATOM 4451 N N . GLY B 1 269 ? 13.547 -18.344 -26.891 1 94.31 269 GLY B N 1
ATOM 4452 C CA . GLY B 1 269 ? 13.18 -17.156 -27.656 1 94.31 269 GLY B CA 1
ATOM 4453 C C . GLY B 1 269 ? 11.727 -17.156 -28.094 1 94.31 269 GLY B C 1
ATOM 4454 O O . GLY B 1 269 ? 10.828 -17.391 -27.281 1 94.31 269 GLY B O 1
ATOM 4455 N N . ALA B 1 270 ? 11.539 -16.797 -29.328 1 95.62 270 ALA B N 1
ATOM 4456 C CA . ALA B 1 270 ? 10.203 -16.781 -29.906 1 95.62 270 ALA B CA 1
ATOM 4457 C C . ALA B 1 270 ? 9.586 -18.172 -29.922 1 95.62 270 ALA B C 1
ATOM 4459 O O . ALA B 1 270 ? 10.297 -19.172 -29.812 1 95.62 270 ALA B O 1
ATOM 4460 N N . PRO B 1 271 ? 8.266 -18.188 -30.016 1 97.25 271 PRO B N 1
ATOM 4461 C CA . PRO B 1 271 ? 7.578 -19.484 -29.984 1 97.25 271 PRO B CA 1
ATOM 4462 C C . PRO B 1 271 ? 8.172 -20.484 -30.969 1 97.25 271 PRO B C 1
ATOM 4464 O O . PRO B 1 271 ? 8.32 -21.656 -30.641 1 97.25 271 PRO B O 1
ATOM 4467 N N . GLU B 1 272 ? 8.57 -20.078 -32.094 1 96.94 272 GLU B N 1
ATOM 4468 C CA . GLU B 1 272 ? 9.109 -20.984 -33.125 1 96.94 272 GLU B CA 1
ATOM 4469 C C . GLU B 1 272 ? 10.422 -21.609 -32.656 1 96.94 272 GLU B C 1
ATOM 4471 O O . GLU B 1 272 ? 10.664 -22.797 -32.906 1 96.94 272 GLU B O 1
ATOM 4476 N N . GLU B 1 273 ? 11.211 -20.828 -32.062 1 97.44 273 GLU B N 1
ATOM 4477 C CA . GLU B 1 273 ? 12.477 -21.328 -31.547 1 97.44 273 GLU B CA 1
ATOM 4478 C C . GLU B 1 273 ? 12.242 -22.359 -30.438 1 97.44 273 GLU B C 1
ATOM 4480 O O . GLU B 1 273 ? 12.898 -23.406 -30.406 1 97.44 273 GLU B O 1
ATOM 4485 N N . ASN B 1 274 ? 11.383 -22.047 -29.578 1 98.44 274 ASN B N 1
ATOM 4486 C CA . ASN B 1 274 ? 11.078 -22.938 -28.469 1 98.44 274 ASN B CA 1
ATOM 4487 C C . ASN B 1 274 ? 10.422 -24.234 -28.953 1 98.44 274 ASN B C 1
ATOM 4489 O O . ASN B 1 274 ? 10.656 -25.312 -28.406 1 98.44 274 ASN B O 1
ATOM 4493 N N . THR B 1 275 ? 9.586 -24.156 -30.016 1 98.31 275 THR B N 1
ATOM 4494 C CA . THR B 1 275 ? 8.961 -25.3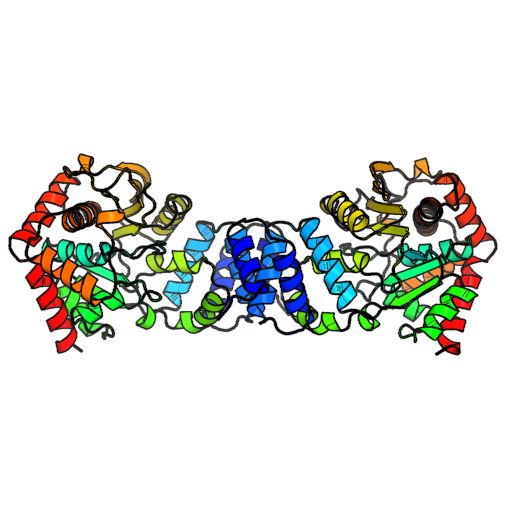28 -30.609 1 98.31 275 THR B CA 1
ATOM 4495 C C . THR B 1 275 ? 10.008 -26.25 -31.219 1 98.31 275 THR B C 1
ATOM 4497 O O . THR B 1 275 ? 9.93 -27.469 -31.094 1 98.31 275 THR B O 1
ATOM 4500 N N . ALA B 1 276 ? 10.922 -25.656 -31.859 1 98.44 276 ALA B N 1
ATOM 4501 C CA . ALA B 1 276 ? 12 -26.438 -32.469 1 98.44 276 ALA B CA 1
ATOM 4502 C C . ALA B 1 276 ? 12.789 -27.203 -31.406 1 98.44 276 ALA B C 1
ATOM 4504 O O . ALA B 1 276 ? 13.148 -28.359 -31.594 1 98.44 276 ALA B O 1
ATOM 4505 N N . ALA B 1 277 ? 13.062 -26.5 -30.328 1 98.56 277 ALA B N 1
ATOM 4506 C CA . ALA B 1 277 ? 13.805 -27.125 -29.25 1 98.56 277 ALA B CA 1
ATOM 4507 C C . ALA B 1 277 ? 13.039 -28.312 -28.672 1 98.56 277 ALA B C 1
ATOM 4509 O O . ALA B 1 277 ? 13.633 -29.359 -28.391 1 98.56 277 ALA B O 1
ATOM 4510 N N . ILE B 1 278 ? 11.75 -28.172 -28.516 1 98.81 278 ILE B N 1
ATOM 4511 C CA . ILE B 1 278 ? 10.93 -29.25 -27.969 1 98.81 278 ILE B CA 1
ATOM 4512 C C . ILE B 1 278 ? 10.891 -30.422 -28.969 1 98.81 278 ILE B C 1
ATOM 4514 O O . ILE B 1 278 ? 11.039 -31.578 -28.562 1 98.81 278 ILE B O 1
ATOM 4518 N N . ARG B 1 279 ? 10.727 -30.141 -30.234 1 98.62 279 ARG B N 1
ATOM 4519 C CA . ARG B 1 279 ? 10.711 -31.188 -31.234 1 98.62 279 ARG B CA 1
ATOM 4520 C C . ARG B 1 279 ? 12.031 -31.953 -31.266 1 98.62 279 ARG B C 1
ATOM 4522 O O . ARG B 1 279 ? 12.055 -33.188 -31.312 1 98.62 279 ARG B O 1
ATOM 4529 N N . ASP B 1 280 ? 13.117 -31.188 -31.219 1 98.56 280 ASP B N 1
ATOM 4530 C CA . ASP B 1 280 ? 14.438 -31.812 -31.188 1 98.56 280 ASP B CA 1
ATOM 4531 C C . ASP B 1 280 ? 14.586 -32.75 -29.984 1 98.56 280 ASP B C 1
ATOM 4533 O O . ASP B 1 280 ? 15.109 -33.844 -30.109 1 98.56 280 ASP B O 1
ATOM 4537 N N . LEU B 1 281 ? 14.148 -32.281 -28.891 1 98.56 281 LEU B N 1
ATOM 4538 C CA . LEU B 1 281 ? 14.188 -33.031 -27.656 1 98.56 281 LEU B CA 1
ATOM 4539 C C . LEU B 1 281 ? 13.398 -34.344 -27.812 1 98.56 281 LEU B C 1
ATOM 4541 O O . LEU B 1 281 ? 13.883 -35.406 -27.453 1 98.56 281 LEU B O 1
ATOM 4545 N N . LEU B 1 282 ? 12.18 -34.25 -28.312 1 98.56 282 LEU B N 1
ATOM 4546 C CA . LEU B 1 282 ? 11.289 -35.406 -28.438 1 98.56 282 LEU B CA 1
ATOM 4547 C C . LEU B 1 282 ? 11.812 -36.375 -29.484 1 98.56 282 LEU B C 1
ATOM 4549 O O . LEU B 1 282 ? 11.438 -37.562 -29.484 1 98.56 282 LEU B O 1
ATOM 4553 N N . ASP B 1 283 ? 12.68 -35.875 -30.328 1 97.81 283 ASP B N 1
ATOM 4554 C CA . ASP B 1 283 ? 13.32 -36.719 -31.344 1 97.81 283 ASP B CA 1
ATOM 4555 C C . ASP B 1 283 ? 14.594 -37.344 -30.797 1 97.81 283 ASP B C 1
ATOM 4557 O O . ASP B 1 283 ? 15.289 -38.062 -31.516 1 97.81 283 ASP B O 1
ATOM 4561 N N . GLY B 1 284 ? 14.922 -37.031 -29.594 1 98 284 GLY B N 1
ATOM 4562 C CA . GLY B 1 284 ? 15.992 -37.75 -28.922 1 98 284 GLY B CA 1
ATOM 4563 C C . GLY B 1 284 ? 17.266 -36.938 -28.797 1 98 284 GLY B C 1
ATOM 4564 O O . GLY B 1 284 ? 18.281 -37.438 -28.312 1 98 284 GLY B O 1
ATOM 4565 N N . ARG B 1 285 ? 17.234 -35.656 -29.203 1 98 285 ARG B N 1
ATOM 4566 C CA . ARG B 1 285 ? 18.438 -34.844 -29.109 1 98 285 ARG B CA 1
ATOM 4567 C C . ARG B 1 285 ? 18.922 -34.75 -27.656 1 98 285 ARG B C 1
ATOM 4569 O O . ARG B 1 285 ? 18.141 -34.469 -26.75 1 98 285 ARG B O 1
ATOM 4576 N N . GLU B 1 286 ? 20.188 -35.094 -27.391 1 97.81 286 GLU B N 1
ATOM 4577 C CA . GLU B 1 286 ? 20.797 -34.969 -26.078 1 97.81 286 GLU B CA 1
ATOM 4578 C C . GLU B 1 286 ? 21.25 -33.562 -25.797 1 97.81 286 GLU B C 1
ATOM 4580 O O . GLU B 1 286 ? 21.375 -32.75 -26.719 1 97.81 286 GLU B O 1
ATOM 4585 N N . GLY B 1 287 ? 21.469 -33.25 -24.484 1 97.88 287 GLY B N 1
ATOM 4586 C CA . GLY B 1 287 ? 21.953 -31.922 -24.109 1 97.88 287 GLY B CA 1
ATOM 4587 C C . GLY B 1 287 ? 21.25 -31.359 -22.875 1 97.88 287 GLY B C 1
ATOM 4588 O O . GLY B 1 287 ? 20.484 -32.062 -22.234 1 97.88 287 GLY B O 1
ATOM 4589 N N . PRO B 1 288 ? 21.594 -30.078 -22.609 1 98.12 288 PRO B N 1
ATOM 4590 C CA . PRO B 1 288 ? 21.094 -29.453 -21.375 1 98.12 288 PRO B CA 1
ATOM 4591 C C . PRO B 1 288 ? 19.578 -29.391 -21.312 1 98.12 288 PRO B C 1
ATOM 4593 O O . PRO B 1 288 ? 18.984 -29.609 -20.25 1 98.12 288 PRO B O 1
ATOM 4596 N N . PHE B 1 289 ? 18.938 -29.062 -22.438 1 98.5 289 PHE B N 1
ATOM 4597 C CA . PHE B 1 289 ? 17.484 -28.953 -22.438 1 98.5 289 PHE B CA 1
ATOM 4598 C C . PHE B 1 289 ? 16.844 -30.312 -22.125 1 98.5 289 PHE B C 1
ATOM 4600 O O . PHE B 1 289 ? 15.891 -30.391 -21.359 1 98.5 289 PHE B O 1
ATOM 4607 N N . ARG B 1 290 ? 17.359 -31.359 -22.734 1 98.75 290 ARG B N 1
ATOM 4608 C CA . ARG B 1 290 ? 16.875 -32.688 -22.422 1 98.75 290 ARG B CA 1
ATOM 4609 C C . ARG B 1 290 ? 17.062 -33 -20.938 1 98.75 290 ARG B C 1
ATOM 4611 O O . ARG B 1 290 ? 16.156 -33.531 -20.281 1 98.75 290 ARG B O 1
ATOM 4618 N N . ASP B 1 291 ? 18.219 -32.625 -20.406 1 98.69 291 ASP B N 1
ATOM 4619 C CA . ASP B 1 291 ? 18.547 -32.969 -19.031 1 98.69 291 ASP B CA 1
ATOM 4620 C C . ASP B 1 291 ? 17.594 -32.281 -18.047 1 98.69 291 ASP B C 1
ATOM 4622 O O . ASP B 1 291 ? 17.141 -32.906 -17.078 1 98.69 291 ASP B O 1
ATOM 4626 N N . ILE B 1 292 ? 17.312 -31.016 -18.297 1 98.31 292 ILE B N 1
ATOM 4627 C CA . ILE B 1 292 ? 16.422 -30.328 -17.375 1 98.31 292 ILE B CA 1
ATOM 4628 C C . ILE B 1 292 ? 15.008 -30.891 -17.5 1 98.31 292 ILE B C 1
ATOM 4630 O O . ILE B 1 292 ? 14.281 -30.984 -16.5 1 98.31 292 ILE B O 1
ATOM 4634 N N . VAL B 1 293 ? 14.578 -31.203 -18.719 1 98.81 293 VAL B N 1
ATOM 4635 C CA . VAL B 1 293 ? 13.266 -31.812 -18.906 1 98.81 293 VAL B CA 1
ATOM 4636 C C . VAL B 1 293 ? 13.211 -33.156 -18.188 1 98.81 293 VAL B C 1
ATOM 4638 O O . VAL B 1 293 ? 12.219 -33.469 -17.516 1 98.81 293 VAL B O 1
ATOM 4641 N N . LEU B 1 294 ? 14.289 -33.906 -18.266 1 98.88 294 LEU B N 1
ATOM 4642 C CA . LEU B 1 294 ? 14.344 -35.219 -17.625 1 98.88 294 LEU B CA 1
ATOM 4643 C C . LEU B 1 294 ? 14.211 -35.094 -16.109 1 98.88 294 LEU B C 1
ATOM 4645 O O . LEU B 1 294 ? 13.43 -35.844 -15.492 1 98.88 294 LEU B O 1
ATOM 4649 N N . ILE B 1 295 ? 14.93 -34.188 -15.508 1 98.81 295 ILE B N 1
ATOM 4650 C CA . ILE B 1 295 ? 14.914 -34.125 -14.047 1 98.81 295 ILE B CA 1
ATOM 4651 C C . ILE B 1 295 ? 13.555 -33.625 -13.57 1 98.81 295 ILE B C 1
ATOM 4653 O O . ILE B 1 295 ? 13.047 -34.062 -12.539 1 98.81 295 ILE B O 1
ATOM 4657 N N . ASN B 1 296 ? 12.969 -32.656 -14.227 1 98.81 296 ASN B N 1
ATOM 4658 C CA . ASN B 1 296 ? 11.641 -32.188 -13.844 1 98.81 296 ASN B CA 1
ATOM 4659 C C . ASN B 1 296 ? 10.57 -33.219 -14.094 1 98.81 296 ASN B C 1
ATOM 4661 O O . ASN B 1 296 ? 9.648 -33.406 -13.297 1 98.81 296 ASN B O 1
ATOM 4665 N N . ALA B 1 297 ? 10.672 -33.969 -15.242 1 98.94 297 ALA B N 1
ATOM 4666 C CA . ALA B 1 297 ? 9.758 -35.062 -15.5 1 98.94 297 ALA B CA 1
ATOM 4667 C C . ALA B 1 297 ? 9.906 -36.156 -14.438 1 98.94 297 ALA B C 1
ATOM 4669 O O . ALA B 1 297 ? 8.906 -36.719 -13.984 1 98.94 297 ALA B O 1
ATOM 4670 N N . ALA B 1 298 ? 11.188 -36.438 -14.055 1 98.94 298 ALA B N 1
ATOM 4671 C CA . ALA B 1 298 ? 11.453 -37.406 -13.016 1 98.94 298 ALA B CA 1
ATOM 4672 C C . ALA B 1 298 ? 10.75 -37.031 -11.711 1 98.94 298 ALA B C 1
ATOM 4674 O O . ALA B 1 298 ? 10.164 -37.906 -11.047 1 98.94 298 ALA B O 1
ATOM 4675 N N . ALA B 1 299 ? 10.812 -35.812 -11.375 1 98.88 299 ALA B N 1
ATOM 4676 C CA . ALA B 1 299 ? 10.133 -35.312 -10.172 1 98.88 299 ALA B CA 1
ATOM 4677 C C . ALA B 1 299 ? 8.625 -35.531 -10.281 1 98.88 299 ALA B C 1
ATOM 4679 O O . ALA B 1 299 ? 7.98 -35.969 -9.32 1 98.88 299 ALA B O 1
ATOM 4680 N N . GLY B 1 300 ? 8.062 -35.188 -11.438 1 98.88 300 GLY B N 1
ATOM 4681 C CA . GLY B 1 300 ? 6.641 -35.406 -11.648 1 98.88 300 GLY B CA 1
ATOM 4682 C C . GLY B 1 300 ? 6.234 -36.875 -11.5 1 98.88 300 GLY B C 1
ATOM 4683 O O . GLY B 1 300 ? 5.242 -37.188 -10.836 1 98.88 300 GLY B O 1
ATOM 4684 N N . LEU B 1 301 ? 7.004 -37.75 -12.102 1 98.88 301 LEU B N 1
ATOM 4685 C CA . LEU B 1 301 ? 6.742 -39.188 -11.992 1 98.88 301 LEU B CA 1
ATOM 4686 C C . LEU B 1 301 ? 6.867 -39.625 -10.547 1 98.88 301 LEU B C 1
ATOM 4688 O O . LEU B 1 301 ? 6.074 -40.469 -10.086 1 98.88 301 LEU B O 1
ATOM 4692 N N . HIS B 1 302 ? 7.832 -39.094 -9.867 1 98.75 302 HIS B N 1
ATOM 4693 C CA . HIS B 1 302 ? 8.07 -39.469 -8.477 1 98.75 302 HIS B CA 1
ATOM 4694 C C . HIS B 1 302 ? 6.926 -39.031 -7.582 1 98.75 302 HIS B C 1
ATOM 4696 O O . HIS B 1 302 ? 6.395 -39.812 -6.805 1 98.75 302 HIS B O 1
ATOM 4702 N N . VAL B 1 303 ? 6.484 -37.812 -7.664 1 98.44 303 VAL B N 1
ATOM 4703 C CA . VAL B 1 303 ? 5.441 -37.281 -6.801 1 98.44 303 VAL B CA 1
ATOM 4704 C C . VAL B 1 303 ? 4.125 -38 -7.066 1 98.44 303 VAL B C 1
ATOM 4706 O O . VAL B 1 303 ? 3.293 -38.156 -6.168 1 98.44 303 VAL B O 1
ATOM 4709 N N . SER B 1 304 ? 3.967 -38.531 -8.297 1 98 304 SER B N 1
ATOM 4710 C CA . SER B 1 304 ? 2.752 -39.25 -8.664 1 98 304 SER B CA 1
ATOM 4711 C C . SER B 1 304 ? 2.834 -40.719 -8.273 1 98 304 SER B C 1
ATOM 4713 O O . SER B 1 304 ? 1.932 -41.5 -8.578 1 98 304 SER B O 1
ATOM 4715 N N . GLY B 1 305 ? 3.967 -41.094 -7.711 1 97.94 305 GLY B N 1
ATOM 4716 C CA . GLY B 1 305 ? 4.117 -42.438 -7.191 1 97.94 305 GLY B CA 1
ATOM 4717 C C . GLY B 1 305 ? 4.48 -43.469 -8.266 1 97.94 305 GLY B C 1
ATOM 4718 O O . GLY B 1 305 ? 4.352 -44.688 -8.047 1 97.94 305 GLY B O 1
ATOM 4719 N N . MET B 1 306 ? 4.938 -43.062 -9.359 1 98.25 306 MET B N 1
ATOM 4720 C CA . MET B 1 306 ? 5.18 -43.938 -10.492 1 98.25 306 MET B CA 1
ATOM 4721 C C . MET B 1 306 ? 6.602 -44.5 -10.453 1 98.25 306 MET B C 1
ATOM 4723 O O . MET B 1 306 ? 6.898 -45.5 -11.102 1 98.25 306 MET B O 1
ATOM 4727 N N . VAL B 1 307 ? 7.477 -43.781 -9.742 1 98.62 307 VAL B N 1
ATOM 4728 C CA . VAL B 1 307 ? 8.859 -44.219 -9.586 1 98.62 307 VAL B CA 1
ATOM 4729 C C . VAL B 1 307 ? 9.305 -44 -8.141 1 98.62 307 VAL B C 1
ATOM 4731 O O . VAL B 1 307 ? 8.742 -43.188 -7.43 1 98.62 307 VAL B O 1
ATOM 4734 N N . ALA B 1 308 ? 10.375 -44.625 -7.77 1 98.06 308 ALA B N 1
ATOM 4735 C CA . ALA B 1 308 ? 10.805 -44.594 -6.375 1 98.06 308 ALA B CA 1
ATOM 4736 C C . ALA B 1 308 ? 11.695 -43.406 -6.082 1 98.06 308 ALA B C 1
ATOM 4738 O O . ALA B 1 308 ? 11.719 -42.906 -4.957 1 98.06 308 ALA B O 1
ATOM 4739 N N . ASP B 1 309 ? 12.422 -43.031 -7.082 1 98.25 309 ASP B N 1
ATOM 4740 C CA . ASP B 1 309 ? 13.375 -41.969 -6.875 1 98.25 309 ASP B CA 1
ATOM 4741 C C . ASP B 1 309 ? 13.695 -41.25 -8.195 1 98.25 309 ASP B C 1
ATOM 4743 O O . ASP B 1 309 ? 13.172 -41.625 -9.242 1 98.25 309 ASP B O 1
ATOM 4747 N N . LEU B 1 310 ? 14.492 -40.219 -8.086 1 98.75 310 LEU B N 1
ATOM 4748 C CA . LEU B 1 310 ? 14.766 -39.375 -9.234 1 98.75 310 LEU B CA 1
ATOM 4749 C C . LEU B 1 310 ? 15.523 -40.125 -10.312 1 98.75 310 LEU B C 1
ATOM 4751 O O . LEU B 1 310 ? 15.188 -40.031 -11.5 1 98.75 310 LEU B O 1
ATOM 4755 N N . PRO B 1 311 ? 16.5 -40.969 -9.977 1 98.81 311 PRO B N 1
ATOM 4756 C CA . PRO B 1 311 ? 17.203 -41.688 -11.023 1 98.81 311 PRO B CA 1
ATOM 4757 C C . PRO B 1 311 ? 16.266 -42.625 -11.805 1 98.81 311 PRO B C 1
ATOM 4759 O O . PRO B 1 311 ? 16.344 -42.688 -13.039 1 98.81 311 PRO B O 1
ATOM 4762 N N . ALA B 1 312 ? 15.406 -43.312 -11.117 1 98.88 312 ALA B N 1
ATOM 4763 C CA . ALA B 1 312 ? 14.43 -44.156 -11.789 1 98.88 312 ALA B CA 1
ATOM 4764 C C . ALA B 1 312 ? 13.508 -43.344 -12.68 1 98.88 312 ALA B C 1
ATOM 4766 O O . ALA B 1 312 ? 13.117 -43.781 -13.766 1 98.88 312 ALA B O 1
ATOM 4767 N N . GLY B 1 313 ? 13.141 -42.188 -12.211 1 98.88 313 GLY B N 1
ATOM 4768 C CA . GLY B 1 313 ? 12.32 -41.312 -13.008 1 98.88 313 GLY B CA 1
ATOM 4769 C C . GLY B 1 313 ? 13.016 -40.812 -14.266 1 98.88 313 GLY B C 1
ATOM 4770 O O . GLY B 1 313 ? 12.398 -40.75 -15.328 1 98.88 313 GLY B O 1
ATOM 4771 N N . VAL B 1 314 ? 14.305 -40.469 -14.078 1 98.88 314 VAL B N 1
ATOM 4772 C CA . VAL B 1 314 ? 15.086 -40.031 -15.227 1 98.88 314 VAL B CA 1
ATOM 4773 C C . VAL B 1 314 ? 15.148 -41.156 -16.266 1 98.88 314 VAL B C 1
ATOM 4775 O O . VAL B 1 314 ? 14.992 -40.906 -17.469 1 98.88 314 VAL B O 1
ATOM 4778 N N . GLN B 1 315 ? 15.344 -42.312 -15.844 1 98.81 315 GLN B N 1
ATOM 4779 C CA . GLN B 1 315 ? 15.414 -43.469 -16.75 1 98.81 315 GLN B CA 1
ATOM 4780 C C . GLN B 1 315 ? 14.094 -43.656 -17.5 1 98.81 315 GLN B C 1
ATOM 4782 O O . GLN B 1 315 ? 14.086 -43.844 -18.719 1 98.81 315 GLN B O 1
ATOM 4787 N N . ARG B 1 316 ? 13.016 -43.625 -16.812 1 98.88 316 ARG B N 1
ATOM 4788 C CA . ARG B 1 316 ? 11.703 -43.812 -17.406 1 98.88 316 ARG B CA 1
ATOM 4789 C C . ARG B 1 316 ? 11.391 -42.688 -18.391 1 98.88 316 ARG B C 1
ATOM 4791 O O . ARG B 1 316 ? 10.844 -42.938 -19.469 1 98.88 316 ARG B O 1
ATOM 4798 N N . ALA B 1 317 ? 11.703 -41.469 -18.031 1 98.94 317 ALA B N 1
ATOM 4799 C CA . ALA B 1 317 ? 11.5 -40.312 -18.906 1 98.94 317 ALA B CA 1
ATOM 4800 C C . ALA B 1 317 ? 12.359 -40.438 -20.156 1 98.94 317 ALA B C 1
ATOM 4802 O O . ALA B 1 317 ? 11.891 -40.156 -21.266 1 98.94 317 ALA B O 1
ATOM 4803 N N . ALA B 1 318 ? 13.586 -40.844 -19.938 1 98.88 318 ALA B N 1
ATOM 4804 C CA . ALA B 1 318 ? 14.5 -41 -21.078 1 98.88 318 ALA B CA 1
ATOM 4805 C C . ALA B 1 318 ? 13.984 -42.062 -22.031 1 98.88 318 ALA B C 1
ATOM 4807 O O . ALA B 1 318 ? 14.062 -41.906 -23.25 1 98.88 318 ALA B O 1
ATOM 4808 N N . GLN B 1 319 ? 13.492 -43.094 -21.516 1 98.88 319 GLN B N 1
ATOM 4809 C CA . GLN B 1 319 ? 12.922 -44.156 -22.344 1 98.88 319 GLN B CA 1
ATOM 4810 C C . GLN B 1 319 ? 11.734 -43.656 -23.156 1 98.88 319 GLN B C 1
ATOM 4812 O O . GLN B 1 319 ? 11.578 -44 -24.328 1 98.88 319 GLN B O 1
ATOM 4817 N N . ALA B 1 320 ? 10.891 -42.844 -22.562 1 98.88 320 ALA B N 1
ATOM 4818 C CA . ALA B 1 320 ? 9.742 -42.281 -23.25 1 98.88 320 ALA B CA 1
ATOM 4819 C C . ALA B 1 320 ? 10.18 -41.438 -24.438 1 98.88 320 ALA B C 1
ATOM 4821 O O . ALA B 1 320 ? 9.531 -41.438 -25.484 1 98.88 320 ALA B O 1
ATOM 4822 N N . ILE B 1 321 ? 11.281 -40.688 -24.219 1 98.81 321 ILE B N 1
ATOM 4823 C CA . ILE B 1 321 ? 11.812 -39.875 -25.297 1 98.81 321 ILE B CA 1
ATOM 4824 C C . ILE B 1 321 ? 12.438 -40.75 -26.375 1 98.81 321 ILE B C 1
ATOM 4826 O O . ILE B 1 321 ? 12.086 -40.656 -27.562 1 98.81 321 ILE B O 1
ATOM 4830 N N . ASP B 1 322 ? 13.227 -41.688 -25.984 1 98.69 322 ASP B N 1
ATOM 4831 C CA . ASP B 1 322 ? 14.062 -42.438 -26.906 1 98.69 322 ASP B CA 1
ATOM 4832 C C . ASP B 1 322 ? 13.227 -43.469 -27.688 1 98.69 322 ASP B C 1
ATOM 4834 O O . ASP B 1 322 ? 13.578 -43.812 -28.812 1 98.69 322 ASP B O 1
ATOM 4838 N N . SER B 1 323 ? 12.125 -43.906 -27.172 1 98.56 323 SER B N 1
ATOM 4839 C CA . SER B 1 323 ? 11.258 -44.875 -27.844 1 98.56 323 SER B CA 1
ATOM 4840 C C . SER B 1 323 ? 10.352 -44.188 -28.859 1 98.56 323 SER B C 1
ATOM 4842 O O . SER B 1 323 ? 9.695 -44.844 -29.656 1 98.56 323 SER B O 1
ATOM 4844 N N . GLY B 1 324 ? 10.312 -42.844 -28.781 1 98.62 324 GLY B N 1
ATOM 4845 C CA . GLY B 1 324 ? 9.414 -42.094 -29.641 1 98.62 324 GLY B CA 1
ATOM 4846 C C . GLY B 1 324 ? 8.039 -41.906 -29.031 1 98.62 324 GLY B C 1
ATOM 4847 O O . GLY B 1 324 ? 7.207 -41.188 -29.594 1 98.62 324 GLY B O 1
ATOM 4848 N N . ALA B 1 325 ? 7.832 -42.469 -27.906 1 98.81 325 ALA B N 1
ATOM 4849 C CA . ALA B 1 325 ? 6.535 -42.344 -27.25 1 98.81 325 ALA B CA 1
ATOM 4850 C C . ALA B 1 325 ? 6.184 -40.906 -26.953 1 98.81 325 ALA B C 1
ATOM 4852 O O . ALA B 1 325 ? 5.023 -40.5 -27.078 1 98.81 325 ALA B O 1
ATOM 4853 N N . ALA B 1 326 ? 7.168 -40.125 -26.594 1 98.88 326 ALA B N 1
ATOM 4854 C CA . ALA B 1 326 ? 6.918 -38.719 -26.266 1 98.88 326 ALA B CA 1
ATOM 4855 C C . ALA B 1 326 ? 6.512 -37.938 -27.516 1 98.88 326 ALA B C 1
ATOM 4857 O O . ALA B 1 326 ? 5.594 -37.125 -27.453 1 98.88 326 ALA B O 1
ATOM 4858 N N . ARG B 1 327 ? 7.23 -38.156 -28.562 1 98.75 327 ARG B N 1
ATOM 4859 C CA . ARG B 1 327 ? 6.855 -37.531 -29.828 1 98.75 327 ARG B CA 1
ATOM 4860 C C . ARG B 1 327 ? 5.434 -37.906 -30.234 1 98.75 327 ARG B C 1
ATOM 4862 O O . ARG B 1 327 ? 4.652 -37.062 -30.656 1 98.75 327 ARG B O 1
ATOM 4869 N N . GLU B 1 328 ? 5.129 -39.156 -30.094 1 98.75 328 GLU B N 1
ATOM 4870 C CA . GLU B 1 328 ? 3.789 -39.625 -30.438 1 98.75 328 GLU B CA 1
ATOM 4871 C C . GLU B 1 328 ? 2.736 -39 -29.516 1 98.75 328 GLU B C 1
ATOM 4873 O O . GLU B 1 328 ? 1.621 -38.719 -29.953 1 98.75 328 GLU B O 1
ATOM 4878 N N . THR B 1 329 ? 3.057 -38.875 -28.312 1 98.88 329 THR B N 1
ATOM 4879 C CA . THR B 1 329 ? 2.154 -38.25 -27.359 1 98.88 329 THR B CA 1
ATOM 4880 C C . THR B 1 329 ? 1.818 -36.844 -27.797 1 98.88 329 THR B C 1
ATOM 4882 O O . THR B 1 329 ? 0.651 -36.438 -27.797 1 98.88 329 THR B O 1
ATOM 4885 N N . LEU B 1 330 ? 2.828 -36 -28.156 1 98.81 330 LEU B N 1
ATOM 4886 C CA . LEU B 1 330 ? 2.586 -34.656 -28.656 1 98.81 330 LEU B CA 1
ATOM 4887 C C . LEU B 1 330 ? 1.688 -34.656 -29.875 1 98.81 330 LEU B C 1
ATOM 4889 O O . LEU B 1 330 ? 0.73 -33.906 -29.969 1 98.81 330 LEU B O 1
ATOM 4893 N N . ASN B 1 331 ? 2.004 -35.562 -30.797 1 98.69 331 ASN B N 1
ATOM 4894 C CA . ASN B 1 331 ? 1.211 -35.656 -32.031 1 98.69 331 ASN B CA 1
ATOM 4895 C C . ASN B 1 331 ? -0.241 -36.031 -31.719 1 98.69 331 ASN B C 1
ATOM 4897 O O . ASN B 1 331 ? -1.162 -35.469 -32.312 1 98.69 331 ASN B O 1
ATOM 4901 N N . THR B 1 332 ? -0.423 -36.969 -30.859 1 98.75 332 THR B N 1
ATOM 4902 C CA . THR B 1 332 ? -1.76 -37.406 -30.469 1 98.75 332 THR B CA 1
ATOM 4903 C C . THR B 1 332 ? -2.516 -36.25 -29.781 1 98.75 332 THR B C 1
ATOM 4905 O O . THR B 1 332 ? -3.705 -36.062 -30.031 1 98.75 332 THR B O 1
ATOM 4908 N N . LEU B 1 333 ? -1.814 -35.562 -28.875 1 98.69 333 LEU B N 1
ATOM 4909 C CA . LEU B 1 333 ? -2.412 -34.406 -28.188 1 98.69 333 LEU B CA 1
ATOM 4910 C C . LEU B 1 333 ? -2.914 -33.375 -29.203 1 98.69 333 LEU B C 1
ATOM 4912 O O . LEU B 1 333 ? -4.059 -32.938 -29.109 1 98.69 333 LEU B O 1
ATOM 4916 N N . VAL B 1 334 ? -2.033 -33 -30.156 1 98.38 334 VAL B N 1
ATOM 4917 C CA . VAL B 1 334 ? -2.361 -32 -31.156 1 98.38 334 VAL B CA 1
ATOM 4918 C C . VAL B 1 334 ? -3.535 -32.469 -32 1 98.38 334 VAL B C 1
ATOM 4920 O O . VAL B 1 334 ? -4.508 -31.75 -32.188 1 98.38 334 VAL B O 1
ATOM 4923 N N . ARG B 1 335 ? -3.467 -33.719 -32.406 1 98.06 335 ARG B N 1
ATOM 4924 C CA . ARG B 1 335 ? -4.52 -34.281 -33.25 1 98.06 335 ARG B CA 1
ATOM 4925 C C . ARG B 1 335 ? -5.852 -34.312 -32.5 1 98.06 335 ARG B C 1
ATOM 4927 O O . ARG B 1 335 ? -6.879 -33.875 -33.031 1 98.06 335 ARG B O 1
ATOM 4934 N N . THR B 1 336 ? -5.844 -34.812 -31.312 1 98.19 336 THR B N 1
ATOM 4935 C CA . THR B 1 336 ? -7.059 -34.969 -30.516 1 98.19 336 THR B CA 1
ATOM 4936 C C . THR B 1 336 ? -7.668 -33.594 -30.203 1 98.19 336 THR B C 1
ATOM 4938 O O . THR B 1 336 ? -8.891 -33.438 -30.219 1 98.19 336 THR B O 1
ATOM 4941 N N . SER B 1 337 ? -6.793 -32.594 -29.906 1 97.25 337 SER B N 1
ATOM 4942 C CA . SER B 1 337 ? -7.277 -31.266 -29.562 1 97.25 337 SER B CA 1
ATOM 4943 C C . SER B 1 337 ? -8.016 -30.641 -30.75 1 97.25 337 SER B C 1
ATOM 4945 O O . SER B 1 337 ? -8.914 -29.812 -30.547 1 97.25 337 SER B O 1
ATOM 4947 N N . ARG B 1 338 ? -7.695 -31.016 -31.938 1 95.12 338 ARG B N 1
ATOM 4948 C CA . ARG B 1 338 ? -8.281 -30.438 -33.156 1 95.12 338 ARG B CA 1
ATOM 4949 C C . ARG B 1 338 ? -9.508 -31.234 -33.594 1 95.12 338 ARG B C 1
ATOM 4951 O O . ARG B 1 338 ? -10.406 -30.688 -34.25 1 95.12 338 ARG B O 1
ATOM 4958 N N . GLU B 1 339 ? -9.617 -32.469 -33.312 1 90.5 339 GLU B N 1
ATOM 4959 C CA . GLU B 1 339 ? -10.68 -33.344 -33.781 1 90.5 339 GLU B CA 1
ATOM 4960 C C . GLU B 1 339 ? -11.859 -33.344 -32.812 1 90.5 339 GLU B C 1
ATOM 4962 O O . GLU B 1 339 ? -13 -33.594 -33.219 1 90.5 339 GLU B O 1
ATOM 4967 N N . SER B 1 340 ? -11.594 -33.312 -31.625 1 75.44 340 SER B N 1
ATOM 4968 C CA . SER B 1 340 ? -12.641 -33.469 -30.625 1 75.44 340 SER B CA 1
ATOM 4969 C C . SER B 1 340 ? -13.398 -32.188 -30.375 1 75.44 340 SER B C 1
ATOM 4971 O O . SER B 1 340 ? -14.438 -32.188 -29.719 1 75.44 340 SER B O 1
ATOM 4973 N N . ASP B 1 341 ? -12.945 -31 -30.875 1 65.81 341 ASP B N 1
ATOM 4974 C CA . ASP B 1 341 ? -13.703 -29.781 -30.641 1 65.81 341 ASP B CA 1
ATOM 4975 C C . ASP B 1 341 ? -14.695 -29.516 -31.766 1 65.81 341 ASP B C 1
ATOM 4977 O O . ASP B 1 341 ? -14.438 -29.859 -32.938 1 65.81 341 ASP B O 1
#

Radius of gyration: 32.51 Å; Cα contacts (8 Å, |Δi|>4): 1564; chains: 2; bounding box: 48×89×71 Å

pLDDT: mean 96.67, std 5.1, range [42.94, 98.94]

Secondary structure (DSSP, 8-state):
-PPPHHHHHHHHHHTTPPPPHHHHHHHHHHHHHT-S-HHHHHHHHHHHHHH---HHHHHHHHHHHHHHS-----SS--EE-------SS-B--HHHHHHHHHHHTT--EEEEE-PPPTTS--HHHHHHHTT--SS--HHHHHHHHHHHSEEEEEHHHH-GGGGGTHHHHHHHTS--THHHHGGG--TT--SEEEEE-SSGGGHHHHHHHHHHHT-SEEEEEEETTTBSS--SSS-EEEEEE-SS-EEEEEE-GGGGT-----GGGGB--SHHHHHHHHHHHHTT--SHHHHHHHHHHHHHHHHTTSSSSHHHHHHHHHHHHHTSHHHHHHHHHHHHHHH--/-PPPHHHHHHHHHHTTPPPPHHHHHHHHHHHHTT-S-HHHHHHHHHHHHHH---HHHHHHHHHHHHHHS-----SS--EE-------SS-B--HHHHHHHHHHHTT--EEEEE-PPPTTS--HHHHHHHTT--SS--HHHHHHHHHHHSEEEEEHHHH-GGGGGTHHHHHHHTS--THHHHGGG--TT--SEEEEE-SSGGGHHHHHHHHHHHT-SEEEEEEETTTBSS--SSS-EEEEEE-SS-EEEEEE-GGGGT-----GGGGB--SHHHHHHHHHHHHTT--SHHHHHHHHHHHHHHHHTTSSSSHHHHHHHHHHHHHTSHHHHHHHHHHHHHHH--

InterPro domains:
  IPR000312 Glycosyl transferase, family 3 [PF00591] (76-326)
  IPR005940 Anthranilate phosphoribosyl transferase [MF_00211] (8-336)
  IPR005940 Anthranilate phosphoribosyl transferase [PTHR43285] (3-337)
  IPR005940 Anthranilate phosphoribosyl transferase [TIGR01245] (11-335)
  IPR017459 Glycosyl transferase family 3, N-terminal domain [PF02885] (9-69)
  IPR035902 Nucleoside phosphorylase/phosphoribosyltransferase catalytic domain superfamily [G3DSA:3.40.1030.10] (75-340)
  IPR035902 Nucleoside phosphorylase/phosphoribosyltransferase catalytic domain superfamily [SSF52418] (76-338)
  IPR036320 Glycosyl transferase family 3, N-terminal domain superfamily [SSF47648] (8-72)

Sequence (682 aa):
MSESALNTAIQAIARGLPLEESVLEGAFDTLLSGEAAPEEVGAFLAGLTVRGETANELIAGARIMRRHGRSVSVEGPLLDTCGTGGLPWKSLNTSTASAIVIAAAGGRVAKHGNRSVPPKTGSADVLEALGLQLELSDTAFKSCLEIAGVGFLFARSYHSAMRHVAPIRHKLGIRTIFNLLGPLSNPAGAEYSVLGVYDKQWVTPMAEALKALGTRCAWVVHGLAGIDEISISGPTDVCEVTPASIRHFQITPSDAGLPSHPLSTLEGGAPEENTAAIRDLLDGREGPFRDIVLINAAAGLHVSGMVADLPAGVQRAAQAIDSGAARETLNTLVRTSRESDMSESALNTAIQAIARGLPLEESVLEGAFDTLLSGEAAPEEVGAFLAGLTVRGETANELIAGARIMRRHGRSVSVEGPLLDTCGTGGLPWKSLNTSTASAIVIAAAGGRVAKHGNRSVPPKTGSADVLEALGLQLELSDTAFKSCLEIAGVGFLFARSYHSAMRHVAPIRHKLGIRTIFNLLGPLSNPAGAEYSVLGVYDKQWVTPMAEALKALGTRCAWVVHGLAGIDEISISGPTDVCEVTPASIRHFQITPSDAGLPSHPLSTLEGGAPEENTAAIRDLLDGREGPFRDIVLINAAAGLHVSGMVADLPAGVQRAAQAIDSGAARETLNTLVRTSRESD

Foldseek 3Di:
DPDFLLNVQLVCLVVVHDRDLVSLLRNLLCQLVLNDDLVSLLSNFVSCVVSDPFLSNLLSNLVNQLVQWAAAEDPDAEEEAEELDDFPAAFFALSLLLQLLLQLLPAAYAYEWEADDPFHGISLQLLVVLQFDADFDSQLQNQLCVFLSYGYHYCCRTRVSCVSCVVSCVVVVDDGSVSLNRVSRRRHPHQEYEYFYQDPVCQVSSLSSSLVSHHAKYWQKYDPVRDRACALAFKMWIWIHHVVDTDTDIDYLVQQPHHHDDPVQRHAGHSVRSNVVSLCLLQQDDDDSVSRSLQRSLRRCVRVPNDPGNNRSSVSSNCSSPVSSSVVSSVSSSVSSVPRD/DPQFLLRVQLVCLVVVHDRDLVSLLRNLLCQLVLNDDLVSLLSNFVSCVVSDPFLSSLLSNLVNQLVQWAAAEDPDAEEEAEELDDDPAAFFALSLLLQLLLQLLPAAYAYEWEADDPFHGISLQLLVVLQFDADFDSQLQNLLCVFLSYGYHYCCNTRVSCVSCVVSCVVVVDDGSVSLNRVSRRRHPHQEYEYFYQDPVCQVSSLSSSLVSHHAKYWQKYDPVRDRACALAFKMWIWIHHVVDTDTDIDYLVQQPHHHDDPVVRHAGGSVRSNVVSLCLLQQDDDDSVSRSLQRSLRRCVRVPNDPGNNRSSVSSNCSSPVSSSVVSSVSSSVSSVPRD

Nearest PDB structures (foldseek):
  4hkm-assembly2_B  TM=9.624E-01  e=1.273E-33  Xanthomonas campestris pv. campestris str. ATCC 33913
  1zyk-assembly2_C  TM=9.711E-01  e=2.285E-30  Saccharolobus solfataricus
  2gvq-assembly2_B  TM=9.701E-01  e=1.946E-30  Saccharolobus solfataricus
  1gxb-assembly2_B-3  TM=9.686E-01  e=1.023E-29  Saccharolobus solfataricus
  3gbr-assembly1_B  TM=9.317E-01  e=2.986E-30  Saccharolobus solfataricus

Organism: Hyphomonas neptunium (strain ATCC 15444) (NCBI:txid228405)